Protein 5OO7 (pdb70)

Organism: Chaetomium thermophilum (strain DSM 1495 / CBS 144.50 / IMI 039719) (NCBI:txid759272)

Solvent-accessible surface area: 23775 Å² total; per-residue (Å²): 109,132,89,124,78,127,7,60,52,102,3,34,77,24,0,120,93,0,0,18,77,114,72,48,10,4,106,52,63,15,6,13,18,0,4,36,19,0,44,82,57,137,27,0,109,10,0,5,52,14,2,93,123,26,111,7,77,115,32,28,0,27,4,0,1,0,0,0,0,0,0,37,0,2,10,57,9,29,78,27,0,16,173,32,0,41,99,14,78,45,54,0,47,32,8,16,127,62,160,128,33,99,39,141,76,1,1,4,25,0,14,76,24,0,3,88,2,0,30,24,0,0,52,11,4,140,125,12,103,59,8,44,5,40,1,67,67,74,112,136,5,1,87,55,2,67,141,62,46,124,70,2,74,108,3,0,42,46,0,0,62,3,8,43,49,1,19,100,0,8,112,47,0,42,85,33,55,105,194,159,53,107,21,39,2,10,10,3,0,0,12,4,0,2,41,0,0,73,4,0,30,71,1,2,29,19,3,10,164,16,2,40,103,47,54,56,67,86,158,52,6,68,65,6,86,114,72,42,71,34,10,41,150,98,7,65,121,3,6,133,61,0,46,102,25,124,48,0,14,13,17,31,63,26,20,169,80,187,118,120,57,118,24,54,54,78,5,49,86,20,1,122,78,0,2,18,86,96,74,21,21,7,80,170,133,18,7,128,42,0,18,80,22,0,129,106,84,151,28,0,114,32,0,4,53,12,1,100,120,31,98,5,102,58,19,10,0,22,4,0,0,0,0,0,0,0,0,36,0,1,11,92,10,29,51,21,0,12,143,34,0,34,96,11,46,56,52,0,55,58,2,31,166,32,123,102,14,113,46,117,69,18,1,8,55,0,0,117,29,0,2,78,1,0,12,14,0,0,16,6,4,122,62,19,99,67,6,38,4,30,2,69,53,142,71,12,61,82,108,124,109,158,53,53,76,23,60,1,9,22,2,0,26,3,0,0,1,5,6,21,26,1,14,76,0,7,104,51,0,43,91,42,43,121,182,169,54,97,10,56,0,8,6,2,0,0,20,2,0,6,43,0,0,68,4,0,33,90,1,3,32,30,10,8,160,62,31,54,66,121,117,63,123,32,72,20,15,80,66,3,67,76,71,39,72,62,12,39,158,72,10,57,115,3,6,132,56,0,46,74,33,195,42,0,54,87,78,44,126,18,22,188,80

InterPro domains:
  IPR002558 I/LWEQ domain [PF01608] (899-1048)
  IPR002558 I/LWEQ domain [PS50945] (808-1050)
  IPR002558 I/LWEQ domain [SM00307] (851-1050)
  IPR008942 ENTH/VHS [G3DSA:1.25.40.90] (2-136)
  IPR008942 ENTH/VHS [SSF48464] (16-131)
  IPR011417 AP180 N-terminal homology (ANTH) domain [PF07651] (15-275)
  IPR013809 ENTH domain [PS50942] (8-137)
  IPR013809 ENTH domain [SM00273] (14-137)
  IPR030224 Sla2 family [PTHR10407] (3-1049)
  IPR035964 I/LWEQ domain superfamily [SSF109885] (812-998)

Structure (mmCIF, N/CA/C/O backbone):
data_5OO7
#
_entry.id   5OO7
#
_cell.length_a   47.513
_cell.length_b   106.280
_cell.length_c   51.291
_cell.angle_alpha   90.00
_cell.angle_beta   98.15
_cell.angle_gamma   90.00
#
_symmetry.space_group_name_H-M   'P 1 21 1'
#
loop_
_entity.id
_entity.type
_entity.pdbx_description
1 polymer SLA2
2 non-polymer GLYCEROL
3 water water
#
loop_
_atom_site.group_PDB
_atom_site.id
_atom_site.type_symbol
_atom_site.label_atom_id
_atom_site.label_alt_id
_atom_site.label_comp_id
_atom_site.label_asym_id
_atom_site.label_entity_id
_atom_site.label_seq_id
_atom_site.pdbx_PDB_ins_code
_atom_site.Cartn_x
_atom_site.Cartn_y
_atom_site.Cartn_z
_atom_site.occupancy
_atom_site.B_iso_or_equiv
_atom_site.auth_seq_id
_atom_site.auth_comp_id
_atom_site.auth_asym_id
_atom_site.auth_atom_id
_atom_site.pdbx_PDB_model_num
ATOM 1 N N . SER A 1 1 ? 13.850 38.984 53.891 1.00 59.45 6 SER A N 1
ATOM 2 C CA . SER A 1 1 ? 13.675 37.885 52.889 1.00 58.97 6 SER A CA 1
ATOM 3 C C . SER A 1 1 ? 12.254 37.792 52.318 1.00 57.74 6 SER A C 1
ATOM 4 O O . SER A 1 1 ? 12.089 37.415 51.156 1.00 58.02 6 SER A O 1
ATOM 7 N N . LEU A 1 2 ? 11.242 38.117 53.133 1.00 55.57 7 LEU A N 1
ATOM 8 C CA . LEU A 1 2 ? 9.827 38.192 52.703 1.00 53.94 7 LEU A CA 1
ATOM 9 C C . LEU A 1 2 ? 9.201 36.828 52.338 1.00 51.49 7 LEU A C 1
ATOM 10 O O . LEU A 1 2 ? 9.873 35.792 52.356 1.00 51.84 7 LEU A O 1
ATOM 15 N N . ASP A 1 3 ? 7.903 36.853 52.029 1.00 48.60 8 ASP A N 1
ATOM 16 C CA . ASP A 1 3 ? 7.135 35.656 51.635 1.00 46.17 8 ASP A CA 1
ATOM 17 C C . ASP A 1 3 ? 7.656 35.187 50.277 1.00 43.08 8 ASP A C 1
ATOM 18 O O . ASP A 1 3 ? 8.010 36.025 49.454 1.00 43.28 8 ASP A O 1
ATOM 23 N N . HIS A 1 4 ? 7.687 33.876 50.027 1.00 39.95 9 HIS A N 1
ATOM 24 C CA . HIS A 1 4 ? 8.243 33.342 48.766 1.00 38.07 9 HIS A CA 1
ATOM 25 C C . HIS A 1 4 ? 7.541 33.901 47.527 1.00 36.35 9 HIS A C 1
ATOM 26 O O . HIS A 1 4 ? 8.199 34.404 46.617 1.00 35.62 9 HIS A O 1
ATOM 33 N N . ALA A 1 5 ? 6.213 33.802 47.501 1.00 34.27 10 ALA A N 1
ATOM 34 C CA . ALA A 1 5 ? 5.412 34.305 46.379 1.00 33.36 10 ALA A CA 1
ATOM 35 C C . ALA A 1 5 ? 5.567 35.818 46.201 1.00 32.51 10 ALA A C 1
ATOM 36 O O . ALA A 1 5 ? 5.750 36.297 45.080 1.00 32.46 10 ALA A O 1
ATOM 38 N N . LYS A 1 6 ? 5.507 36.555 47.310 1.00 31.68 11 LYS A N 1
ATOM 39 C CA . LYS A 1 6 ? 5.704 38.010 47.297 1.00 31.60 11 LYS A CA 1
ATOM 40 C C . LYS A 1 6 ? 7.144 38.397 46.939 1.00 30.60 11 LYS A C 1
ATOM 41 O O . LYS A 1 6 ? 7.363 39.421 46.295 1.00 30.03 11 LYS A O 1
ATOM 47 N N . ALA A 1 7 ? 8.115 37.585 47.361 1.00 29.75 12 ALA A N 1
ATOM 48 C CA . ALA A 1 7 ? 9.528 37.808 47.019 1.00 29.48 12 ALA A CA 1
ATOM 49 C C . ALA A 1 7 ? 9.772 37.657 45.519 1.00 29.26 12 ALA A C 1
ATOM 50 O O . ALA A 1 7 ? 10.491 38.466 44.927 1.00 28.71 12 ALA A O 1
ATOM 52 N N . GLU A 1 8 ? 9.173 36.630 44.911 1.00 29.52 13 GLU A N 1
ATOM 53 C CA . GLU A 1 8 ? 9.252 36.443 43.457 1.00 30.05 13 GLU A CA 1
ATOM 54 C C . GLU A 1 8 ? 8.537 37.566 42.696 1.00 29.94 13 GLU A C 1
ATOM 55 O O . GLU A 1 8 ? 8.991 37.967 41.624 1.00 29.33 13 GLU A O 1
ATOM 61 N N . ALA A 1 9 ? 7.433 38.067 43.254 1.00 30.12 14 ALA A N 1
ATOM 62 C CA . ALA A 1 9 ? 6.706 39.203 42.673 1.00 30.21 14 ALA A CA 1
ATOM 63 C C . ALA A 1 9 ? 7.544 40.485 42.657 1.00 30.35 14 ALA A C 1
ATOM 64 O O . ALA A 1 9 ? 7.547 41.208 41.660 1.00 30.28 14 ALA A O 1
ATOM 66 N N . GLU A 1 10 ? 8.249 40.759 43.755 1.00 30.31 15 GLU A N 1
ATOM 67 C CA . GLU A 1 10 ? 9.155 41.915 43.830 1.00 30.88 15 GLU A CA 1
ATOM 68 C C . GLU A 1 10 ? 10.378 41.749 42.924 1.00 30.15 15 GLU A C 1
ATOM 69 O O . GLU A 1 10 ? 10.840 42.722 42.327 1.00 29.91 15 GLU A O 1
ATOM 75 N N . LEU A 1 11 ? 10.898 40.524 42.835 1.00 29.14 16 LEU A N 1
ATOM 76 C CA . LEU A 1 11 ? 11.977 40.195 41.894 1.00 28.58 16 LEU A CA 1
ATOM 77 C C . LEU A 1 11 ? 11.556 40.393 40.432 1.00 28.38 16 LEU A C 1
ATOM 78 O O . LEU A 1 11 ? 12.363 40.835 39.612 1.00 28.20 16 LEU A O 1
ATOM 83 N N . ALA A 1 12 ? 10.304 40.062 40.111 1.00 28.18 17 ALA A N 1
ATOM 84 C CA . ALA A 1 12 ? 9.754 40.281 38.762 1.00 28.32 17 ALA A CA 1
ATOM 85 C C . ALA A 1 12 ? 9.789 41.756 38.350 1.00 28.37 17 ALA A C 1
ATOM 86 O O . ALA A 1 12 ? 10.080 42.072 37.195 1.00 28.53 17 ALA A O 1
ATOM 88 N N . ILE A 1 13 ? 9.494 42.645 39.299 1.00 28.26 18 ILE A N 1
ATOM 89 C CA . ILE A 1 13 ? 9.579 44.095 39.078 1.00 28.26 18 ILE A CA 1
ATOM 90 C C . ILE A 1 13 ? 11.026 44.527 38.792 1.00 27.77 18 ILE A C 1
ATOM 91 O O . ILE A 1 13 ? 11.257 45.360 37.912 1.00 27.71 18 ILE A O 1
ATOM 96 N N . ASN A 1 14 ? 11.985 43.955 39.523 1.00 27.20 19 ASN A N 1
ATOM 97 C CA . ASN A 1 14 ? 13.411 44.236 39.292 1.00 27.17 19 ASN A CA 1
ATOM 98 C C . ASN A 1 14 ? 13.855 43.761 37.910 1.00 26.88 19 ASN A C 1
ATOM 99 O O . ASN A 1 14 ? 14.549 44.487 37.199 1.00 26.78 19 ASN A O 1
ATOM 104 N N . ILE A 1 15 ? 13.450 42.546 37.534 1.00 26.65 20 ILE A N 1
ATOM 105 C CA . ILE A 1 15 ? 13.779 41.986 36.218 1.00 26.91 20 ILE A CA 1
ATOM 106 C C . ILE A 1 15 ? 13.146 42.831 35.104 1.00 27.54 20 ILE A C 1
ATOM 107 O O . ILE A 1 15 ? 13.802 43.129 34.104 1.00 26.87 20 ILE A O 1
ATOM 112 N N . LYS A 1 16 ? 11.883 43.217 35.296 1.00 28.22 21 LYS A N 1
ATOM 113 C CA . LYS A 1 16 ? 11.156 44.064 34.342 1.00 29.14 21 LYS A CA 1
ATOM 114 C C . LYS A 1 16 ? 11.867 45.393 34.084 1.00 29.27 21 LYS A C 1
ATOM 115 O O . LYS A 1 16 ? 12.125 45.753 32.933 1.00 29.39 21 LYS A O 1
ATOM 121 N N . LYS A 1 17 ? 12.175 46.111 35.161 1.00 29.64 22 LYS A N 1
ATOM 122 C CA . LYS A 1 17 ? 12.827 47.422 35.063 1.00 30.15 22 LYS A CA 1
ATOM 123 C C . LYS A 1 17 ? 14.267 47.331 34.540 1.00 29.75 22 LYS A C 1
ATOM 124 O O . LYS A 1 17 ? 14.712 48.213 33.800 1.00 29.49 22 LYS A O 1
ATOM 130 N N . ALA A 1 18 ? 14.977 46.264 34.909 1.00 28.91 23 ALA A N 1
ATOM 131 C CA . ALA A 1 18 ? 16.328 46.003 34.392 1.00 28.38 23 ALA A CA 1
ATOM 132 C C . ALA A 1 18 ? 16.355 45.713 32.887 1.00 28.07 23 ALA A C 1
ATOM 133 O O . ALA A 1 18 ? 17.341 46.029 32.220 1.00 27.76 23 ALA A O 1
ATOM 135 N N . THR A 1 19 ? 15.283 45.109 32.367 1.00 27.76 24 THR A N 1
ATOM 136 C CA . THR A 1 19 ? 15.181 44.732 30.953 1.00 27.74 24 THR A CA 1
ATOM 137 C C . THR A 1 19 ? 14.155 45.576 30.178 1.00 27.81 24 THR A C 1
ATOM 138 O O . THR A 1 19 ? 13.555 45.093 29.217 1.00 27.68 24 THR A O 1
ATOM 142 N N . SER A 1 20 ? 13.977 46.838 30.576 1.00 28.04 25 SER A N 1
ATOM 143 C CA . SER A 1 20 ? 13.008 47.732 29.926 1.00 28.69 25 SER A CA 1
ATOM 144 C C . SER A 1 20 ? 13.462 48.112 28.508 1.00 29.47 25 SER A C 1
ATOM 145 O O . SER A 1 20 ? 14.652 48.010 28.199 1.00 29.28 25 SER A O 1
ATOM 148 N N . PRO A 1 21 ? 12.523 48.565 27.646 1.00 30.48 26 PRO A N 1
ATOM 149 C CA . PRO A 1 21 ? 12.925 48.984 26.289 1.00 31.18 26 PRO A CA 1
ATOM 150 C C . PRO A 1 21 ? 13.745 50.286 26.192 1.00 32.05 26 PRO A C 1
ATOM 151 O O . PRO A 1 21 ? 14.176 50.633 25.093 1.00 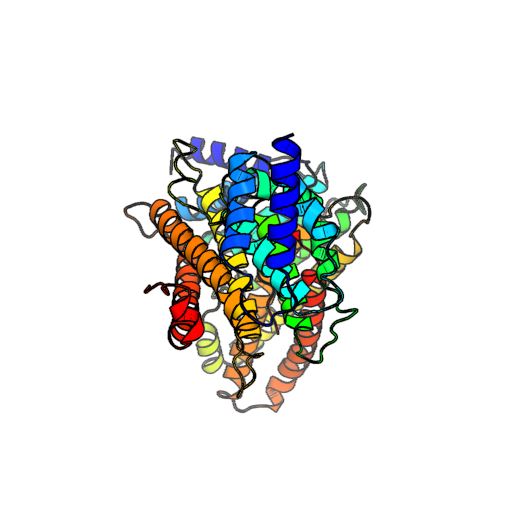33.07 26 PRO A O 1
ATOM 155 N N . GLU A 1 22 ? 13.954 50.994 27.306 1.00 32.97 27 GLU A N 1
ATOM 156 C CA . GLU A 1 22 ? 14.818 52.184 27.330 1.00 33.49 27 GLU A CA 1
ATOM 157 C C . GLU A 1 22 ? 16.235 51.805 26.912 1.00 32.56 27 GLU A C 1
ATOM 158 O O . GLU A 1 22 ? 16.831 50.903 27.508 1.00 31.76 27 GLU A O 1
ATOM 164 N N . GLU A 1 23 ? 16.773 52.487 25.899 1.00 31.68 28 GLU A N 1
ATOM 165 C CA . GLU A 1 23 ? 18.125 52.202 25.407 1.00 31.03 28 GLU A CA 1
ATOM 166 C C . GLU A 1 23 ? 19.165 52.815 26.346 1.00 30.39 28 GLU A C 1
ATOM 167 O O . GLU A 1 23 ? 19.756 53.864 26.069 1.00 30.02 28 GLU A O 1
ATOM 173 N N . THR A 1 24 ? 19.358 52.129 27.471 1.00 29.55 29 THR A N 1
ATOM 174 C CA . THR A 1 24 ? 20.247 52.555 28.544 1.00 29.06 29 THR A CA 1
ATOM 175 C C . THR A 1 24 ? 20.963 51.327 29.097 1.00 28.22 29 THR A C 1
ATOM 176 O O . THR A 1 24 ? 20.677 50.193 28.697 1.00 27.62 29 THR A O 1
ATOM 180 N N . ALA A 1 25 ? 21.883 51.559 30.029 1.00 27.47 30 ALA A N 1
ATOM 181 C CA . ALA A 1 25 ? 22.397 50.480 30.868 1.00 27.33 30 ALA A CA 1
ATOM 182 C C . ALA A 1 25 ? 21.220 49.932 31.678 1.00 27.01 30 ALA A C 1
ATOM 183 O O . ALA A 1 25 ? 20.332 50.703 32.059 1.00 27.19 30 ALA A O 1
ATOM 185 N N . PRO A 1 26 ? 21.181 48.604 31.916 1.00 26.77 31 PRO A N 1
ATOM 186 C CA . PRO A 1 26 ? 20.158 48.073 32.821 1.00 26.75 31 PRO A CA 1
ATOM 187 C C . PRO A 1 26 ? 20.181 48.830 34.149 1.00 26.86 31 PRO A C 1
ATOM 188 O O . PRO A 1 26 ? 21.250 48.954 34.752 1.00 26.16 31 PRO A O 1
ATOM 192 N N . LYS A 1 27 ? 19.035 49.371 34.573 1.00 27.20 32 LYS A N 1
ATOM 193 C CA . LYS A 1 27 ? 19.004 50.242 35.755 1.00 27.56 32 LYS A CA 1
ATOM 194 C C . LYS A 1 27 ? 19.656 49.511 36.928 1.00 26.84 32 LYS A C 1
ATOM 195 O O . LYS A 1 27 ? 19.214 48.430 37.326 1.00 26.36 32 LYS A O 1
ATOM 201 N N . ARG A 1 28 ? 20.730 50.106 37.443 1.00 26.18 33 ARG A N 1
ATOM 202 C CA . ARG A 1 28 ? 21.726 49.387 38.244 1.00 25.88 33 ARG A CA 1
ATOM 203 C C . ARG A 1 28 ? 21.205 48.813 39.563 1.00 25.74 33 ARG A C 1
ATOM 204 O O . ARG A 1 28 ? 21.576 47.699 39.934 1.00 25.69 33 ARG A O 1
ATOM 212 N N . LYS A 1 29 ? 20.353 49.562 40.259 1.00 25.68 34 LYS A N 1
ATOM 213 C CA . LYS A 1 29 ? 19.788 49.097 41.534 1.00 25.78 34 LYS A CA 1
ATOM 214 C C . LYS A 1 29 ? 18.912 47.846 41.384 1.00 25.21 34 LYS A C 1
ATOM 215 O O . LYS A 1 29 ? 18.828 47.036 42.308 1.00 25.17 34 LYS A O 1
ATOM 221 N N . HIS A 1 30 ? 18.270 47.693 40.225 1.00 24.81 35 HIS A N 1
ATOM 222 C CA . HIS A 1 30 ? 17.445 46.514 39.943 1.00 24.37 35 HIS A CA 1
ATOM 223 C C . HIS A 1 30 ? 18.265 45.284 39.559 1.00 23.87 35 HIS A C 1
ATOM 224 O O . HIS A 1 30 ? 17.883 44.166 39.905 1.00 23.29 35 HIS A O 1
ATOM 231 N N . VAL A 1 31 ? 19.379 45.487 38.851 1.00 23.30 36 VAL A N 1
ATOM 232 C CA . VAL A 1 31 ? 20.336 44.400 38.597 1.00 23.13 36 VAL A CA 1
ATOM 233 C C . VAL A 1 31 ? 20.933 43.948 39.930 1.00 22.89 36 VAL A C 1
ATOM 234 O O . VAL A 1 31 ? 21.067 42.751 40.182 1.00 22.64 36 VAL A O 1
ATOM 238 N N . ARG A 1 32 ? 21.285 44.919 40.772 1.00 23.03 37 ARG A N 1
ATOM 239 C CA . ARG A 1 32 ? 21.784 44.644 42.118 1.00 22.93 37 ARG A CA 1
ATOM 240 C C . ARG A 1 32 ? 20.760 43.870 42.953 1.00 22.91 37 ARG A C 1
ATOM 241 O O . ARG A 1 32 ? 21.130 42.938 43.664 1.00 22.40 37 ARG A O 1
ATOM 249 N N . SER A 1 33 ? 19.486 44.254 42.855 1.00 23.08 38 SER A N 1
ATOM 250 C CA . SER A 1 33 ? 18.398 43.528 43.524 1.00 23.41 38 SER A CA 1
ATOM 251 C C . SER A 1 33 ? 18.308 42.066 43.074 1.00 23.17 38 SER A C 1
ATOM 252 O O . SER A 1 33 ? 18.068 41.182 43.901 1.00 23.34 38 SER A O 1
ATOM 255 N N . CYS A 1 34 ? 18.505 41.819 41.776 1.00 22.77 39 CYS A N 1
ATOM 256 C CA . CYS A 1 34 ? 18.552 40.451 41.240 1.00 22.62 39 CYS A CA 1
ATOM 257 C C . CYS A 1 34 ? 19.732 39.664 41.821 1.00 22.75 39 CYS A C 1
ATOM 258 O O . CYS A 1 34 ? 19.573 38.503 42.200 1.00 22.28 39 CYS A O 1
ATOM 261 N N . ILE A 1 35 ? 20.903 40.304 41.893 1.00 22.75 40 ILE A N 1
ATOM 262 C CA . ILE A 1 35 ? 22.108 39.680 42.463 1.00 23.08 40 ILE A CA 1
ATOM 263 C C . ILE A 1 35 ? 21.895 39.373 43.950 1.00 23.41 40 ILE A C 1
ATOM 264 O O . ILE A 1 35 ? 22.134 38.248 44.391 1.00 23.14 40 ILE A O 1
ATOM 269 N N . VAL A 1 36 ? 21.438 40.377 44.700 1.00 24.19 41 VAL A N 1
ATOM 270 C CA . VAL A 1 36 ? 21.171 40.250 46.145 1.00 24.50 41 VAL A CA 1
ATOM 271 C C . VAL A 1 36 ? 20.160 39.142 46.455 1.00 24.52 41 VAL A C 1
ATOM 272 O O . VAL A 1 36 ? 20.318 38.423 47.446 1.00 24.26 41 VAL A O 1
ATOM 276 N N . TYR A 1 37 ? 19.140 39.006 45.607 1.00 24.49 42 TYR A N 1
ATOM 277 C CA . TYR A 1 37 ? 18.141 37.939 45.748 1.00 24.49 42 TYR A CA 1
ATOM 278 C C . TYR A 1 37 ? 18.784 36.552 45.850 1.00 24.32 42 TYR A C 1
ATOM 279 O O . TYR A 1 37 ? 18.392 35.750 46.700 1.00 24.22 42 TYR A O 1
ATOM 288 N N . THR A 1 38 ? 19.766 36.278 44.990 1.00 23.84 43 THR A N 1
ATOM 289 C CA . THR A 1 38 ? 20.428 34.969 44.972 1.00 23.88 43 THR A CA 1
ATOM 290 C C . THR A 1 38 ? 21.170 34.677 46.281 1.00 24.24 43 THR A C 1
ATOM 291 O O . THR A 1 38 ? 21.191 33.535 46.730 1.00 24.16 43 THR A O 1
ATOM 295 N N . TRP A 1 39 ? 21.766 35.708 46.882 1.00 24.64 44 TRP A N 1
ATOM 296 C CA . TRP A 1 39 ? 22.432 35.582 48.184 1.00 25.03 44 TRP A CA 1
ATOM 297 C C . TRP A 1 39 ? 21.429 35.429 49.331 1.00 25.32 44 TRP A C 1
ATOM 298 O O . TRP A 1 39 ? 21.611 34.578 50.204 1.00 25.00 44 TRP A O 1
ATOM 309 N N . ASP A 1 40 ? 20.378 36.251 49.321 1.00 25.65 45 ASP A N 1
ATOM 310 C CA . ASP A 1 40 ? 19.337 36.216 50.365 1.00 26.10 45 ASP A CA 1
ATOM 311 C C . ASP A 1 40 ? 18.622 34.865 50.473 1.00 26.52 45 ASP A C 1
ATOM 312 O O . ASP A 1 40 ? 18.354 34.393 51.581 1.00 26.37 45 ASP A O 1
ATOM 317 N N . HIS A 1 41 ? 18.321 34.259 49.325 1.00 26.75 46 HIS A N 1
ATOM 318 C CA . HIS A 1 41 ? 17.606 32.980 49.265 1.00 27.16 46 HIS A CA 1
ATOM 319 C C . HIS A 1 41 ? 18.510 31.776 48.961 1.00 27.30 46 HIS A C 1
ATOM 320 O O . HIS A 1 41 ? 18.027 30.643 48.924 1.00 26.82 46 HIS A O 1
ATOM 327 N N . LYS A 1 42 ? 19.808 32.023 48.750 1.00 27.60 47 LYS A N 1
ATOM 328 C CA . LYS A 1 42 ? 20.795 30.976 48.437 1.00 27.99 47 LYS A CA 1
ATOM 329 C C . LYS A 1 42 ? 20.345 30.108 47.255 1.00 27.68 47 LYS A C 1
ATOM 330 O O . LYS A 1 42 ? 20.473 28.883 47.270 1.00 27.94 47 LYS A O 1
ATOM 336 N N . SER A 1 43 ? 19.821 30.781 46.231 1.00 27.38 48 SER A N 1
ATOM 337 C CA . SER A 1 43 ? 19.220 30.132 45.069 1.00 27.24 48 SER A CA 1
ATOM 338 C C . SER A 1 43 ? 18.913 31.178 43.998 1.00 26.70 48 SER A C 1
ATOM 339 O O . SER A 1 43 ? 18.411 32.259 44.309 1.00 26.62 48 SER A O 1
ATOM 342 N N . SER A 1 44 ? 19.209 30.844 42.745 1.00 26.10 49 SER A N 1
ATOM 343 C CA . SER A 1 44 ? 18.894 31.700 41.603 1.00 25.78 49 SER A CA 1
ATOM 344 C C . SER A 1 44 ? 17.623 31.266 40.857 1.00 25.79 49 SER A C 1
ATOM 345 O O . SER A 1 44 ? 17.281 31.876 39.847 1.00 25.31 49 SER A O 1
ATOM 348 N N . LEU A 1 45 ? 16.921 30.240 41.351 1.00 25.76 50 LEU A N 1
ATOM 349 C CA . LEU A 1 45 ? 15.795 29.638 40.615 1.00 26.09 50 LEU A CA 1
ATOM 350 C C . LEU A 1 45 ? 14.677 30.635 40.295 1.00 25.76 50 LEU A C 1
ATOM 351 O O . LEU A 1 45 ? 14.086 30.569 39.217 1.00 26.34 50 LEU A O 1
ATOM 356 N N . SER A 1 46 ? 14.398 31.550 41.222 1.00 25.42 51 SER A N 1
ATOM 357 C CA . SER A 1 46 ? 13.397 32.599 40.998 1.00 25.15 51 SER A CA 1
ATOM 358 C C . SER A 1 46 ? 13.800 33.568 39.884 1.00 24.58 51 SER A C 1
ATOM 359 O O . SER A 1 46 ? 12.939 34.047 39.147 1.00 23.94 51 SER A O 1
ATOM 362 N N . PHE A 1 47 ? 15.097 33.864 39.777 1.00 24.24 52 PHE A N 1
ATOM 363 C CA . PHE A 1 47 ? 15.617 34.745 38.721 1.00 24.20 52 PHE A CA 1
ATOM 364 C C . PHE A 1 47 ? 15.416 34.139 37.329 1.00 24.59 52 PHE A C 1
ATOM 365 O O . PHE A 1 47 ? 14.918 34.813 36.422 1.00 24.38 52 PHE A O 1
ATOM 373 N N . TRP A 1 48 ? 15.797 32.872 37.175 1.00 24.90 53 TRP A N 1
ATOM 374 C CA . TRP A 1 48 ? 15.645 32.165 35.898 1.00 25.60 53 TRP A CA 1
ATOM 375 C C . TRP A 1 48 ? 14.171 32.022 35.527 1.00 26.15 53 TRP A C 1
ATOM 376 O O . TRP A 1 48 ? 13.797 32.293 34.391 1.00 25.94 53 TRP A O 1
ATOM 387 N N . ALA A 1 49 ? 13.345 31.625 36.495 1.00 26.88 54 ALA A N 1
ATOM 388 C CA . ALA A 1 49 ? 11.893 31.508 36.295 1.00 27.39 54 ALA A CA 1
ATOM 389 C C . ALA A 1 49 ? 11.234 32.861 36.011 1.00 27.87 54 ALA A C 1
ATOM 390 O O . ALA A 1 49 ? 10.358 32.956 35.150 1.00 27.82 54 ALA A O 1
ATOM 392 N N . GLY A 1 50 ? 11.667 33.899 36.727 1.00 28.38 55 GLY A N 1
ATOM 393 C CA . GLY A 1 50 ? 11.180 35.267 36.517 1.00 29.04 55 GLY A CA 1
ATOM 394 C C . GLY A 1 50 ? 11.416 35.796 35.112 1.00 29.54 55 GLY A C 1
ATOM 395 O O . GLY A 1 50 ? 10.546 36.457 34.540 1.00 29.34 55 GLY A O 1
ATOM 396 N N . LEU A 1 51 ? 12.588 35.490 34.554 1.00 30.25 56 LEU A N 1
ATOM 397 C CA . LEU A 1 51 ? 12.912 35.829 33.158 1.00 31.14 56 LEU A CA 1
ATOM 398 C C . LEU A 1 51 ? 11.997 35.168 32.111 1.00 32.07 56 LEU A C 1
ATOM 399 O O . LEU A 1 51 ? 11.823 35.713 31.023 1.00 32.29 56 LEU A O 1
ATOM 404 N N . LYS A 1 52 ? 11.416 34.014 32.444 1.00 33.08 57 LYS A N 1
ATOM 405 C CA . LYS A 1 52 ? 10.593 33.232 31.506 1.00 33.54 57 LYS A CA 1
ATOM 406 C C . LYS A 1 52 ? 9.206 33.827 31.260 1.00 33.86 57 LYS A C 1
ATOM 407 O O . LYS A 1 52 ? 8.605 33.570 30.214 1.00 33.96 57 LYS A O 1
ATOM 413 N N . VAL A 1 53 ? 8.693 34.590 32.227 1.00 33.98 58 VAL A N 1
ATOM 414 C CA . VAL A 1 53 ? 7.419 35.310 32.075 1.00 34.30 58 VAL A CA 1
ATOM 415 C C . VAL A 1 53 ? 7.635 36.825 31.936 1.00 34.25 58 VAL A C 1
ATOM 416 O O . VAL A 1 53 ? 6.753 37.621 32.273 1.00 34.21 58 VAL A O 1
ATOM 420 N N . GLN A 1 54 ? 8.811 37.210 31.436 1.00 33.60 59 GLN A N 1
ATOM 421 C CA . GLN A 1 54 ? 9.114 38.588 31.092 1.00 33.57 59 GLN A CA 1
ATOM 422 C C . GLN A 1 54 ? 9.342 38.635 29.576 1.00 32.70 59 GLN A C 1
ATOM 423 O O . GLN A 1 54 ? 10.359 38.127 29.095 1.00 32.28 59 GLN A O 1
ATOM 429 N N . PRO A 1 55 ? 8.378 39.196 28.811 1.00 31.79 60 PRO A N 1
ATOM 430 C CA . PRO A 1 55 ? 8.563 39.307 27.356 1.00 31.64 60 PRO A CA 1
ATOM 431 C C . PRO A 1 55 ? 9.706 40.253 26.969 1.00 31.82 60 PRO A C 1
ATOM 432 O O . PRO A 1 55 ? 9.664 41.440 27.303 1.00 31.71 60 PRO A O 1
ATOM 436 N N . ILE A 1 56 ? 10.723 39.708 26.300 1.00 32.08 61 ILE A N 1
ATOM 437 C CA . ILE A 1 56 ? 11.892 40.484 25.841 1.00 32.67 61 ILE A CA 1
ATOM 438 C C . ILE A 1 56 ? 12.218 40.382 24.341 1.00 33.15 61 ILE A C 1
ATOM 439 O O . ILE A 1 56 ? 12.781 41.320 23.782 1.00 33.08 61 ILE A O 1
ATOM 444 N N . LEU A 1 57 ? 11.865 39.270 23.695 1.00 34.37 62 LEU A N 1
ATOM 445 C CA . LEU A 1 57 ? 12.340 38.970 22.335 1.00 35.22 62 LEU A CA 1
ATOM 446 C C . LEU A 1 57 ? 11.730 39.812 21.208 1.00 35.64 62 LEU A C 1
ATOM 447 O O . LEU A 1 57 ? 12.270 39.825 20.099 1.00 35.99 62 LEU A O 1
ATOM 452 N N . ALA A 1 58 ? 10.625 40.504 21.482 1.00 35.94 63 ALA A N 1
ATOM 453 C CA . ALA A 1 58 ? 10.033 41.436 20.516 1.00 36.19 63 ALA A CA 1
ATOM 454 C C . ALA A 1 58 ? 10.855 42.723 20.338 1.00 36.23 63 ALA A C 1
ATOM 455 O O . ALA A 1 58 ? 10.697 43.414 19.330 1.00 36.67 63 ALA A O 1
ATOM 457 N N . ASP A 1 59 ? 11.715 43.039 21.311 1.00 35.67 64 ASP A N 1
ATOM 458 C CA . ASP A 1 59 ? 12.532 44.252 21.298 1.00 34.94 64 ASP A CA 1
A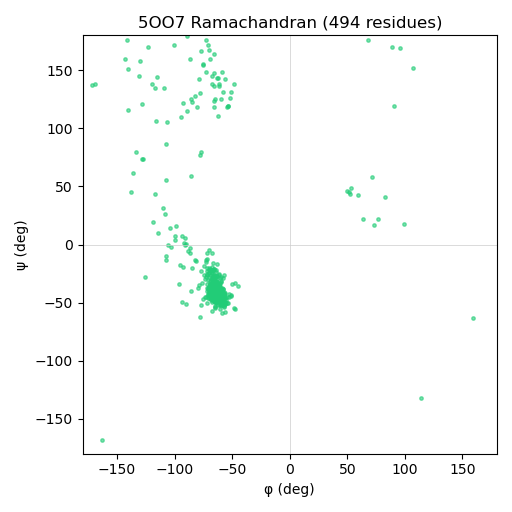TOM 459 C C . ASP A 1 59 ? 14.008 43.898 21.527 1.00 33.70 64 ASP A C 1
ATOM 460 O O . ASP A 1 59 ? 14.357 43.317 22.556 1.00 32.64 64 ASP A O 1
ATOM 465 N N . GLU A 1 60 ? 14.863 44.262 20.570 1.00 32.34 65 GLU A N 1
ATOM 466 C CA . GLU A 1 60 ? 16.295 43.923 20.614 1.00 31.63 65 GLU A CA 1
ATOM 467 C C . GLU A 1 60 ? 17.051 44.546 21.796 1.00 30.33 65 GLU A C 1
ATOM 468 O O . GLU A 1 60 ? 17.992 43.943 22.313 1.00 29.61 65 GLU A O 1
ATOM 474 N N . VAL A 1 61 ? 16.649 45.751 22.200 1.00 29.09 66 VAL A N 1
ATOM 475 C CA . VAL A 1 61 ? 17.260 46.436 23.346 1.00 28.53 66 VAL A CA 1
ATOM 476 C C . VAL A 1 61 ? 16.952 45.695 24.654 1.00 27.79 66 VAL A C 1
ATOM 477 O O . VAL A 1 61 ? 17.838 45.526 25.491 1.00 27.38 66 VAL A O 1
ATOM 481 N N . GLN A 1 62 ? 15.707 45.247 24.816 1.00 27.09 67 GLN A N 1
ATOM 482 C CA . GLN A 1 62 ? 15.310 44.457 25.991 1.00 26.45 67 GLN A CA 1
ATOM 483 C C . GLN A 1 62 ? 16.099 43.148 26.086 1.00 25.94 67 GLN A C 1
ATOM 484 O O . GLN A 1 62 ? 16.540 42.761 27.172 1.00 25.84 67 GLN A O 1
ATOM 490 N N . THR A 1 63 ? 16.275 42.484 24.945 1.00 25.19 68 THR A N 1
ATOM 491 C CA . THR A 1 63 ? 17.007 41.219 24.875 1.00 24.99 68 THR A CA 1
ATOM 492 C C . THR A 1 63 ? 18.486 41.397 25.218 1.00 24.42 68 THR A C 1
ATOM 493 O O . THR A 1 63 ? 19.047 40.599 25.968 1.00 24.16 68 THR A O 1
ATOM 497 N N . PHE A 1 64 ? 19.106 42.441 24.671 1.00 24.23 69 PHE A N 1
ATOM 498 C CA . PHE A 1 64 ? 20.506 42.754 24.981 1.00 23.97 69 PHE A CA 1
ATOM 499 C C . PHE A 1 64 ? 20.688 43.131 26.454 1.00 23.74 69 PHE A C 1
ATOM 500 O O . PHE A 1 64 ? 21.652 42.697 27.091 1.00 23.76 69 PHE A O 1
ATOM 508 N N . LYS A 1 65 ? 19.763 43.930 26.984 1.00 23.39 70 LYS A N 1
ATOM 509 C CA . LYS A 1 65 ? 19.782 44.309 28.404 1.00 23.52 70 LYS A CA 1
ATOM 510 C C . LYS A 1 65 ? 19.570 43.111 29.334 1.00 23.37 70 LYS A C 1
ATOM 511 O O . LYS A 1 65 ? 20.184 43.039 30.400 1.00 23.26 70 LYS A O 1
ATOM 517 N N . ALA A 1 66 ? 18.718 42.172 28.919 1.00 23.28 71 ALA A N 1
ATOM 518 C CA . ALA A 1 66 ? 18.534 40.906 29.641 1.00 23.09 71 ALA A CA 1
ATOM 519 C C . ALA A 1 66 ? 19.825 40.086 29.701 1.00 22.96 71 ALA A C 1
ATOM 520 O O . ALA A 1 66 ? 20.139 39.498 30.738 1.00 22.63 71 ALA A O 1
ATOM 522 N N . LEU A 1 67 ? 20.563 40.056 28.591 1.00 22.70 72 LEU A N 1
ATOM 523 C CA . LEU A 1 67 ? 21.839 39.331 28.517 1.00 22.57 72 LEU A CA 1
ATOM 524 C C . LEU A 1 67 ? 22.940 39.980 29.365 1.00 22.27 72 LEU A C 1
ATOM 525 O O . LEU A 1 67 ? 23.766 39.269 29.941 1.00 22.28 72 LEU A O 1
ATOM 530 N N . ILE A 1 68 ? 22.941 41.314 29.447 1.00 21.86 73 ILE A N 1
ATOM 531 C CA . ILE A 1 68 ? 23.822 42.042 30.377 1.00 21.69 73 ILE A CA 1
ATOM 532 C C . ILE A 1 68 ? 23.477 41.658 31.822 1.00 21.46 73 ILE A C 1
ATOM 533 O O . ILE A 1 68 ? 24.368 41.367 32.618 1.00 21.10 73 ILE A O 1
ATOM 538 N N . THR A 1 69 ? 22.182 41.663 32.142 1.00 21.44 74 THR A N 1
ATOM 539 C CA . THR A 1 69 ? 21.696 41.306 33.480 1.00 21.27 74 THR A CA 1
ATOM 540 C C . THR A 1 69 ? 22.045 39.863 33.852 1.00 21.34 74 THR A C 1
ATOM 541 O O . THR A 1 69 ? 22.493 39.605 34.970 1.00 21.67 74 THR A O 1
ATOM 545 N N . ILE A 1 70 ? 21.841 38.936 32.915 1.00 21.24 75 ILE A N 1
ATOM 546 C CA . ILE A 1 70 ? 22.226 37.531 33.108 1.00 21.11 75 ILE A CA 1
ATOM 547 C C . ILE A 1 70 ? 23.727 37.422 33.402 1.00 20.87 75 ILE A C 1
ATOM 548 O O . ILE A 1 70 ? 24.122 36.754 34.356 1.00 20.56 75 ILE A O 1
ATOM 553 N N . HIS A 1 71 ? 24.542 38.100 32.595 1.00 20.46 76 HIS A N 1
ATOM 554 C CA . HIS A 1 71 ? 26.002 38.094 32.763 1.00 20.21 76 HIS A CA 1
ATOM 555 C C . HIS A 1 71 ? 26.424 38.590 34.152 1.00 20.07 76 HIS A C 1
ATOM 556 O O . HIS A 1 71 ? 27.259 37.968 34.811 1.00 20.03 76 HIS A O 1
ATOM 563 N N . LYS A 1 72 ? 25.827 39.694 34.594 1.00 20.05 77 LYS A N 1
ATOM 564 C CA . LYS A 1 72 ? 26.117 40.263 35.913 1.00 20.10 77 LYS A CA 1
ATOM 565 C C . LYS A 1 72 ? 25.666 39.354 37.067 1.00 20.03 77 LYS A C 1
ATOM 566 O O . LYS A 1 72 ? 26.372 39.232 38.069 1.00 19.71 77 LYS A O 1
ATOM 572 N N . VAL A 1 73 ? 24.507 38.710 36.915 1.00 19.88 78 VAL A N 1
ATOM 573 C CA . VAL A 1 73 ? 24.007 37.754 37.917 1.00 19.93 78 VAL A CA 1
ATOM 574 C C . VAL A 1 73 ? 24.882 36.491 37.985 1.00 20.23 78 VAL A C 1
ATOM 575 O O . VAL A 1 73 ? 25.139 35.979 39.078 1.00 20.36 78 VAL A O 1
ATOM 579 N N . LEU A 1 74 ? 25.334 35.994 36.833 1.00 20.60 79 LEU A N 1
ATOM 580 C CA . LEU A 1 74 ? 26.282 34.872 36.803 1.00 20.95 79 LEU A CA 1
ATOM 581 C C . LEU A 1 74 ? 27.591 35.236 37.504 1.00 21.07 79 LEU A C 1
ATOM 582 O O . LEU A 1 74 ? 28.137 34.425 38.251 1.00 21.07 79 LEU A O 1
ATOM 587 N N . GLN A 1 75 ? 28.079 36.453 37.262 1.00 21.42 80 GLN A N 1
ATOM 588 C CA . GLN A 1 75 ? 29.319 36.936 37.884 1.00 21.62 80 GLN A CA 1
ATOM 589 C C . GLN A 1 75 ? 29.230 37.074 39.406 1.00 21.96 80 GLN A C 1
ATOM 590 O O . GLN A 1 75 ? 30.067 36.530 40.132 1.00 22.26 80 GLN A O 1
ATOM 596 N N . GLU A 1 76 ? 28.211 37.798 39.869 1.00 21.99 81 GLU A N 1
ATOM 597 C CA . GLU A 1 76 ? 28.142 38.275 41.254 1.00 22.08 81 GLU A CA 1
ATOM 598 C C . GLU A 1 76 ? 27.134 37.571 42.160 1.00 21.98 81 GLU A C 1
ATOM 599 O O . GLU A 1 76 ? 27.150 37.791 43.374 1.00 21.32 81 GLU A O 1
ATOM 605 N N . GLY A 1 77 ? 26.267 36.735 41.590 1.00 22.06 82 GLY A N 1
ATOM 606 C CA . GLY A 1 77 ? 25.279 36.002 42.376 1.00 22.39 82 GLY A CA 1
ATOM 607 C C . GLY A 1 77 ? 25.903 34.922 43.244 1.00 22.75 82 GLY A C 1
ATOM 608 O O . GLY A 1 77 ? 27.078 34.578 43.079 1.00 22.54 82 GLY A O 1
ATOM 609 N N . HIS A 1 78 ? 25.106 34.401 44.177 1.00 23.08 83 HIS A N 1
ATOM 610 C CA . HIS A 1 78 ? 25.482 33.259 45.025 1.00 23.65 83 HIS A CA 1
ATOM 611 C C . HIS A 1 78 ? 26.049 32.122 44.149 1.00 23.84 83 HIS A C 1
ATOM 612 O O . HIS A 1 78 ? 25.507 31.875 43.075 1.00 23.77 83 HIS A O 1
ATOM 619 N N . PRO A 1 79 ? 27.141 31.447 44.585 1.00 24.44 84 PRO A N 1
ATOM 620 C CA . PRO A 1 79 ? 27.804 30.401 43.771 1.00 24.88 84 PRO A CA 1
ATOM 621 C C . PRO A 1 79 ? 26.891 29.340 43.132 1.00 25.23 84 PRO A C 1
ATOM 622 O O . PRO A 1 79 ? 27.192 28.851 42.043 1.00 25.48 84 PRO A O 1
ATOM 626 N N . VAL A 1 80 ? 25.797 28.995 43.811 1.00 25.68 85 VAL A N 1
ATOM 627 C CA . VAL A 1 80 ? 24.765 28.088 43.284 1.00 25.90 85 VAL A CA 1
ATOM 628 C C . VAL A 1 80 ? 24.147 28.550 41.947 1.00 25.59 85 VAL A C 1
ATOM 629 O O . VAL A 1 80 ? 23.655 27.723 41.177 1.00 25.84 85 VAL A O 1
ATOM 633 N N . THR A 1 81 ? 24.167 29.861 41.687 1.00 25.03 86 THR A N 1
ATOM 634 C CA . THR A 1 81 ? 23.720 30.436 40.409 1.00 24.94 86 THR A CA 1
ATOM 635 C C . THR A 1 81 ? 24.349 29.770 39.179 1.00 25.23 86 THR A C 1
ATOM 636 O O . THR A 1 81 ? 23.652 29.504 38.202 1.00 24.47 86 THR A O 1
ATOM 640 N N . LEU A 1 82 ? 25.654 29.503 39.236 1.00 25.87 87 LEU A N 1
ATOM 641 C CA . LEU A 1 82 ? 26.372 28.887 38.114 1.00 26.56 87 LEU A CA 1
ATOM 642 C C . LEU A 1 82 ? 25.893 27.459 37.847 1.00 27.35 87 LEU A C 1
ATOM 643 O O . LEU A 1 82 ? 25.717 27.072 36.693 1.00 26.85 87 LEU A O 1
ATOM 648 N N . ARG A 1 83 ? 25.674 26.694 38.917 1.00 28.67 88 ARG A N 1
ATOM 649 C CA . ARG A 1 83 ? 25.135 25.333 38.812 1.00 29.97 88 ARG A CA 1
ATOM 650 C C . ARG A 1 83 ? 23.727 25.333 38.220 1.00 29.18 88 ARG A C 1
ATOM 651 O O . ARG A 1 83 ? 23.434 24.570 37.297 1.00 29.05 88 ARG A O 1
ATOM 659 N N . GLU A 1 84 ? 22.868 26.196 38.757 1.00 28.53 89 GLU A N 1
ATOM 660 C CA . GLU A 1 84 ? 21.477 26.312 38.299 1.00 28.22 89 GLU A CA 1
ATOM 661 C C . GLU A 1 84 ? 21.351 26.928 36.897 1.00 27.71 89 GLU A C 1
ATOM 662 O O . GLU A 1 84 ? 20.363 26.683 36.202 1.00 27.47 89 GLU A O 1
ATOM 668 N N . ALA A 1 85 ? 22.350 27.713 36.485 1.00 27.17 90 ALA A N 1
ATOM 669 C CA . ALA A 1 85 ? 22.420 28.250 35.117 1.00 27.12 90 ALA A CA 1
ATOM 670 C C . ALA A 1 85 ? 22.564 27.177 34.029 1.00 27.33 90 ALA A C 1
ATOM 671 O O . ALA A 1 85 ? 22.131 27.397 32.895 1.00 26.95 90 ALA A O 1
ATOM 673 N N . MET A 1 86 ? 23.155 26.029 34.374 1.00 27.68 91 MET A N 1
ATOM 674 C CA . MET A 1 86 ? 23.400 24.939 33.412 1.00 28.08 91 MET A CA 1
ATOM 675 C C . MET A 1 86 ? 22.119 24.390 32.780 1.00 28.13 91 MET A C 1
ATOM 676 O O . MET A 1 86 ? 22.112 24.055 31.595 1.00 27.77 91 MET A O 1
ATOM 681 N N . ALA A 1 87 ? 21.047 24.314 33.568 1.00 28.19 92 ALA A N 1
ATOM 682 C CA . ALA A 1 87 ? 19.732 23.879 33.075 1.00 28.63 92 ALA A CA 1
ATOM 683 C C . ALA A 1 87 ? 19.030 24.903 32.166 1.00 28.66 92 ALA A C 1
ATOM 684 O O . ALA A 1 87 ? 18.030 24.568 31.530 1.00 28.95 92 ALA A O 1
ATOM 686 N N . ASN A 1 88 ? 19.539 26.137 32.120 1.00 28.76 93 ASN A N 1
ATOM 687 C CA . ASN A 1 88 ? 18.996 27.203 31.271 1.00 28.86 93 ASN A CA 1
ATOM 688 C C . ASN A 1 88 ? 19.834 27.494 30.010 1.00 29.05 93 ASN A C 1
ATOM 689 O O . ASN A 1 88 ? 19.619 28.517 29.359 1.00 28.80 93 ASN A O 1
ATOM 694 N N . ARG A 1 89 ? 20.764 26.600 29.657 1.00 29.41 94 ARG A N 1
ATOM 695 C CA . ARG A 1 89 ? 21.583 26.760 28.441 1.00 29.89 94 ARG A CA 1
ATOM 696 C C . ARG A 1 89 ? 20.736 26.796 27.170 1.00 29.47 94 ARG A C 1
ATOM 697 O O . ARG A 1 89 ? 20.936 27.658 26.311 1.00 29.39 94 ARG A O 1
ATOM 705 N N . GLY A 1 90 ? 19.802 25.852 27.062 1.00 29.06 95 GLY A N 1
ATOM 706 C CA . GLY A 1 90 ? 18.871 25.788 25.936 1.00 28.78 95 GLY A CA 1
ATOM 707 C C . GLY A 1 90 ? 18.058 27.059 25.757 1.00 28.50 95 GLY A C 1
ATOM 708 O O . GLY A 1 90 ? 17.880 27.531 24.631 1.00 28.17 95 GLY A O 1
ATOM 709 N N . TRP A 1 91 ? 17.575 27.612 26.871 1.00 28.32 96 TRP A N 1
ATOM 710 C CA . TRP A 1 91 ? 16.831 28.874 26.862 1.00 28.18 96 TRP A CA 1
ATOM 711 C C . TRP A 1 91 ? 17.706 30.073 26.479 1.00 28.30 96 TRP A C 1
ATOM 712 O O . TRP A 1 91 ? 17.276 30.923 25.699 1.00 27.45 96 TRP A O 1
ATOM 723 N N . ILE A 1 92 ? 18.919 30.147 27.031 1.00 28.42 97 ILE A N 1
ATOM 724 C CA . ILE A 1 92 ? 19.862 31.220 26.674 1.00 28.73 97 ILE A CA 1
ATOM 725 C C . ILE A 1 92 ? 20.170 31.168 25.173 1.00 29.10 97 ILE A C 1
ATOM 726 O O . ILE A 1 92 ? 20.195 32.207 24.513 1.00 28.79 97 ILE A O 1
ATOM 731 N N . ASP A 1 93 ? 20.385 29.959 24.652 1.00 30.28 98 ASP A N 1
ATOM 732 C CA . ASP A 1 93 ? 20.575 29.736 23.213 1.00 30.93 98 ASP A CA 1
ATOM 733 C C . ASP A 1 93 ? 19.380 30.218 22.380 1.00 31.59 98 ASP A C 1
ATOM 734 O O . ASP A 1 93 ? 19.568 30.810 21.316 1.00 31.15 98 ASP A O 1
ATOM 739 N N . SER A 1 94 ? 18.165 29.969 22.875 1.00 32.18 99 SER A N 1
ATOM 740 C CA . SER A 1 94 ? 16.928 30.387 22.190 1.00 32.96 99 SER A CA 1
ATOM 741 C C . SER A 1 94 ? 16.790 31.905 22.008 1.00 34.03 99 SER A C 1
ATOM 742 O O . SER A 1 94 ? 16.108 32.353 21.083 1.00 34.54 99 SER A O 1
ATOM 745 N N . LEU A 1 95 ? 17.435 32.686 22.878 1.00 35.30 100 LEU A N 1
ATOM 746 C CA . LEU A 1 95 ? 17.416 34.152 22.776 1.00 36.38 100 LEU A CA 1
ATOM 747 C C . LEU A 1 95 ? 18.089 34.689 21.502 1.00 37.93 100 LEU A C 1
ATOM 748 O O . LEU A 1 95 ? 17.733 35.770 21.031 1.00 37.43 100 LEU A O 1
ATOM 753 N N . SER A 1 96 ? 19.052 33.938 20.959 1.00 40.46 101 SER A N 1
ATOM 754 C CA . SER A 1 96 ? 19.755 34.307 19.723 1.00 43.27 101 SER A CA 1
ATOM 755 C C . SER A 1 96 ? 19.067 33.745 18.478 1.00 46.31 101 SER A C 1
ATOM 756 O O . SER A 1 96 ? 18.806 34.484 17.525 1.00 46.74 101 SER A O 1
ATOM 759 N N . ARG A 1 97 ? 18.789 32.439 18.490 1.00 49.98 102 ARG A N 1
ATOM 760 C CA . ARG A 1 97 ? 18.130 31.760 17.355 1.00 53.20 102 ARG A CA 1
ATOM 761 C C . ARG A 1 97 ? 16.638 32.119 17.249 1.00 56.37 102 ARG A C 1
ATOM 762 O O . ARG A 1 97 ? 16.100 32.828 18.104 1.00 57.35 102 ARG A O 1
ATOM 770 N N . GLY A 1 98 ? 15.978 31.625 16.199 1.00 60.36 103 GLY A N 1
ATOM 771 C CA . GLY A 1 98 ? 14.720 32.209 15.733 1.00 63.01 103 GLY A CA 1
ATOM 772 C C . GLY A 1 98 ? 15.120 33.532 15.113 1.00 65.90 103 GLY A C 1
ATOM 773 O O . GLY A 1 98 ? 14.643 34.595 15.517 1.00 66.89 103 GLY A O 1
ATOM 774 N N . MET A 1 99 ? 16.005 33.438 14.121 1.00 68.79 104 MET A N 1
ATOM 775 C CA . MET A 1 99 ? 16.898 34.538 13.738 1.00 70.92 104 MET A CA 1
ATOM 776 C C . MET A 1 99 ? 16.200 35.813 13.260 1.00 71.65 104 MET A C 1
ATOM 777 O O . MET A 1 99 ? 15.247 35.763 12.478 1.00 72.25 104 MET A O 1
ATOM 782 N N . MET A 1 100 ? 16.703 36.945 13.751 1.00 71.79 105 MET A N 1
ATOM 783 C CA . MET A 1 100 ? 16.203 38.274 13.406 1.00 71.44 105 MET A CA 1
ATOM 784 C C . MET A 1 100 ? 17.009 38.864 12.249 1.00 70.09 105 MET A C 1
ATOM 785 O O . MET A 1 100 ? 16.438 39.350 11.272 1.00 70.04 105 MET A O 1
ATOM 790 N N . GLY A 1 101 ? 18.336 38.811 12.372 1.00 68.17 106 GLY A N 1
ATOM 791 C CA . GLY A 1 101 ? 19.259 39.433 11.421 1.00 66.44 106 GLY A CA 1
ATOM 792 C C . GLY A 1 101 ? 20.003 40.563 12.108 1.00 64.85 106 GLY A C 1
ATOM 793 O O . GLY A 1 101 ? 20.514 40.386 13.216 1.00 64.90 106 GLY A O 1
ATOM 794 N N . GLU A 1 102 ? 20.062 41.722 11.456 1.00 62.61 107 GLU A N 1
ATOM 795 C CA . GLU A 1 102 ? 20.732 42.903 12.009 1.00 60.92 107 GLU A CA 1
ATOM 796 C C . GLU A 1 102 ? 19.893 43.565 13.105 1.00 59.26 107 GLU A C 1
ATOM 797 O O . GLU A 1 102 ? 20.414 43.902 14.171 1.00 58.58 107 GLU A O 1
ATOM 803 N N . GLY A 1 103 ? 18.600 43.747 12.831 1.00 57.06 108 GLY A N 1
ATOM 804 C CA . GLY A 1 103 ? 17.713 44.543 13.683 1.00 55.06 108 GLY A CA 1
ATOM 805 C C . GLY A 1 103 ? 17.736 45.999 13.254 1.00 53.18 108 GLY A C 1
ATOM 806 O O . GLY A 1 103 ? 18.579 46.403 12.448 1.00 53.22 108 GLY A O 1
ATOM 807 N N . VAL A 1 104 ? 16.817 46.792 13.801 1.00 51.21 109 VAL A N 1
ATOM 808 C CA . VAL A 1 104 ? 16.683 48.208 13.430 1.00 49.83 109 VAL A CA 1
ATOM 809 C C . VAL A 1 104 ? 17.857 49.021 13.984 1.00 48.15 109 VAL A C 1
ATOM 810 O O . VAL A 1 104 ? 18.496 49.779 13.251 1.00 48.45 109 VAL A O 1
ATOM 814 N N . ARG A 1 105 ? 18.127 48.847 15.277 1.00 45.60 110 ARG A N 1
ATOM 815 C CA . ARG A 1 105 ? 19.225 49.532 15.974 1.00 43.98 110 ARG A CA 1
ATOM 816 C C . ARG A 1 105 ? 20.541 48.727 16.031 1.00 42.14 110 ARG A C 1
ATOM 817 O O . ARG A 1 105 ? 21.493 49.143 16.696 1.00 42.68 110 ARG A O 1
ATOM 825 N N . GLY A 1 106 ? 20.595 47.588 15.338 1.00 40.26 111 GLY A N 1
ATOM 826 C CA . GLY A 1 106 ? 21.841 46.840 15.153 1.00 38.79 111 GLY A CA 1
ATOM 827 C C . GLY A 1 106 ? 22.332 46.024 16.339 1.00 37.39 111 GLY A C 1
ATOM 828 O O . GLY A 1 106 ? 23.517 45.699 16.409 1.00 37.51 111 GLY A O 1
ATOM 829 N N . TYR A 1 107 ? 21.435 45.679 17.263 1.00 35.15 112 TYR A N 1
ATOM 830 C CA . TYR A 1 107 ? 21.798 44.842 18.415 1.00 33.70 112 TYR A CA 1
ATOM 831 C C . TYR A 1 107 ? 21.822 43.343 18.094 1.00 32.89 112 TYR A C 1
ATOM 832 O O . TYR A 1 107 ? 22.361 42.562 18.880 1.00 32.94 112 TYR A O 1
ATOM 841 N N . GLY A 1 108 ? 21.251 42.945 16.953 1.00 31.63 113 GLY A N 1
ATOM 842 C CA . GLY A 1 108 ? 21.210 41.542 16.524 1.00 30.96 113 GLY A CA 1
ATOM 843 C C . GLY A 1 108 ? 22.524 40.774 16.620 1.00 30.16 113 GLY A C 1
ATOM 844 O O . GLY A 1 108 ? 22.572 39.721 17.256 1.00 29.62 113 GLY A O 1
ATOM 845 N N . PRO A 1 109 ? 23.595 41.288 15.982 1.00 29.73 114 PRO A N 1
ATOM 846 C CA . PRO A 1 109 ? 24.929 40.678 16.112 1.00 29.53 114 PRO A CA 1
ATOM 847 C C . PRO A 1 109 ? 25.485 40.680 17.545 1.00 28.88 114 PRO A C 1
ATOM 848 O O . PRO A 1 109 ? 26.190 39.743 17.926 1.00 28.56 114 PRO A O 1
ATOM 852 N N . LEU A 1 110 ? 25.172 41.718 18.320 1.00 28.59 115 LEU A N 1
ATOM 853 C CA . LEU A 1 110 ? 25.615 41.810 19.716 1.00 28.40 115 LEU A CA 1
ATOM 854 C C . LEU A 1 110 ? 24.890 40.787 20.596 1.00 28.10 115 LEU A C 1
ATOM 855 O O . LEU A 1 110 ? 25.510 40.173 21.465 1.00 27.55 115 LEU A O 1
ATOM 860 N N . ILE A 1 111 ? 23.590 40.602 20.351 1.00 28.09 116 ILE A N 1
ATOM 861 C CA . ILE A 1 111 ? 22.781 39.581 21.036 1.00 28.20 116 ILE A CA 1
ATOM 862 C C . ILE A 1 111 ? 23.321 38.171 20.770 1.00 28.42 116 ILE A C 1
ATOM 863 O O . ILE A 1 111 ? 23.545 37.406 21.710 1.00 27.98 116 ILE A O 1
ATOM 868 N N . ARG A 1 112 ? 23.515 37.837 19.493 1.00 28.84 117 ARG A N 1
ATOM 869 C CA . ARG A 1 112 ? 24.044 36.520 19.101 1.00 29.20 117 ARG A CA 1
ATOM 870 C C . ARG A 1 112 ? 25.427 36.239 19.694 1.00 28.25 117 ARG A C 1
ATOM 871 O O . ARG A 1 112 ? 25.705 35.116 20.111 1.00 28.04 117 ARG A O 1
ATOM 879 N N . GLU A 1 113 ? 26.277 37.263 19.739 1.00 27.68 118 GLU A N 1
ATOM 880 C CA . GLU A 1 113 ? 27.619 37.131 20.315 1.00 27.43 118 GLU A CA 1
ATOM 881 C C . GLU A 1 113 ? 27.596 37.012 21.848 1.00 26.69 118 GLU A C 1
ATOM 882 O O . GLU A 1 113 ? 28.441 36.315 22.416 1.00 26.34 118 GLU A O 1
ATOM 888 N N . TYR A 1 114 ? 26.645 37.681 22.509 1.00 25.78 119 TYR A N 1
ATOM 889 C CA . TYR A 1 114 ? 26.521 37.590 23.974 1.00 25.53 119 TYR A CA 1
ATOM 890 C C . TYR A 1 114 ? 26.085 36.182 24.379 1.00 25.63 119 TYR A C 1
ATOM 891 O O . TYR A 1 114 ? 26.633 35.605 25.316 1.00 25.50 119 TYR A O 1
ATOM 900 N N . VAL A 1 115 ? 25.095 35.646 23.664 1.00 26.36 120 VAL A N 1
ATOM 901 C CA . VAL A 1 115 ? 24.642 34.262 23.855 1.00 26.67 120 VAL A CA 1
ATOM 902 C C . VAL A 1 115 ? 25.802 33.284 23.646 1.00 26.98 120 VAL A C 1
ATOM 903 O O . VAL A 1 115 ? 25.989 32.361 24.441 1.00 26.52 120 VAL A O 1
ATOM 907 N N . HIS A 1 116 ? 26.574 33.508 22.584 1.00 27.57 121 HIS A N 1
ATOM 908 C CA . HIS A 1 116 ? 27.756 32.700 22.280 1.00 28.21 121 HIS A CA 1
ATOM 909 C C . HIS A 1 116 ? 28.774 32.737 23.421 1.00 27.38 121 HIS A C 1
ATOM 910 O O . HIS A 1 116 ? 29.263 31.693 23.852 1.00 27.18 121 HIS A O 1
ATOM 917 N N . PHE A 1 117 ? 29.075 33.942 23.904 1.00 26.73 122 PHE A N 1
ATOM 918 C CA . PHE A 1 117 ? 29.991 34.121 25.036 1.00 26.11 122 PHE A CA 1
ATOM 919 C C . PHE A 1 117 ? 29.459 33.485 26.326 1.00 25.71 122 PHE A C 1
ATOM 920 O O . PHE A 1 117 ? 30.204 32.798 27.029 1.00 25.05 122 PHE A O 1
ATOM 928 N N . LEU A 1 118 ? 28.183 33.724 26.635 1.00 25.44 123 LEU A N 1
ATOM 929 C CA . LEU A 1 118 ? 27.574 33.207 27.870 1.00 25.29 123 LEU A CA 1
ATOM 930 C C . LEU A 1 118 ? 27.506 31.682 27.913 1.00 25.28 123 LEU A C 1
ATOM 931 O O . LEU A 1 118 ? 27.697 31.088 28.975 1.00 24.85 123 LEU A O 1
ATOM 936 N N . LEU A 1 119 ? 27.241 31.052 26.770 1.00 25.60 124 LEU A N 1
ATOM 937 C CA . LEU A 1 119 ? 27.288 29.589 26.671 1.00 25.66 124 LEU A CA 1
ATOM 938 C C . LEU A 1 119 ? 28.711 29.053 26.845 1.00 25.26 124 LEU A C 1
ATOM 939 O O . LEU A 1 119 ? 28.908 28.016 27.481 1.00 25.49 124 LEU A O 1
ATOM 944 N N . ALA A 1 120 ? 29.690 29.765 26.285 1.00 25.12 125 ALA A N 1
ATOM 945 C CA . ALA A 1 120 ? 31.108 29.433 26.472 1.00 24.55 125 ALA A CA 1
ATOM 946 C C . ALA A 1 120 ? 31.543 29.606 27.927 1.00 24.00 125 ALA A C 1
ATOM 947 O O . ALA A 1 120 ? 32.322 28.802 28.446 1.00 23.97 125 ALA A O 1
ATOM 949 N N . LYS A 1 121 ? 31.039 30.658 28.572 1.00 23.36 126 LYS A N 1
ATOM 950 C CA . LYS A 1 121 ? 31.289 30.906 29.994 1.00 23.19 126 LYS A CA 1
ATOM 951 C C . LYS A 1 121 ? 30.750 29.768 30.863 1.00 23.27 126 LYS A C 1
ATOM 952 O O . LYS A 1 121 ? 31.458 29.264 31.734 1.00 23.38 126 LYS A O 1
ATOM 958 N N . LEU A 1 122 ? 29.503 29.369 30.619 1.00 23.58 127 LEU A N 1
ATOM 959 C CA . LEU A 1 122 ? 28.884 28.267 31.364 1.00 23.89 127 LEU A CA 1
ATOM 960 C C . LEU A 1 122 ? 29.550 26.918 31.085 1.00 24.29 127 LEU A C 1
ATOM 961 O O . LEU A 1 122 ? 29.654 26.092 31.991 1.00 24.40 127 LEU A O 1
ATOM 966 N N . SER A 1 123 ? 29.991 26.700 29.844 1.00 24.93 128 SER A N 1
ATOM 967 C CA . SER A 1 123 ? 30.785 25.514 29.496 1.00 25.31 128 SER A CA 1
ATOM 968 C C . SER A 1 123 ? 32.072 25.440 30.317 1.00 24.99 128 SER A C 1
ATOM 969 O O . SER A 1 123 ? 32.431 24.369 30.814 1.00 24.82 128 SER A O 1
ATOM 972 N N . PHE A 1 124 ? 32.751 26.580 30.460 1.00 24.54 129 PHE A N 1
ATOM 973 C CA . PHE A 1 124 ? 33.961 26.664 31.281 1.00 24.24 129 PHE A CA 1
ATOM 974 C C . PHE A 1 124 ? 33.681 26.300 32.739 1.00 23.99 129 PHE A C 1
ATOM 975 O O . PHE A 1 124 ? 34.380 25.468 33.314 1.00 23.94 129 PHE A O 1
ATOM 983 N N . HIS A 1 125 ? 32.673 26.941 33.326 1.00 24.21 130 HIS A N 1
ATOM 984 C CA . HIS A 1 125 ? 32.318 26.718 34.733 1.00 24.63 130 HIS A CA 1
ATOM 985 C C . HIS A 1 125 ? 31.836 25.298 35.031 1.00 25.25 130 HIS A C 1
ATOM 986 O O . HIS A 1 125 ? 32.045 24.801 36.137 1.00 24.95 130 HIS A O 1
ATOM 993 N N . LYS A 1 126 ? 31.195 24.655 34.054 1.00 26.62 131 LYS A N 1
ATOM 994 C CA . LYS A 1 126 ? 30.801 23.245 34.176 1.00 27.68 131 LYS A CA 1
ATOM 995 C C . LYS A 1 126 ? 32.034 22.347 34.270 1.00 27.76 131 LYS A C 1
ATOM 996 O O . LYS A 1 126 ? 32.130 21.506 35.167 1.00 27.63 131 LYS A O 1
ATOM 1002 N N . GLN A 1 127 ? 32.971 22.543 33.344 1.00 28.24 132 GLN A N 1
ATOM 1003 C CA . GLN A 1 127 ? 34.238 21.801 33.330 1.00 28.63 132 GLN A CA 1
ATOM 1004 C C . GLN A 1 127 ? 35.152 22.170 34.505 1.00 27.94 132 GLN A C 1
ATOM 1005 O O . GLN A 1 127 ? 35.883 21.314 35.008 1.00 27.93 132 GLN A O 1
ATOM 1011 N N . HIS A 1 128 ? 35.107 23.434 34.931 1.00 27.38 133 HIS A N 1
ATOM 1012 C CA . HIS A 1 128 ? 35.983 23.954 35.987 1.00 27.26 133 HIS A CA 1
ATOM 1013 C C . HIS A 1 128 ? 35.158 24.642 37.086 1.00 27.20 133 HIS A C 1
ATOM 1014 O O . HIS A 1 128 ? 35.169 25.871 37.195 1.00 27.07 133 HIS A O 1
ATOM 1021 N N . PRO A 1 129 ? 34.453 23.848 37.920 1.00 27.21 134 PRO A N 1
ATOM 1022 C CA . PRO A 1 129 ? 33.622 24.415 38.993 1.00 27.35 134 PRO A CA 1
ATOM 1023 C C . PRO A 1 129 ? 34.387 25.024 40.185 1.00 27.24 134 PRO A C 1
ATOM 1024 O O . PRO A 1 129 ? 33.758 25.626 41.054 1.00 27.37 134 PRO A O 1
ATOM 1028 N N . GLU A 1 130 ? 35.712 24.863 40.230 1.00 27.42 135 GLU A N 1
ATOM 1029 C CA . GLU A 1 130 ? 36.542 25.458 41.290 1.00 27.56 135 GLU A CA 1
ATOM 1030 C C . GLU A 1 130 ? 36.624 26.998 41.286 1.00 27.28 135 GLU A C 1
ATOM 1031 O O . GLU A 1 130 ? 36.936 27.593 42.320 1.00 27.46 135 GLU A O 1
ATOM 1037 N N . PHE A 1 131 ? 36.347 27.631 40.143 1.00 26.62 136 PHE A N 1
ATOM 1038 C CA . PHE A 1 131 ? 36.331 29.099 40.024 1.00 26.12 136 PHE A CA 1
ATOM 1039 C C . PHE A 1 131 ? 34.964 29.663 40.402 1.00 26.35 136 PHE A C 1
ATOM 1040 O O . PHE A 1 131 ? 33.968 28.940 40.385 1.00 26.73 136 PHE A O 1
ATOM 1048 N N . ASN A 1 132 ? 34.916 30.953 40.737 1.00 26.33 137 ASN A N 1
ATOM 1049 C CA . ASN A 1 132 ? 33.636 31.653 40.935 1.00 26.23 137 ASN A CA 1
ATOM 1050 C C . ASN A 1 132 ? 33.280 32.483 39.695 1.00 25.50 137 ASN A C 1
ATOM 1051 O O . ASN A 1 132 ? 34.096 32.628 38.782 1.00 25.35 137 ASN A O 1
ATOM 1056 N N . GLY A 1 133 ? 32.063 33.020 39.678 1.00 25.07 138 GLY A N 1
ATOM 1057 C CA . GLY A 1 133 ? 31.503 33.694 38.504 1.00 25.04 138 GLY A CA 1
ATOM 1058 C C . GLY A 1 133 ? 32.251 34.900 37.958 1.00 24.87 138 GLY A C 1
ATOM 1059 O O . GLY A 1 133 ? 32.212 35.155 36.752 1.00 24.64 138 GLY A O 1
ATOM 1060 N N . THR A 1 134 ? 32.910 35.650 38.839 1.00 24.84 139 THR A N 1
ATOM 1061 C CA . THR A 1 134 ? 33.668 36.849 38.441 1.00 24.95 139 THR A CA 1
ATOM 1062 C C . THR A 1 134 ? 35.179 36.612 38.307 1.00 24.50 139 THR A C 1
ATOM 1063 O O . THR A 1 134 ? 35.934 37.567 38.099 1.00 24.07 139 THR A O 1
ATOM 1067 N N . PHE A 1 135 ? 35.612 35.353 38.408 1.00 23.99 140 PHE A N 1
ATOM 1068 C CA . PHE A 1 135 ? 37.033 35.001 38.466 1.00 23.84 140 PHE A CA 1
ATOM 1069 C C . PHE A 1 135 ? 37.798 35.835 39.505 1.00 24.15 140 PHE A C 1
ATOM 1070 O O . PHE A 1 135 ? 38.877 36.370 39.228 1.00 23.93 140 PHE A O 1
ATOM 1078 N N . GLU A 1 136 ? 37.206 35.946 40.697 1.00 24.48 141 GLU A N 1
ATOM 1079 C CA . GLU A 1 136 ? 37.866 36.537 41.859 1.00 24.85 141 GLU A CA 1
ATOM 1080 C C . GLU A 1 136 ? 39.125 35.725 42.109 1.00 24.47 141 GLU A C 1
ATOM 1081 O O . GLU A 1 136 ? 39.069 34.491 42.133 1.00 23.95 141 GLU A O 1
ATOM 1087 N N . TYR A 1 137 ? 40.254 36.410 42.278 1.00 24.19 142 TYR A N 1
ATOM 1088 C CA . TYR A 1 137 ? 41.532 35.718 42.386 1.00 24.21 142 TYR A CA 1
ATOM 1089 C C . TYR A 1 137 ? 41.606 34.875 43.658 1.00 24.00 142 TYR A C 1
ATOM 1090 O O . TYR A 1 137 ? 41.207 35.321 44.736 1.00 23.94 142 TYR A O 1
ATOM 1099 N N . GLU A 1 138 ? 42.116 33.656 43.498 1.00 24.07 143 GLU A N 1
ATOM 1100 C CA . GLU A 1 138 ? 42.341 32.720 44.591 1.00 24.16 143 GLU A CA 1
ATOM 1101 C C . GLU A 1 138 ? 43.662 32.015 44.326 1.00 23.79 143 GLU A C 1
ATOM 1102 O O . GLU A 1 138 ? 43.798 31.296 43.334 1.00 23.69 143 GLU A O 1
ATOM 1108 N N . GLU A 1 139 ? 44.629 32.230 45.213 1.00 24.20 144 GLU A N 1
ATOM 1109 C CA . GLU A 1 139 ? 45.966 31.637 45.090 1.00 24.17 144 GLU A CA 1
ATOM 1110 C C . GLU A 1 139 ? 45.939 30.102 45.076 1.00 24.16 144 GLU A C 1
ATOM 1111 O O . GLU A 1 139 ? 46.785 29.472 44.439 1.00 23.78 144 GLU A O 1
ATOM 1117 N N . TYR A 1 140 ? 44.968 29.519 45.781 1.00 23.95 145 TYR A N 1
ATOM 1118 C CA . TYR A 1 140 ? 44.7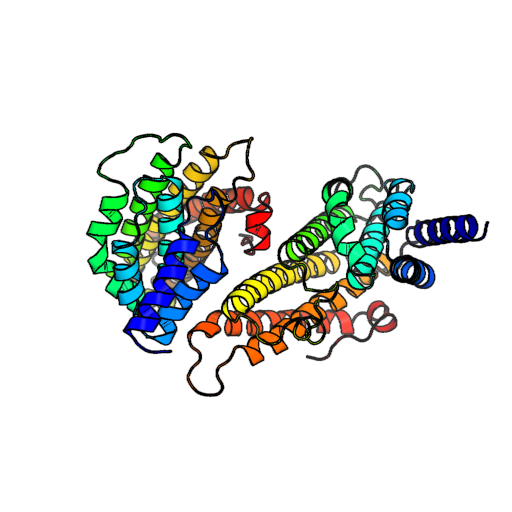49 28.067 45.814 1.00 24.06 145 TYR A CA 1
ATOM 1119 C C . TYR A 1 140 ? 44.693 27.389 44.435 1.00 24.15 145 TYR A C 1
ATOM 1120 O O . TYR A 1 140 ? 45.137 26.250 44.293 1.00 23.97 145 TYR A O 1
ATOM 1129 N N . ILE A 1 141 ? 44.165 28.086 43.429 1.00 24.35 146 ILE A N 1
ATOM 1130 C CA . ILE A 1 141 ? 44.063 27.528 42.074 1.00 24.99 146 ILE A CA 1
ATOM 1131 C C . ILE A 1 141 ? 45.457 27.306 41.468 1.00 25.19 146 ILE A C 1
ATOM 1132 O O . ILE A 1 141 ? 45.700 26.287 40.815 1.00 25.10 146 ILE A O 1
ATOM 1137 N N . SER A 1 142 ? 46.364 28.257 41.686 1.00 25.40 147 SER A N 1
ATOM 1138 C CA . SER A 1 142 ? 47.763 28.098 41.271 1.00 26.12 147 SER A CA 1
ATOM 1139 C C . SER A 1 142 ? 48.473 26.973 42.035 1.00 26.81 147 SER A C 1
ATOM 1140 O O . SER A 1 142 ? 49.326 26.288 41.467 1.00 26.72 147 SER A O 1
ATOM 1143 N N . LEU A 1 143 ? 48.125 26.794 43.311 1.00 27.79 148 LEU A N 1
ATOM 1144 C CA . LEU A 1 143 ? 48.620 25.663 44.112 1.00 29.14 148 LEU A CA 1
ATOM 1145 C C . LEU A 1 143 ? 48.174 24.307 43.548 1.00 30.09 148 LEU A C 1
ATOM 1146 O O . LEU A 1 143 ? 48.953 23.352 43.569 1.00 30.32 148 LEU A O 1
ATOM 1151 N N . LYS A 1 144 ? 46.931 24.222 43.065 1.00 31.50 149 LYS A N 1
ATOM 1152 C CA . LYS A 1 144 ? 46.434 23.010 42.388 1.00 32.85 149 LYS A CA 1
ATOM 1153 C C . LYS A 1 144 ? 47.245 22.716 41.126 1.00 33.05 149 LYS A C 1
ATOM 1154 O O . LYS A 1 144 ? 47.617 21.566 40.877 1.00 33.00 149 LYS A O 1
ATOM 1160 N N . ALA A 1 145 ? 47.504 23.762 40.338 1.00 32.90 150 ALA A N 1
ATOM 1161 C CA . ALA A 1 145 ? 48.273 23.651 39.090 1.00 33.63 150 ALA A CA 1
ATOM 1162 C C . ALA A 1 145 ? 49.710 23.166 39.310 1.00 34.44 150 ALA A C 1
ATOM 1163 O O . ALA A 1 145 ? 50.251 22.442 38.473 1.00 35.03 150 ALA A O 1
ATOM 1165 N N . ILE A 1 146 ? 50.319 23.578 40.424 1.00 35.04 151 ILE A N 1
ATOM 1166 C CA . ILE A 1 146 ? 51.635 23.073 40.843 1.00 35.82 151 ILE A CA 1
ATOM 1167 C C . ILE A 1 146 ? 51.605 21.550 41.027 1.00 36.60 151 ILE A C 1
ATOM 1168 O O . ILE A 1 146 ? 52.467 20.844 40.500 1.00 37.21 151 ILE A O 1
ATOM 1173 N N . HIS A 1 147 ? 50.608 21.057 41.759 1.00 37.46 152 HIS A N 1
ATOM 1174 C CA . HIS A 1 147 ? 50.515 19.632 42.104 1.00 38.46 152 HIS A CA 1
ATOM 1175 C C . HIS A 1 147 ? 49.849 18.746 41.039 1.00 38.15 152 HIS A C 1
ATOM 1176 O O . HIS A 1 147 ? 50.044 17.530 41.055 1.00 38.03 152 HIS A O 1
ATOM 1183 N N . ASP A 1 148 ? 49.068 19.341 40.134 1.00 37.72 153 ASP A N 1
ATOM 1184 C CA . ASP A 1 148 ? 48.493 18.620 38.989 1.00 37.36 153 ASP A CA 1
ATOM 1185 C C . ASP A 1 148 ? 48.698 19.457 37.712 1.00 36.78 153 ASP A C 1
ATOM 1186 O O . ASP A 1 148 ? 47.774 20.144 37.263 1.00 36.19 153 ASP A O 1
ATOM 1191 N N . PRO A 1 149 ? 49.918 19.409 37.130 1.00 36.00 154 PRO A N 1
ATOM 1192 C CA . PRO A 1 149 ? 50.220 20.210 35.931 1.00 35.95 154 PRO A CA 1
ATOM 1193 C C . PRO A 1 149 ? 49.465 19.815 34.651 1.00 35.75 154 PRO A C 1
ATOM 1194 O O . PRO A 1 149 ? 49.232 20.678 33.802 1.00 35.09 154 PRO A O 1
ATOM 1198 N N . ASN A 1 150 ? 49.098 18.538 34.509 1.00 35.57 155 ASN A N 1
ATOM 1199 C CA . ASN A 1 150 ? 48.275 18.090 33.373 1.00 35.67 155 ASN A CA 1
ATOM 1200 C C . ASN A 1 150 ? 46.894 18.744 33.399 1.00 35.02 155 ASN A C 1
ATOM 1201 O O . ASN A 1 150 ? 46.398 19.192 32.365 1.00 35.01 155 ASN A O 1
ATOM 1206 N N . GLU A 1 151 ? 46.284 18.791 34.583 1.00 34.07 156 GLU A N 1
ATOM 1207 C CA . GLU A 1 151 ? 45.030 19.519 34.791 1.00 33.51 156 GLU A CA 1
ATOM 1208 C C . GLU A 1 151 ? 45.230 21.026 34.602 1.00 31.69 156 GLU A C 1
ATOM 1209 O O . GLU A 1 151 ? 44.408 21.685 33.963 1.00 31.26 156 GLU A O 1
ATOM 1215 N N . GLY A 1 152 ? 46.314 21.555 35.169 1.00 29.82 157 GLY A N 1
ATOM 1216 C CA . GLY A 1 152 ? 46.661 22.974 35.056 1.00 28.93 157 GLY A CA 1
ATOM 1217 C C . GLY A 1 152 ? 46.813 23.469 33.627 1.00 28.00 157 GLY A C 1
ATOM 1218 O O . GLY A 1 152 ? 46.342 24.558 33.294 1.00 27.22 157 GLY A O 1
ATOM 1219 N N . TYR A 1 153 ? 47.468 22.665 32.787 1.00 27.34 158 TYR A N 1
ATOM 1220 C CA . TYR A 1 153 ? 47.631 22.971 31.359 1.00 27.12 158 TYR A CA 1
ATOM 1221 C C . TYR A 1 153 ? 46.274 23.148 30.680 1.00 26.81 158 TYR A C 1
ATOM 1222 O O . TYR A 1 153 ? 46.045 24.134 29.974 1.00 26.23 158 TYR A O 1
ATOM 1231 N N . GLU A 1 154 ? 45.388 22.180 30.906 1.00 26.76 159 GLU A N 1
ATOM 1232 C CA . GLU A 1 154 ? 44.047 22.184 30.321 1.00 26.88 159 GLU A CA 1
ATOM 1233 C C . GLU A 1 154 ? 43.200 23.359 30.811 1.00 25.93 159 GLU A C 1
ATOM 1234 O O . GLU A 1 154 ? 42.479 23.970 30.022 1.00 25.82 159 GLU A O 1
ATOM 1240 N N . THR A 1 155 ? 43.292 23.672 32.103 1.00 25.15 160 THR A N 1
ATOM 1241 C CA . THR A 1 155 ? 42.553 24.801 32.682 1.00 24.59 160 THR A CA 1
ATOM 1242 C C . THR A 1 155 ? 43.033 26.146 32.122 1.00 24.05 160 THR A C 1
ATOM 1243 O O . THR A 1 155 ? 42.210 27.009 31.814 1.00 23.52 160 THR A O 1
ATOM 1247 N N . ILE A 1 156 ? 44.350 26.317 31.988 1.00 23.83 161 ILE A N 1
ATOM 1248 C CA . ILE A 1 156 ? 44.917 27.531 31.372 1.00 23.97 161 ILE A CA 1
ATOM 1249 C C . ILE A 1 156 ? 44.438 27.675 29.923 1.00 23.96 161 ILE A C 1
ATOM 1250 O O . ILE A 1 156 ? 44.037 28.763 29.508 1.00 23.77 161 ILE A O 1
ATOM 1255 N N . THR A 1 157 ? 44.476 26.577 29.168 1.00 24.14 162 THR A N 1
ATOM 1256 C CA . THR A 1 157 ? 43.989 26.562 27.784 1.00 24.25 162 THR A CA 1
ATOM 1257 C C . THR A 1 157 ? 42.527 27.020 27.697 1.00 24.03 162 THR A C 1
ATOM 1258 O O . THR A 1 157 ? 42.178 27.837 26.841 1.00 23.82 162 THR A O 1
ATOM 1262 N N . ASP A 1 158 ? 41.696 26.508 28.603 1.00 24.16 163 ASP A N 1
ATOM 1263 C CA . ASP A 1 158 ? 40.273 26.864 28.659 1.00 24.14 163 ASP A CA 1
ATOM 1264 C C . ASP A 1 158 ? 40.037 28.308 29.107 1.00 23.66 163 ASP A C 1
ATOM 1265 O O . ASP A 1 158 ? 39.134 28.972 28.592 1.00 23.68 163 ASP A O 1
ATOM 1270 N N . LEU A 1 159 ? 40.840 28.787 30.059 1.00 23.15 164 LEU A N 1
ATOM 1271 C CA . LEU A 1 159 ? 40.835 30.207 30.444 1.00 22.74 164 LEU A CA 1
ATOM 1272 C C . LEU A 1 159 ? 41.162 31.106 29.246 1.00 22.50 164 LEU A C 1
ATOM 1273 O O . LEU A 1 159 ? 40.480 32.103 29.012 1.00 22.22 164 LEU A O 1
ATOM 1278 N N . MET A 1 160 ? 42.192 30.732 28.488 1.00 22.43 165 MET A N 1
ATOM 1279 C CA . MET A 1 160 ? 42.591 31.472 27.282 1.00 22.62 165 MET A CA 1
ATOM 1280 C C . MET A 1 160 ? 41.512 31.479 26.196 1.00 22.83 165 MET A C 1
ATOM 1281 O O . MET A 1 160 ? 41.320 32.487 25.516 1.00 22.78 165 MET A O 1
ATOM 1286 N N . THR A 1 161 ? 40.814 30.357 26.035 1.00 23.62 166 THR A N 1
ATOM 1287 C CA . THR A 1 161 ? 39.692 30.271 25.097 1.00 23.96 166 THR A CA 1
ATOM 1288 C C . THR A 1 161 ? 38.585 31.256 25.473 1.00 23.93 166 THR A C 1
ATOM 1289 O O . THR A 1 161 ? 38.064 31.956 24.608 1.00 24.38 166 THR A O 1
ATOM 1293 N N . LEU A 1 162 ? 38.254 31.321 26.761 1.00 24.24 167 LEU A N 1
ATOM 1294 C CA . LEU A 1 162 ? 37.258 32.273 27.260 1.00 24.37 167 LEU A CA 1
ATOM 1295 C C . LEU A 1 162 ? 37.728 33.727 27.097 1.00 24.21 167 LEU A C 1
ATOM 1296 O O . LEU A 1 162 ? 36.923 34.608 26.804 1.00 23.95 167 LEU A O 1
ATOM 1301 N N . GLN A 1 163 ? 39.029 33.962 27.273 1.00 23.93 168 GLN A N 1
ATOM 1302 C CA . GLN A 1 163 ? 39.635 35.279 27.019 1.00 24.15 168 GLN A CA 1
ATOM 1303 C C . GLN A 1 163 ? 39.483 35.703 25.552 1.00 24.30 168 GLN A C 1
ATOM 1304 O O . GLN A 1 163 ? 39.194 36.870 25.269 1.00 24.07 168 GLN A O 1
ATOM 1310 N N . ASP A 1 164 ? 39.684 34.758 24.632 1.00 24.54 169 ASP A N 1
ATOM 1311 C CA . ASP A 1 164 ? 39.485 35.011 23.196 1.00 24.91 169 ASP A CA 1
ATOM 1312 C C . ASP A 1 164 ? 38.029 35.352 22.860 1.00 24.88 169 ASP A C 1
ATOM 1313 O O . ASP A 1 164 ? 37.779 36.204 22.004 1.00 24.70 169 ASP A O 1
ATOM 1318 N N . LYS A 1 165 ? 37.086 34.694 23.536 1.00 25.08 170 LYS A N 1
ATOM 1319 C CA . LYS A 1 165 ? 35.651 34.978 23.369 1.00 25.54 170 LYS A CA 1
ATOM 1320 C C . LYS A 1 165 ? 35.305 36.407 23.759 1.00 24.91 170 LYS A C 1
ATOM 1321 O O . LYS A 1 165 ? 34.539 37.073 23.061 1.00 24.75 170 LYS A O 1
ATOM 1327 N N . ILE A 1 166 ? 35.870 36.862 24.878 1.00 24.50 171 ILE A N 1
ATOM 1328 C CA . ILE A 1 166 ? 35.666 38.231 25.359 1.00 24.34 171 ILE A CA 1
ATOM 1329 C C . ILE A 1 166 ? 36.276 39.234 24.376 1.00 24.36 171 ILE A C 1
ATOM 1330 O O . ILE A 1 166 ? 35.646 40.245 24.061 1.00 23.87 171 ILE A O 1
ATOM 1335 N N . ASP A 1 167 ? 37.488 38.944 23.897 1.00 24.50 172 ASP A N 1
ATOM 1336 C CA . ASP A 1 167 ? 38.180 39.820 22.945 1.00 25.00 172 ASP A CA 1
ATOM 1337 C C . ASP A 1 167 ? 37.411 39.987 21.632 1.00 25.69 172 ASP A C 1
ATOM 1338 O O . ASP A 1 167 ? 37.320 41.095 21.104 1.00 25.89 172 ASP A O 1
ATOM 1343 N N . GLN A 1 168 ? 36.865 38.889 21.111 1.00 26.64 173 GLN A N 1
ATOM 1344 C CA . GLN A 1 168 ? 36.044 38.941 19.899 1.00 27.40 173 GLN A CA 1
ATOM 1345 C C . GLN A 1 168 ? 34.765 39.746 20.135 1.00 26.58 173 GLN A C 1
ATOM 1346 O O . GLN A 1 168 ? 34.376 40.549 19.287 1.00 26.23 173 GLN A O 1
ATOM 1352 N N . PHE A 1 169 ? 34.127 39.532 21.286 1.00 25.94 174 PHE A N 1
ATOM 1353 C CA . PHE A 1 169 ? 32.859 40.193 21.606 1.00 25.68 174 PHE A CA 1
ATOM 1354 C C . PHE A 1 169 ? 33.040 41.695 21.843 1.00 25.51 174 PHE A C 1
ATOM 1355 O O . PHE A 1 169 ? 32.266 42.494 21.316 1.00 25.09 174 PHE A O 1
ATOM 1363 N N . GLN A 1 170 ? 34.059 42.081 22.612 1.00 25.28 175 GLN A N 1
ATOM 1364 C CA . GLN A 1 170 ? 34.328 43.509 22.844 1.00 25.46 175 GLN A CA 1
ATOM 1365 C C . GLN A 1 170 ? 34.646 44.255 21.540 1.00 25.74 175 GLN A C 1
ATOM 1366 O O . GLN A 1 170 ? 34.177 45.375 21.346 1.00 25.60 175 GLN A O 1
ATOM 1372 N N . LYS A 1 171 ? 35.420 43.627 20.651 1.00 26.32 176 LYS A N 1
ATOM 1373 C CA . LYS A 1 171 ? 35.691 44.186 19.313 1.00 27.03 176 LYS A CA 1
ATOM 1374 C C . LYS A 1 171 ? 34.405 44.422 18.515 1.00 26.91 176 LYS A C 1
ATOM 1375 O O . LYS A 1 171 ? 34.259 45.456 17.858 1.00 26.79 176 LYS A O 1
ATOM 1381 N N . LEU A 1 172 ? 33.484 43.464 18.585 1.00 27.08 177 LEU A N 1
ATOM 1382 C CA . LEU A 1 172 ? 32.171 43.584 17.942 1.00 27.47 177 LEU A CA 1
ATOM 1383 C C . LEU A 1 172 ? 31.341 44.726 18.540 1.00 27.72 177 LEU A C 1
ATOM 1384 O O . LEU A 1 172 ? 30.688 45.467 17.801 1.00 28.12 177 LEU A O 1
ATOM 1389 N N . ILE A 1 173 ? 31.373 44.864 19.869 1.00 27.80 178 ILE A N 1
ATOM 1390 C CA . ILE A 1 173 ? 30.671 45.955 20.564 1.00 27.82 178 ILE A CA 1
ATOM 1391 C C . ILE A 1 173 ? 31.221 47.324 20.140 1.00 28.51 178 ILE A C 1
ATOM 1392 O O . ILE A 1 173 ? 30.442 48.232 19.851 1.00 28.28 178 ILE A O 1
ATOM 1397 N N . PHE A 1 174 ? 32.548 47.465 20.099 1.00 29.41 179 PHE A N 1
ATOM 1398 C CA . PHE A 1 174 ? 33.185 48.716 19.646 1.00 30.58 179 PHE A CA 1
ATOM 1399 C C . PHE A 1 174 ? 32.845 49.081 18.194 1.00 31.39 179 PHE A C 1
ATOM 1400 O O . PHE A 1 174 ? 32.647 50.257 17.889 1.00 31.31 179 PHE A O 1
ATOM 1408 N N . SER A 1 175 ? 32.775 48.082 17.312 1.00 32.51 180 SER A N 1
ATOM 1409 C CA . SER A 1 175 ? 32.409 48.309 15.904 1.00 33.64 180 SER A CA 1
ATOM 1410 C C . SER A 1 175 ? 30.950 48.761 15.707 1.00 34.94 180 SER A C 1
ATOM 1411 O O . SER A 1 175 ? 30.630 49.376 14.688 1.00 35.11 180 SER A O 1
ATOM 1414 N N . HIS A 1 176 ? 30.082 48.449 16.674 1.00 36.27 181 HIS A N 1
ATOM 1415 C CA . HIS A 1 176 ? 28.674 48.884 16.662 1.00 37.42 181 HIS A CA 1
ATOM 1416 C C . HIS A 1 176 ? 28.401 50.223 17.375 1.00 38.04 181 HIS A C 1
ATOM 1417 O O . HIS A 1 176 ? 27.239 50.620 17.508 1.00 37.80 181 HIS A O 1
ATOM 1424 N N . PHE A 1 177 ? 29.450 50.917 17.826 1.00 38.88 182 PHE A N 1
ATOM 1425 C CA . PHE A 1 177 ? 29.307 52.279 18.367 1.00 40.44 182 PHE A CA 1
ATOM 1426 C C . PHE A 1 177 ? 28.756 53.214 17.292 1.00 42.66 182 PHE A C 1
ATOM 1427 O O . PHE A 1 177 ? 29.159 53.132 16.129 1.00 42.86 182 PHE A O 1
ATOM 1435 N N . ARG A 1 178 ? 27.829 54.083 17.691 1.00 45.61 183 ARG A N 1
ATOM 1436 C CA . ARG A 1 178 ? 27.218 55.063 16.796 1.00 48.35 183 ARG A CA 1
ATOM 1437 C C . ARG A 1 178 ? 27.505 56.472 17.304 1.00 50.71 183 ARG A C 1
ATOM 1438 O O . ARG A 1 178 ? 27.442 56.726 18.509 1.00 51.48 183 ARG A O 1
ATOM 1446 N N . HIS A 1 179 ? 27.824 57.379 16.380 1.00 53.60 184 HIS A N 1
ATOM 1447 C CA . HIS A 1 179 ? 28.127 58.775 16.724 1.00 55.33 184 HIS A CA 1
ATOM 1448 C C . HIS A 1 179 ? 26.911 59.533 17.276 1.00 56.21 184 HIS A C 1
ATOM 1449 O O . HIS A 1 179 ? 27.075 60.484 18.044 1.00 56.40 184 HIS A O 1
ATOM 1456 N N . ILE A 1 180 ? 25.708 59.112 16.881 1.00 56.76 185 ILE A N 1
ATOM 1457 C CA . ILE A 1 180 ? 24.462 59.603 17.476 1.00 56.70 185 ILE A CA 1
ATOM 1458 C C . ILE A 1 180 ? 24.072 58.664 18.619 1.00 56.38 185 ILE A C 1
ATOM 1459 O O . ILE A 1 180 ? 23.897 57.461 18.406 1.00 57.05 185 ILE A O 1
ATOM 1464 N N . GLY A 1 181 ? 23.938 59.225 19.823 1.00 54.70 186 GLY A N 1
ATOM 1465 C CA . GLY A 1 181 ? 23.627 58.460 21.033 1.00 53.14 186 GLY A CA 1
ATOM 1466 C C . GLY A 1 181 ? 24.832 58.343 21.950 1.00 51.43 186 GLY A C 1
ATOM 1467 O O . GLY A 1 181 ? 25.978 58.360 21.493 1.00 52.13 186 GLY A O 1
ATOM 1468 N N . ASN A 1 182 ? 24.564 58.211 23.248 1.00 48.74 187 ASN A N 1
ATOM 1469 C CA . ASN A 1 182 ? 25.623 58.098 24.267 1.00 46.60 187 ASN A CA 1
ATOM 1470 C C . ASN A 1 182 ? 26.365 56.746 24.290 1.00 43.75 187 ASN A C 1
ATOM 1471 O O . ASN A 1 182 ? 27.408 56.639 24.940 1.00 44.29 187 ASN A O 1
ATOM 1476 N N . ASN A 1 183 ? 25.819 55.733 23.604 1.00 40.18 188 ASN A N 1
ATOM 1477 C CA . ASN A 1 183 ? 26.371 54.362 23.561 1.00 37.58 188 ASN A CA 1
ATOM 1478 C C . ASN A 1 183 ? 26.386 53.652 24.929 1.00 35.33 188 ASN A C 1
ATOM 1479 O O . ASN A 1 183 ? 27.113 52.677 25.118 1.00 34.60 188 ASN A O 1
ATOM 1484 N N . GLU A 1 184 ? 25.544 54.107 25.856 1.00 33.07 189 GLU A N 1
ATOM 1485 C CA . GLU A 1 184 ? 25.575 53.634 27.242 1.00 31.92 189 GLU A CA 1
ATOM 1486 C C . GLU A 1 184 ? 25.170 52.163 27.362 1.00 30.64 189 GLU A C 1
ATOM 1487 O O . GLU A 1 184 ? 25.794 51.410 28.110 1.00 29.68 189 GLU A O 1
ATOM 1493 N N . CYS A 1 185 ? 24.127 51.771 26.632 1.00 29.53 190 CYS A N 1
ATOM 1494 C CA . CYS A 1 185 ? 23.646 50.384 26.633 1.00 29.19 190 CYS A CA 1
ATOM 1495 C C . CYS A 1 185 ? 24.728 49.415 26.151 1.00 28.88 190 CYS A C 1
ATOM 1496 O O . CYS A 1 185 ? 24.970 48.386 26.784 1.00 28.43 190 CYS A O 1
ATOM 1499 N N . ARG A 1 186 ? 25.381 49.762 25.042 1.00 28.94 191 ARG A N 1
ATOM 1500 C CA . ARG A 1 186 ? 26.518 48.988 24.527 1.00 28.83 191 ARG A CA 1
ATOM 1501 C C . ARG A 1 186 ? 27.701 48.981 25.501 1.00 27.96 191 ARG A C 1
ATOM 1502 O O . ARG A 1 186 ? 28.269 47.923 25.773 1.00 27.68 191 ARG A O 1
ATOM 1510 N N . ILE A 1 187 ? 28.052 50.155 26.027 1.00 27.06 192 ILE A N 1
ATOM 1511 C CA . ILE A 1 187 ? 29.192 50.295 26.951 1.00 26.70 192 ILE A CA 1
ATOM 1512 C C . ILE A 1 187 ? 28.953 49.574 28.289 1.00 26.08 192 ILE A C 1
ATOM 1513 O O . ILE A 1 187 ? 29.904 49.066 28.891 1.00 25.91 192 ILE A O 1
ATOM 1518 N N . SER A 1 188 ? 27.699 49.504 28.742 1.00 25.19 193 SER A N 1
ATOM 1519 C CA . SER A 1 188 ? 27.366 48.774 29.974 1.00 24.70 193 SER A CA 1
ATOM 1520 C C . SER A 1 188 ? 27.637 47.265 29.883 1.00 24.40 193 SER A C 1
ATOM 1521 O O . SER A 1 188 ? 27.772 46.613 30.914 1.00 24.85 193 SER A O 1
ATOM 1524 N N . ALA A 1 189 ? 27.697 46.720 28.665 1.00 24.20 194 ALA A N 1
ATOM 1525 C CA . ALA A 1 189 ? 28.135 45.336 28.437 1.00 24.06 194 ALA A CA 1
ATOM 1526 C C . ALA A 1 189 ? 29.656 45.172 28.542 1.00 23.93 194 ALA A C 1
ATOM 1527 O O . ALA A 1 189 ? 30.132 44.118 28.962 1.00 23.85 194 ALA A O 1
ATOM 1529 N N . LEU A 1 190 ? 30.411 46.197 28.142 1.00 23.81 195 LEU A N 1
ATOM 1530 C CA . LEU A 1 190 ? 31.877 46.186 28.272 1.00 23.48 195 LEU A CA 1
ATOM 1531 C C . LEU A 1 190 ? 32.365 46.124 29.726 1.00 23.21 195 LEU A C 1
ATOM 1532 O O . LEU A 1 190 ? 33.417 45.543 29.991 1.00 23.49 195 LEU A O 1
ATOM 1537 N N . VAL A 1 191 ? 31.607 46.717 30.651 1.00 22.82 196 VAL A N 1
ATOM 1538 C CA . VAL A 1 191 ? 31.986 46.770 32.077 1.00 22.71 196 VAL A CA 1
ATOM 1539 C C . VAL A 1 191 ? 32.240 45.376 32.692 1.00 22.32 196 VAL A C 1
ATOM 1540 O O . VAL A 1 191 ? 33.340 45.129 33.196 1.00 21.80 196 VAL A O 1
ATOM 1544 N N . PRO A 1 192 ? 31.244 44.462 32.648 1.00 21.99 197 PRO A N 1
ATOM 1545 C CA . PRO A 1 192 ? 31.508 43.105 33.149 1.00 21.71 197 PRO A CA 1
ATOM 1546 C C . PRO A 1 192 ? 32.547 42.313 32.336 1.00 21.79 197 PRO A C 1
ATOM 1547 O O . PRO A 1 192 ? 33.210 41.437 32.896 1.00 21.37 197 PRO A O 1
ATOM 1551 N N . LEU A 1 193 ? 32.691 42.623 31.044 1.00 21.69 198 LEU A N 1
ATOM 1552 C CA . LEU A 1 193 ? 33.714 41.989 30.202 1.00 21.63 198 LEU A CA 1
ATOM 1553 C C . LEU A 1 193 ? 35.139 42.395 30.595 1.00 21.47 198 LEU A C 1
ATOM 1554 O O . LEU A 1 193 ? 36.049 41.567 30.535 1.00 21.26 198 LEU A O 1
ATOM 1559 N N . VAL A 1 194 ? 35.328 43.656 30.989 1.00 21.54 199 VAL A N 1
ATOM 1560 C CA . VAL A 1 194 ? 36.627 44.129 31.505 1.00 21.55 199 VAL A CA 1
ATOM 1561 C C . VAL A 1 194 ? 36.968 43.434 32.833 1.00 21.39 199 VAL A C 1
ATOM 1562 O O . VAL A 1 194 ? 38.098 42.978 33.024 1.00 21.43 199 VAL A O 1
ATOM 1566 N N . ALA A 1 195 ? 35.993 43.363 33.741 1.00 21.39 200 ALA A N 1
ATOM 1567 C CA . ALA A 1 195 ? 36.170 42.688 35.033 1.00 21.46 200 ALA A CA 1
ATOM 1568 C C . ALA A 1 195 ? 36.528 41.211 34.857 1.00 21.47 200 ALA A C 1
ATOM 1569 O O . ALA A 1 195 ? 37.465 40.714 35.487 1.00 21.32 200 ALA A O 1
ATOM 1571 N N . GLU A 1 196 ? 35.791 40.530 33.982 1.00 21.46 201 GLU A N 1
ATOM 1572 C CA . GLU A 1 196 ? 36.000 39.104 33.726 1.00 21.72 201 GLU A CA 1
ATOM 1573 C C . GLU A 1 196 ? 37.337 38.823 33.044 1.00 21.61 201 GLU A C 1
ATOM 1574 O O . GLU A 1 196 ? 38.053 37.898 33.438 1.00 21.82 201 GLU A O 1
ATOM 1580 N N . SER A 1 197 ? 37.664 39.621 32.030 1.00 21.72 202 SER A N 1
ATOM 1581 C CA . SER A 1 197 ? 38.935 39.483 31.315 1.00 21.83 202 SER A CA 1
ATOM 1582 C C . SER A 1 197 ? 40.147 39.635 32.237 1.00 21.66 202 SER A C 1
ATOM 1583 O O . SER A 1 197 ? 41.119 38.892 32.098 1.00 21.59 202 SER A O 1
ATOM 1586 N N . TYR A 1 198 ? 40.084 40.575 33.184 1.00 21.94 203 TYR A N 1
ATOM 1587 C CA . TYR A 1 198 ? 41.196 40.784 34.120 1.00 22.06 203 TYR A CA 1
ATOM 1588 C C . TYR A 1 198 ? 41.332 39.637 35.121 1.00 21.67 203 TYR A C 1
ATOM 1589 O O . TYR A 1 198 ? 42.445 39.191 35.402 1.00 21.74 203 TYR A O 1
ATOM 1598 N N . GLY A 1 199 ? 40.206 39.168 35.655 1.00 21.25 204 GLY A N 1
ATOM 1599 C CA . GLY A 1 199 ? 40.189 37.989 36.526 1.00 21.09 204 GLY A CA 1
ATOM 1600 C C . GLY A 1 199 ? 40.796 36.767 35.853 1.00 20.98 204 GLY A C 1
ATOM 1601 O O . GLY A 1 199 ? 41.616 36.065 36.448 1.00 20.49 204 GLY A O 1
ATOM 1602 N N . ILE A 1 200 ? 40.402 36.533 34.601 1.00 20.84 205 ILE A N 1
ATOM 1603 C CA . ILE A 1 200 ? 40.977 35.457 33.781 1.00 20.91 205 ILE A CA 1
ATOM 1604 C C . ILE A 1 200 ? 42.481 35.684 33.575 1.00 21.00 205 ILE A C 1
ATOM 1605 O O . ILE A 1 200 ? 43.277 34.755 33.743 1.00 20.83 205 ILE A O 1
ATOM 1610 N N . TYR A 1 201 ? 42.854 36.915 33.231 1.00 21.36 206 TYR A N 1
ATOM 1611 C CA . TYR A 1 201 ? 44.263 37.286 33.032 1.00 21.74 206 TYR A CA 1
ATOM 1612 C C . TYR A 1 201 ? 45.130 37.039 34.275 1.00 21.89 206 TYR A C 1
ATOM 1613 O O . TYR A 1 201 ? 46.230 36.492 34.160 1.00 21.52 206 TYR A O 1
ATOM 1622 N N . LYS A 1 202 ? 44.639 37.444 35.449 1.00 22.21 207 LYS A N 1
ATOM 1623 C CA . LYS A 1 202 ? 45.361 37.210 36.711 1.00 22.70 207 LYS A CA 1
ATOM 1624 C C . LYS A 1 202 ? 45.547 35.721 36.996 1.00 22.12 207 LYS A C 1
ATOM 1625 O O . LYS A 1 202 ? 46.628 35.304 37.414 1.00 21.93 207 LYS A O 1
ATOM 1631 N N . PHE A 1 203 ? 44.496 34.930 36.765 1.00 21.84 208 PHE A N 1
ATOM 1632 C CA . PHE A 1 203 ? 44.570 33.472 36.930 1.00 21.64 208 PHE A CA 1
ATOM 1633 C C . PHE A 1 203 ? 45.570 32.829 35.968 1.00 21.59 208 PHE A C 1
ATOM 1634 O O . PHE A 1 203 ? 46.391 32.017 36.388 1.00 21.42 208 PHE A O 1
ATOM 1642 N N . ILE A 1 204 ? 45.507 33.203 34.692 1.00 21.61 209 ILE A N 1
ATOM 1643 C CA . ILE A 1 204 ? 46.430 32.661 33.685 1.00 21.69 209 ILE A CA 1
ATOM 1644 C C . ILE A 1 204 ? 47.878 33.000 34.059 1.00 21.82 209 ILE A C 1
ATOM 1645 O O . ILE A 1 204 ? 48.740 32.120 34.046 1.00 21.89 209 ILE A O 1
ATOM 1650 N N . THR A 1 205 ? 48.123 34.268 34.394 1.00 22.03 210 THR A N 1
ATOM 1651 C CA . THR A 1 205 ? 49.460 34.754 34.773 1.00 22.11 210 THR A CA 1
ATOM 1652 C C . THR A 1 205 ? 50.045 33.970 35.950 1.00 22.57 210 THR A C 1
ATOM 1653 O O . THR A 1 205 ? 51.172 33.480 35.872 1.00 22.60 210 THR A O 1
ATOM 1657 N N . SER A 1 206 ? 49.269 33.852 37.026 1.00 23.03 211 SER A N 1
ATOM 1658 C CA . SER A 1 206 ? 49.717 33.167 38.243 1.00 23.62 211 SER A CA 1
ATOM 1659 C C . SER A 1 206 ? 49.905 31.662 38.044 1.00 23.60 211 SER A C 1
ATOM 1660 O O . SER A 1 206 ? 50.913 31.101 38.478 1.00 23.25 211 SER A O 1
ATOM 1663 N N . MET A 1 207 ? 48.934 31.020 37.395 1.00 23.64 212 MET A N 1
ATOM 1664 C CA . MET A 1 207 ? 48.987 29.576 37.136 1.00 23.78 212 MET A CA 1
ATOM 1665 C C . MET A 1 207 ? 50.145 29.186 36.218 1.00 23.93 212 MET A C 1
ATOM 1666 O O . MET A 1 207 ? 50.851 28.209 36.489 1.00 23.34 212 MET A O 1
ATOM 1671 N N . LEU A 1 208 ? 50.334 29.949 35.142 1.00 24.18 213 LEU A N 1
ATOM 1672 C CA . LEU A 1 208 ? 51.418 29.692 34.188 1.00 24.86 213 LEU A CA 1
ATOM 1673 C C . LEU A 1 208 ? 52.793 29.928 34.822 1.00 25.48 213 LEU A C 1
ATOM 1674 O O . LEU A 1 208 ? 53.717 29.149 34.599 1.00 25.11 213 LEU A O 1
ATOM 1679 N N . ARG A 1 209 ? 52.906 30.998 35.610 1.00 26.69 214 ARG A N 1
ATOM 1680 C CA . ARG A 1 209 ? 54.101 31.290 36.414 1.00 27.80 214 ARG A CA 1
ATOM 1681 C C . ARG A 1 209 ? 54.399 30.148 37.390 1.00 28.02 214 ARG A C 1
ATOM 1682 O O . ARG A 1 209 ? 55.527 29.657 37.455 1.00 27.59 214 ARG A O 1
ATOM 1690 N N . ALA A 1 210 ? 53.378 29.738 38.141 1.00 28.28 215 ALA A N 1
ATOM 1691 C CA . ALA A 1 210 ? 53.503 28.655 39.121 1.00 29.06 215 ALA A CA 1
ATOM 1692 C C . ALA A 1 210 ? 53.924 27.329 38.482 1.00 29.78 215 ALA A C 1
ATOM 1693 O O . ALA A 1 210 ? 54.768 26.617 39.030 1.00 30.00 215 ALA A O 1
ATOM 1695 N N . MET A 1 211 ? 53.344 27.014 37.325 1.00 30.45 216 MET A N 1
ATOM 1696 C CA . MET A 1 211 ? 53.640 25.759 36.619 1.00 31.56 216 MET A CA 1
ATOM 1697 C C . MET A 1 211 ? 55.059 25.661 36.051 1.00 32.35 216 MET A C 1
ATOM 1698 O O . MET A 1 211 ? 55.592 24.556 35.928 1.00 32.11 216 MET A O 1
ATOM 1703 N N . HIS A 1 212 ? 55.661 26.797 35.704 1.00 33.36 217 HIS A N 1
ATOM 1704 C CA . HIS A 1 212 ? 57.054 26.815 35.230 1.00 34.77 217 HIS A CA 1
ATOM 1705 C C . HIS A 1 212 ? 58.046 26.437 36.331 1.00 36.93 217 HIS A C 1
ATOM 1706 O O . HIS A 1 212 ? 58.980 25.670 36.088 1.00 38.04 217 HIS A O 1
ATOM 1713 N N . SER A 1 213 ? 57.833 26.972 37.532 1.00 39.53 218 SER A N 1
ATOM 1714 C CA . SER A 1 213 ? 58.654 26.627 38.699 1.00 41.69 218 SER A CA 1
ATOM 1715 C C . SER A 1 213 ? 58.512 25.162 39.141 1.00 42.95 218 SER A C 1
ATOM 1716 O O . SER A 1 213 ? 59.511 24.522 39.484 1.00 43.08 218 SER A O 1
ATOM 1719 N N A SER A 1 214 ? 57.282 24.648 39.128 0.50 43.96 219 SER A N 1
ATOM 1720 N N B SER A 1 214 ? 57.282 24.648 39.128 0.50 43.96 219 SER A N 1
ATOM 1721 C CA A SER A 1 214 ? 56.990 23.295 39.606 0.50 44.79 219 SER A CA 1
ATOM 1722 C CA B SER A 1 214 ? 56.990 23.295 39.606 0.50 44.79 219 SER A CA 1
ATOM 1723 C C A SER A 1 214 ? 57.482 22.210 38.650 0.50 45.42 219 SER A C 1
ATOM 1724 C C B SER A 1 214 ? 57.482 22.210 38.650 0.50 45.42 219 SER A C 1
ATOM 1725 O O A SER A 1 214 ? 58.200 21.296 39.063 0.50 45.97 219 SER A O 1
ATOM 1726 O O B SER A 1 214 ? 58.200 21.296 39.063 0.50 45.97 219 SER A O 1
ATOM 1731 N N . THR A 1 215 ? 57.090 22.314 37.381 1.00 45.88 220 THR A N 1
ATOM 1732 C CA . THR A 1 215 ? 57.444 21.307 36.364 1.00 46.17 220 THR A CA 1
ATOM 1733 C C . THR A 1 215 ? 58.901 21.424 35.920 1.00 46.39 220 THR A C 1
ATOM 1734 O O . THR A 1 215 ? 59.610 20.419 35.823 1.00 47.21 220 THR A O 1
ATOM 1738 N N . GLY A 1 216 ? 59.332 22.654 35.643 1.00 46.21 221 GLY A N 1
ATOM 1739 C CA . GLY A 1 216 ? 60.648 22.914 35.062 1.00 46.02 221 GLY A CA 1
ATOM 1740 C C . GLY A 1 216 ? 60.753 22.530 33.592 1.00 45.77 221 GLY A C 1
ATOM 1741 O O . GLY A 1 216 ? 61.861 22.431 33.060 1.00 46.98 221 GLY A O 1
ATOM 1742 N N . ASP A 1 217 ? 59.605 22.339 32.935 1.00 44.77 222 ASP A N 1
ATOM 1743 C CA . ASP A 1 217 ? 59.539 21.872 31.552 1.00 43.57 222 ASP A CA 1
ATOM 1744 C C . ASP A 1 217 ? 59.127 23.046 30.665 1.00 41.77 222 ASP A C 1
ATOM 1745 O O . ASP A 1 217 ? 57.944 23.251 30.377 1.00 41.62 222 ASP A O 1
ATOM 1750 N N . ASN A 1 218 ? 60.126 23.812 30.237 1.00 39.86 223 ASN A N 1
ATOM 1751 C CA . ASN A 1 218 ? 59.902 25.010 29.425 1.00 38.74 223 ASN A CA 1
ATOM 1752 C C . ASN A 1 218 ? 59.412 24.665 28.016 1.00 37.60 223 ASN A C 1
ATOM 1753 O O . ASN A 1 218 ? 58.619 25.414 27.442 1.00 37.39 223 ASN A O 1
ATOM 1758 N N . GLU A 1 219 ? 59.876 23.538 27.473 1.00 36.79 224 GLU A N 1
ATOM 1759 C CA . GLU A 1 219 ? 59.445 23.061 26.151 1.00 36.36 224 GLU A CA 1
ATOM 1760 C C . GLU A 1 219 ? 57.947 22.760 26.092 1.00 34.24 224 GLU A C 1
ATOM 1761 O O . GLU A 1 219 ? 57.271 23.156 25.141 1.00 33.82 224 GLU A O 1
ATOM 1767 N N . ALA A 1 220 ? 57.445 22.059 27.108 1.00 32.56 225 ALA A N 1
ATOM 1768 C CA . ALA A 1 220 ? 56.037 21.650 27.164 1.00 31.10 225 ALA A CA 1
ATOM 1769 C C . ALA A 1 220 ? 55.071 22.828 27.319 1.00 29.88 225 ALA A C 1
ATOM 1770 O O . ALA A 1 220 ? 53.969 22.797 26.771 1.00 29.52 225 ALA A O 1
ATOM 1772 N N . LEU A 1 221 ? 55.488 23.854 28.064 1.00 28.77 226 LEU A N 1
ATOM 1773 C CA . LEU A 1 221 ? 54.664 25.047 28.308 1.00 28.18 226 LEU A CA 1
ATOM 1774 C C . LEU A 1 221 ? 54.861 26.176 27.282 1.00 27.46 226 LEU A C 1
ATOM 1775 O O . LEU A 1 221 ? 54.201 27.216 27.381 1.00 27.14 226 LEU A O 1
ATOM 1780 N N . GLU A 1 222 ? 55.745 25.977 26.301 1.00 26.80 227 GLU A N 1
ATOM 1781 C CA . GLU A 1 222 ? 56.032 26.998 25.283 1.00 26.54 227 GLU A CA 1
ATOM 1782 C C . GLU A 1 222 ? 54.792 27.475 24.504 1.00 25.62 227 GLU A C 1
ATOM 1783 O O . GLU A 1 222 ? 54.658 28.677 24.264 1.00 25.41 227 GLU A O 1
ATOM 1789 N N . PRO A 1 223 ? 53.886 26.549 24.112 1.00 24.67 228 PRO A N 1
ATOM 1790 C CA . PRO A 1 223 ? 52.651 26.989 23.445 1.00 24.51 228 PRO A CA 1
ATOM 1791 C C . PRO A 1 223 ? 51.775 27.920 24.292 1.00 23.99 228 PRO A C 1
ATOM 1792 O O . PRO A 1 223 ? 51.152 28.831 23.747 1.00 24.08 228 PRO A O 1
ATOM 1796 N N . LEU A 1 224 ? 51.739 27.690 25.603 1.00 23.96 229 LEU A N 1
ATOM 1797 C CA . LEU A 1 224 ? 50.995 28.558 26.517 1.00 23.99 229 LEU A CA 1
ATOM 1798 C C . LEU A 1 224 ? 51.651 29.933 26.673 1.00 23.69 229 LEU A C 1
ATOM 1799 O O . LEU A 1 224 ? 50.945 30.935 26.779 1.00 23.67 229 LEU A O 1
ATOM 1804 N N . ARG A 1 225 ? 52.985 29.985 26.679 1.00 23.63 230 ARG A N 1
ATOM 1805 C CA . ARG A 1 225 ? 53.708 31.266 26.694 1.00 23.58 230 ARG A CA 1
ATOM 1806 C C . ARG A 1 225 ? 53.451 32.082 25.421 1.00 23.71 230 ARG A C 1
ATOM 1807 O O . ARG A 1 225 ? 53.228 33.294 25.493 1.00 23.31 230 ARG A O 1
ATOM 1815 N N . GLN A 1 226 ? 53.492 31.410 24.267 1.00 23.93 231 GLN A N 1
ATOM 1816 C CA . GLN A 1 226 ? 53.204 32.038 22.968 1.00 24.48 231 GLN A CA 1
ATOM 1817 C C . GLN A 1 226 ? 51.806 32.653 22.952 1.00 24.10 231 GLN A C 1
ATOM 1818 O O . GLN A 1 226 ? 51.627 33.795 22.528 1.00 23.59 231 GLN A O 1
ATOM 1824 N N . ARG A 1 227 ? 50.828 31.887 23.431 1.00 24.03 232 ARG A N 1
ATOM 1825 C CA . ARG A 1 227 ? 49.441 32.342 23.488 1.00 23.89 232 ARG A CA 1
ATOM 1826 C C . ARG A 1 227 ? 49.242 33.422 24.556 1.00 23.64 232 ARG A C 1
ATOM 1827 O O . ARG A 1 227 ? 48.487 34.368 24.336 1.00 23.27 232 ARG A O 1
ATOM 1835 N N . TYR A 1 228 ? 49.927 33.284 25.696 1.00 23.34 233 TYR A N 1
ATOM 1836 C CA . TYR A 1 228 ? 49.898 34.297 26.761 1.00 23.28 233 TYR A CA 1
ATOM 1837 C C . TYR A 1 228 ? 50.330 35.674 26.264 1.00 23.13 233 TYR A C 1
ATOM 1838 O O . TYR A 1 228 ? 49.636 36.665 26.496 1.00 22.60 233 TYR A O 1
ATOM 1847 N N . ASP A 1 229 ? 51.486 35.720 25.601 1.00 23.27 234 ASP A N 1
ATOM 1848 C CA . ASP A 1 229 ? 52.024 36.962 25.038 1.00 23.38 234 ASP A CA 1
ATOM 1849 C C . ASP A 1 229 ? 51.030 37.617 24.084 1.00 23.40 234 ASP A C 1
ATOM 1850 O O . ASP A 1 229 ? 50.751 38.809 24.205 1.00 23.59 234 ASP A O 1
ATOM 1855 N N . ALA A 1 230 ? 50.492 36.826 23.156 1.00 23.36 235 ALA A N 1
ATOM 1856 C CA . ALA A 1 230 ? 49.505 37.311 22.185 1.00 23.34 235 ALA A CA 1
ATOM 1857 C C . ALA A 1 230 ? 48.280 37.909 22.874 1.00 23.17 235 ALA A C 1
ATOM 1858 O O . ALA A 1 230 ? 47.861 39.021 22.546 1.00 23.16 235 ALA A O 1
ATOM 1860 N N . GLN A 1 231 ? 47.727 37.173 23.837 1.00 23.03 236 GLN A N 1
ATOM 1861 C CA . GLN A 1 231 ? 46.562 37.639 24.600 1.00 22.85 236 GLN A CA 1
ATOM 1862 C C . GLN A 1 231 ? 46.856 38.876 25.453 1.00 22.77 236 GLN A C 1
ATOM 1863 O O . GLN A 1 231 ? 45.972 39.715 25.634 1.00 22.55 236 GLN A O 1
ATOM 1869 N N . HIS A 1 232 ? 48.084 38.988 25.964 1.00 22.66 237 HIS A N 1
ATOM 1870 C CA . HIS A 1 232 ? 48.513 40.174 26.719 1.00 22.95 237 HIS A CA 1
ATOM 1871 C C . HIS A 1 232 ? 48.423 41.447 25.876 1.00 23.62 237 HIS A C 1
ATOM 1872 O O . HIS A 1 232 ? 47.831 42.437 26.304 1.00 23.18 237 HIS A O 1
ATOM 1879 N N . TYR A 1 233 ? 49.001 41.405 24.677 1.00 24.56 238 TYR A N 1
ATOM 1880 C CA . TYR A 1 233 ? 49.020 42.573 23.789 1.00 25.38 238 TYR A CA 1
ATOM 1881 C C . TYR A 1 233 ? 47.609 42.955 23.331 1.00 25.41 238 TYR A C 1
ATOM 1882 O O . TYR A 1 233 ? 47.296 44.142 23.219 1.00 25.37 238 TYR A O 1
ATOM 1891 N N . ARG A 1 234 ? 46.764 41.950 23.084 1.00 25.32 239 ARG A N 1
ATOM 1892 C CA . ARG A 1 234 ? 45.345 42.178 22.768 1.00 25.73 239 ARG A CA 1
ATOM 1893 C C . ARG A 1 234 ? 44.607 42.847 23.928 1.00 25.45 239 ARG A C 1
ATOM 1894 O O . ARG A 1 234 ? 43.816 43.770 23.717 1.00 25.18 239 ARG A O 1
ATOM 1902 N N . LEU A 1 235 ? 44.872 42.373 25.145 1.00 25.11 240 LEU A N 1
ATOM 1903 C CA . LEU A 1 235 ? 44.221 42.899 26.348 1.00 25.22 240 LEU A CA 1
ATOM 1904 C C . LEU A 1 235 ? 44.632 44.346 26.648 1.00 24.98 240 LEU A C 1
ATOM 1905 O O . LEU A 1 235 ? 43.815 45.127 27.131 1.00 24.80 240 LEU A O 1
ATOM 1910 N N . VAL A 1 236 ? 45.886 44.695 26.350 1.00 25.28 241 VAL A N 1
ATOM 1911 C CA . VAL A 1 236 ? 46.371 46.080 26.477 1.00 25.49 241 VAL A CA 1
ATOM 1912 C C . VAL A 1 236 ? 45.583 47.015 25.548 1.00 25.81 241 VAL A C 1
ATOM 1913 O O . VAL A 1 236 ? 45.178 48.105 25.964 1.00 25.55 241 VAL A O 1
ATOM 1917 N N . LYS A 1 237 ? 45.374 46.582 24.304 1.00 26.41 242 LYS A N 1
ATOM 1918 C CA . LYS A 1 237 ? 44.586 47.340 23.319 1.00 27.10 242 LYS A CA 1
ATOM 1919 C C . LYS A 1 237 ? 43.116 47.472 23.733 1.00 26.39 242 LYS A C 1
ATOM 1920 O O . LYS A 1 237 ? 42.520 48.540 23.571 1.00 26.05 242 LYS A O 1
ATOM 1926 N N . PHE A 1 238 ? 42.542 46.384 24.248 1.00 25.70 243 PHE A N 1
ATOM 1927 C CA . PHE A 1 238 ? 41.163 46.372 24.764 1.00 25.35 243 PHE A CA 1
ATOM 1928 C C . PHE A 1 238 ? 41.001 47.389 25.895 1.00 25.26 243 PHE A C 1
ATOM 1929 O O . PHE A 1 238 ? 40.105 48.238 25.852 1.00 25.33 243 PHE A O 1
ATOM 1937 N N . TYR A 1 239 ? 41.886 47.312 26.885 1.00 25.44 244 TYR A N 1
ATOM 1938 C CA . TYR A 1 239 ? 41.856 48.233 28.024 1.00 25.90 244 TYR A CA 1
ATOM 1939 C C . TYR A 1 239 ? 42.194 49.675 27.635 1.00 26.80 244 TYR A C 1
ATOM 1940 O O . TYR A 1 239 ? 41.688 50.607 28.263 1.00 26.55 244 TYR A O 1
ATOM 1949 N N . TYR A 1 240 ? 43.026 49.858 26.605 1.00 28.24 245 TYR A N 1
ATOM 1950 C CA . TYR A 1 240 ? 43.304 51.197 26.069 1.00 29.43 245 TYR A CA 1
ATOM 1951 C C . TYR A 1 240 ? 42.052 51.838 25.463 1.00 29.45 245 TYR A C 1
ATOM 1952 O O . TYR A 1 240 ? 41.758 52.999 25.746 1.00 29.53 245 TYR A O 1
ATOM 1961 N N . GLU A 1 241 ? 41.324 51.090 24.635 1.00 29.56 246 GLU A N 1
ATOM 1962 C CA . GLU A 1 241 ? 40.081 51.596 24.032 1.00 30.10 246 GLU A CA 1
ATOM 1963 C C . GLU A 1 241 ? 39.000 51.893 25.083 1.00 29.53 246 GLU A C 1
ATOM 1964 O O . GLU A 1 241 ? 38.231 52.841 24.925 1.00 29.68 246 GLU A O 1
ATOM 1970 N N . CYS A 1 242 ? 38.955 51.090 26.147 1.00 29.32 247 CYS A N 1
ATOM 1971 C CA . CYS A 1 242 ? 38.045 51.334 27.278 1.00 29.37 247 CYS A CA 1
ATOM 1972 C C . CYS A 1 242 ? 38.383 52.597 28.091 1.00 29.98 247 CYS A C 1
ATOM 1973 O O . CYS A 1 242 ? 37.480 53.219 28.656 1.00 30.05 247 CYS A O 1
ATOM 1976 N N . SER A 1 243 ? 39.664 52.972 28.144 1.00 30.48 248 SER A N 1
ATOM 1977 C CA . SER A 1 243 ? 40.123 54.137 28.931 1.00 31.40 248 SER A CA 1
ATOM 1978 C C . SER A 1 243 ? 39.500 55.479 28.532 1.00 32.15 248 SER A C 1
ATOM 1979 O O . SER A 1 243 ? 39.361 56.365 29.375 1.00 32.28 248 SER A O 1
ATOM 1982 N N . ASN A 1 244 ? 39.115 55.612 27.264 1.00 33.46 249 ASN A N 1
ATOM 1983 C CA . ASN A 1 244 ? 38.495 56.839 26.749 1.00 34.61 249 ASN A CA 1
ATOM 1984 C C . ASN A 1 244 ? 36.967 56.898 26.936 1.00 34.06 249 ASN A C 1
ATOM 1985 O O . ASN A 1 244 ? 36.352 57.909 26.592 1.00 34.30 249 ASN A O 1
ATOM 1990 N N . LEU A 1 245 ? 36.365 55.834 27.477 1.00 33.31 250 LEU A N 1
ATOM 1991 C CA . LEU A 1 245 ? 34.917 55.769 27.710 1.00 33.11 250 LEU A CA 1
ATOM 1992 C C . LEU A 1 245 ? 34.596 56.197 29.144 1.00 33.19 250 LEU A C 1
ATOM 1993 O O . LEU A 1 245 ? 34.901 55.476 30.100 1.00 32.32 250 LEU A O 1
ATOM 1998 N N . ARG A 1 246 ? 33.972 57.366 29.286 1.00 33.39 251 ARG A N 1
ATOM 1999 C CA . ARG A 1 246 ? 33.789 57.994 30.600 1.00 33.73 251 ARG A CA 1
ATOM 2000 C C . ARG A 1 246 ? 32.725 57.333 31.482 1.00 32.29 251 ARG A C 1
ATOM 2001 O O . ARG A 1 246 ? 32.841 57.365 32.708 1.00 32.12 251 ARG A O 1
ATOM 2009 N N . TYR A 1 247 ? 31.708 56.728 30.868 1.00 30.65 252 TYR A N 1
ATOM 2010 C CA . TYR A 1 247 ? 30.741 55.912 31.614 1.00 29.95 252 TYR A CA 1
ATOM 2011 C C . TYR A 1 247 ? 31.406 54.667 32.211 1.00 29.11 252 TYR A C 1
ATOM 2012 O O . TYR A 1 247 ? 31.153 54.323 33.367 1.00 28.55 252 TYR A O 1
ATOM 2021 N N . LEU A 1 248 ? 32.258 54.011 31.422 1.00 28.12 253 LEU A N 1
ATOM 2022 C CA . LEU A 1 248 ? 32.961 52.797 31.856 1.00 27.70 253 LEU A CA 1
ATOM 2023 C C . LEU A 1 248 ? 33.955 53.075 32.986 1.00 27.23 253 LEU A C 1
ATOM 2024 O O . LEU A 1 248 ? 33.967 52.358 33.990 1.00 26.24 253 LEU A O 1
ATOM 2029 N N . THR A 1 249 ? 34.781 54.107 32.819 1.00 27.10 254 THR A N 1
ATOM 2030 C CA . THR A 1 249 ? 35.791 54.466 33.826 1.00 27.31 254 THR A CA 1
ATOM 2031 C C . THR A 1 249 ? 35.192 54.993 35.139 1.00 27.77 254 THR A C 1
ATOM 2032 O O . THR A 1 249 ? 35.845 54.929 36.181 1.00 28.15 254 THR A O 1
ATOM 2036 N N . SER A 1 250 ? 33.966 55.515 35.088 1.00 28.10 255 SER A N 1
ATOM 2037 C CA . SER A 1 250 ? 33.230 55.906 36.297 1.00 28.43 255 SER A CA 1
ATOM 2038 C C . SER A 1 250 ? 32.739 54.711 37.129 1.00 28.43 255 SER A C 1
ATOM 2039 O O . SER A 1 250 ? 32.540 54.844 38.338 1.00 28.89 255 SER A O 1
ATOM 2042 N N . LEU A 1 251 ? 32.538 53.565 36.475 1.00 28.20 256 LEU A N 1
ATOM 2043 C CA . LEU A 1 251 ? 32.021 52.344 37.117 1.00 28.05 256 LEU A CA 1
ATOM 2044 C C . LEU A 1 251 ? 33.112 51.356 37.541 1.00 27.46 256 LEU A C 1
ATOM 2045 O O . LEU A 1 251 ? 32.947 50.658 38.542 1.00 26.97 256 LEU A O 1
ATOM 2050 N N . ILE A 1 252 ? 34.201 51.279 36.775 1.00 27.09 257 ILE A N 1
ATOM 2051 C CA . ILE A 1 252 ? 35.293 50.340 37.058 1.00 27.17 257 ILE A CA 1
ATOM 2052 C C . ILE A 1 252 ? 36.667 50.958 36.814 1.00 26.91 257 ILE A C 1
ATOM 2053 O O . ILE A 1 252 ? 36.820 51.846 35.971 1.00 26.76 257 ILE A O 1
ATOM 2058 N N . THR A 1 253 ? 37.653 50.477 37.569 1.00 26.61 258 THR A N 1
ATOM 2059 C CA . THR A 1 253 ? 39.050 50.826 37.359 1.00 26.73 258 THR A CA 1
ATOM 2060 C C . THR A 1 253 ? 39.607 49.895 36.292 1.00 27.02 258 THR A C 1
ATOM 2061 O O . THR A 1 253 ? 39.556 48.670 36.442 1.00 26.85 258 THR A O 1
ATOM 2065 N N . ILE A 1 254 ? 40.128 50.477 35.215 1.00 27.40 259 ILE A N 1
ATOM 2066 C CA . ILE A 1 254 ? 40.751 49.702 34.149 1.00 27.87 259 ILE A CA 1
ATOM 2067 C C . ILE A 1 254 ? 42.148 49.283 34.610 1.00 28.50 259 ILE A C 1
ATOM 2068 O O . ILE A 1 254 ? 42.911 50.132 35.078 1.00 27.82 259 ILE A O 1
ATOM 2073 N N . PRO A 1 255 ? 42.487 47.979 34.485 1.00 29.79 260 PRO A N 1
ATOM 2074 C CA . PRO A 1 255 ? 43.834 47.548 34.878 1.00 30.63 260 PRO A CA 1
ATOM 2075 C C . PRO A 1 255 ? 44.937 48.139 33.997 1.00 31.65 260 PRO A C 1
ATOM 2076 O O . PRO A 1 255 ? 44.715 48.377 32.808 1.00 31.50 260 PRO A O 1
ATOM 2080 N N . LYS A 1 256 ? 46.101 48.384 34.597 1.00 33.50 261 LYS A N 1
ATOM 2081 C CA . LYS A 1 256 ? 47.280 48.857 33.876 1.00 34.86 261 LYS A CA 1
ATOM 2082 C C . LYS A 1 256 ? 48.265 47.697 33.769 1.00 34.91 261 LYS A C 1
ATOM 2083 O O . LYS A 1 256 ? 48.909 47.324 34.751 1.00 35.75 261 LYS A O 1
ATOM 2089 N N . LEU A 1 257 ? 48.360 47.126 32.570 1.00 34.90 262 LEU A N 1
ATOM 2090 C CA . LEU A 1 257 ? 49.095 45.883 32.341 1.00 34.96 262 LEU A CA 1
ATOM 2091 C C . LEU A 1 257 ? 50.565 46.145 32.050 1.00 35.27 262 LEU A C 1
ATOM 2092 O O . LEU A 1 257 ? 50.968 47.257 31.707 1.00 35.55 262 LEU A O 1
ATOM 2098 N N . LEU B 1 2 ? 28.244 100.709 43.294 1.00 70.05 7 LEU B N 1
ATOM 2099 C CA . LEU B 1 2 ? 27.506 99.478 43.707 1.00 69.58 7 LEU B CA 1
ATOM 2100 C C . LEU B 1 2 ? 28.377 98.572 44.579 1.00 69.04 7 LEU B C 1
ATOM 2101 O O . LEU B 1 2 ? 29.562 98.383 44.295 1.00 68.40 7 LEU B O 1
ATOM 2106 N N . ASP B 1 3 ? 27.778 98.018 45.633 1.00 68.86 8 ASP B N 1
ATOM 2107 C CA . ASP B 1 3 ? 28.410 96.955 46.427 1.00 68.79 8 ASP B CA 1
ATOM 2108 C C . ASP B 1 3 ? 28.402 95.606 45.692 1.00 67.75 8 ASP B C 1
ATOM 2109 O O . ASP B 1 3 ? 29.150 94.698 46.060 1.00 67.84 8 ASP B O 1
ATOM 2114 N N . HIS B 1 4 ? 27.544 95.471 44.678 1.00 66.65 9 HIS B N 1
ATOM 2115 C CA . HIS B 1 4 ? 27.560 94.313 43.779 1.00 65.67 9 HIS B CA 1
ATOM 2116 C C . HIS B 1 4 ? 28.848 94.269 42.951 1.00 63.95 9 HIS B C 1
ATOM 2117 O O . HIS B 1 4 ? 29.495 93.224 42.867 1.00 64.70 9 HIS B O 1
ATOM 2124 N N . ALA B 1 5 ? 29.204 95.400 42.342 1.00 61.44 10 ALA B N 1
ATOM 2125 C CA . ALA B 1 5 ? 30.447 95.528 41.564 1.00 59.20 10 ALA B CA 1
ATOM 2126 C C . ALA B 1 5 ? 31.705 95.346 42.424 1.00 56.98 10 ALA B C 1
ATOM 2127 O O . ALA B 1 5 ? 32.725 94.852 41.937 1.00 56.75 10 ALA B O 1
ATOM 2129 N N . LYS B 1 6 ? 31.623 95.762 43.689 1.00 54.48 11 LYS B N 1
ATOM 2130 C CA . LYS B 1 6 ? 32.674 95.520 44.686 1.00 53.09 11 LYS B CA 1
ATOM 2131 C C . LYS B 1 6 ? 32.911 94.018 44.892 1.00 51.39 11 LYS B C 1
ATOM 2132 O O . LYS B 1 6 ? 34.057 93.569 44.928 1.00 50.27 11 LYS B O 1
ATOM 2138 N N . ALA B 1 7 ? 31.822 93.259 45.019 1.00 49.39 12 ALA B N 1
ATOM 2139 C CA . ALA B 1 7 ? 31.886 91.805 45.226 1.00 47.80 12 ALA B CA 1
ATOM 2140 C C . ALA B 1 7 ? 32.472 91.054 44.027 1.00 46.34 12 ALA B C 1
ATOM 2141 O O . ALA B 1 7 ? 33.234 90.101 44.205 1.00 45.82 12 ALA B O 1
ATOM 2143 N N . GLU B 1 8 ? 32.110 91.483 42.817 1.00 44.56 13 GLU B N 1
ATOM 2144 C CA . GLU B 1 8 ? 32.655 90.898 41.585 1.00 43.34 13 GLU B CA 1
ATOM 2145 C C . GLU B 1 8 ? 34.133 91.242 41.396 1.00 41.74 13 GLU B C 1
ATOM 2146 O O . GLU B 1 8 ? 34.923 90.385 40.996 1.00 41.19 13 GLU B O 1
ATOM 2152 N N . ALA B 1 9 ? 34.494 92.493 41.683 1.00 40.16 14 ALA B N 1
ATOM 2153 C CA . ALA B 1 9 ? 35.891 92.939 41.638 1.00 39.17 14 ALA B CA 1
ATOM 2154 C C . ALA B 1 9 ? 36.785 92.172 42.618 1.00 37.95 14 ALA B C 1
ATOM 2155 O O . ALA B 1 9 ? 37.931 91.855 42.296 1.00 37.61 14 ALA B O 1
ATOM 2157 N N . GLU B 1 10 ? 36.253 91.879 43.804 1.00 36.10 15 GLU B N 1
ATOM 2158 C CA . GLU B 1 10 ? 36.999 91.155 44.843 1.00 35.35 15 GLU B CA 1
ATOM 2159 C C . GLU B 1 10 ? 37.235 89.681 44.497 1.00 33.61 15 GLU B C 1
ATOM 2160 O O . GLU B 1 10 ? 38.336 89.172 44.712 1.00 33.17 15 GLU B O 1
ATOM 2166 N N . LEU B 1 11 ? 36.214 89.006 43.966 1.00 31.87 16 LEU B N 1
ATOM 2167 C CA . LEU B 1 11 ? 36.362 87.618 43.496 1.00 30.77 16 LEU B CA 1
ATOM 2168 C C . LEU B 1 11 ? 37.395 87.508 42.370 1.00 30.20 16 LEU B C 1
ATOM 2169 O O . LEU B 1 11 ? 38.169 86.550 42.330 1.00 29.17 16 LEU B O 1
ATOM 2174 N N . ALA B 1 12 ? 37.390 88.483 41.460 1.00 30.08 17 ALA B N 1
ATOM 2175 C CA . ALA B 1 12 ? 38.381 88.556 40.377 1.00 30.04 17 ALA B CA 1
ATOM 2176 C C . ALA B 1 12 ? 39.815 88.594 40.912 1.00 29.76 17 ALA B C 1
ATOM 2177 O O . ALA B 1 12 ? 40.696 87.916 40.379 1.00 30.01 17 ALA B O 1
ATOM 2179 N N . ILE B 1 13 ? 40.031 89.378 41.969 1.00 29.51 18 ILE B N 1
ATOM 2180 C CA . ILE B 1 13 ? 41.334 89.451 42.642 1.00 29.34 18 ILE B CA 1
ATOM 2181 C C . ILE B 1 13 ? 41.672 88.111 43.307 1.00 28.55 18 ILE B C 1
ATOM 2182 O O . ILE B 1 13 ? 42.809 87.649 43.208 1.00 28.16 18 ILE B O 1
ATOM 2187 N N . ASN B 1 14 ? 40.689 87.498 43.970 1.00 28.05 19 ASN B N 1
ATOM 2188 C CA . ASN B 1 14 ? 40.882 86.195 44.630 1.00 27.74 19 ASN B CA 1
ATOM 2189 C C . ASN B 1 14 ? 41.345 85.118 43.644 1.00 27.58 19 ASN B C 1
ATOM 2190 O O . ASN B 1 14 ? 42.311 84.403 43.913 1.00 27.20 19 ASN B O 1
ATOM 2195 N N . ILE B 1 15 ? 40.663 85.022 42.502 1.00 27.64 20 ILE B N 1
ATOM 2196 C CA . ILE B 1 15 ? 40.981 84.009 41.481 1.00 28.35 20 ILE B CA 1
ATOM 2197 C C . ILE B 1 15 ? 42.371 84.256 40.886 1.00 28.76 20 ILE B C 1
ATOM 2198 O O . ILE B 1 15 ? 43.151 83.316 40.713 1.00 28.80 20 ILE B O 1
ATOM 2203 N N . LYS B 1 16 ? 42.668 85.522 40.591 1.00 29.69 21 LYS B N 1
ATOM 2204 C CA . LYS B 1 16 ? 43.979 85.939 40.083 1.00 30.48 21 LYS B CA 1
ATOM 2205 C C . LYS B 1 16 ? 45.114 85.542 41.029 1.00 30.36 21 LYS B C 1
ATOM 2206 O O . LYS B 1 16 ? 46.070 84.885 40.609 1.00 30.19 21 LYS B O 1
ATOM 2212 N N . LYS B 1 17 ? 44.997 85.932 42.298 1.00 30.53 22 LYS B N 1
ATOM 2213 C CA . LYS B 1 17 ? 46.047 85.665 43.292 1.00 31.11 22 LYS B CA 1
ATOM 2214 C C . LYS B 1 17 ? 46.162 84.192 43.683 1.00 30.87 22 LYS B C 1
ATOM 2215 O O . LYS B 1 17 ? 47.257 83.730 44.005 1.00 30.88 22 LYS B O 1
ATOM 2221 N N . ALA B 1 18 ? 45.048 83.459 43.650 1.00 30.82 23 ALA B N 1
ATOM 2222 C CA . ALA B 1 18 ? 45.062 82.006 43.880 1.00 30.87 23 ALA B CA 1
ATOM 2223 C C . ALA B 1 18 ? 45.812 81.232 42.786 1.00 31.42 23 ALA B C 1
ATOM 2224 O O . ALA B 1 18 ? 46.324 80.144 43.046 1.00 30.86 23 ALA B O 1
ATOM 2226 N N . THR B 1 19 ? 45.869 81.794 41.576 1.00 32.35 24 THR B N 1
ATOM 2227 C CA . THR B 1 19 ? 46.537 81.169 40.431 1.00 33.20 24 THR B CA 1
ATOM 2228 C C . THR B 1 19 ? 47.721 82.012 39.928 1.00 34.58 24 THR B C 1
ATOM 2229 O O . THR B 1 19 ? 47.907 82.179 38.720 1.00 34.89 24 THR B O 1
ATOM 2233 N N . SER B 1 20 ? 48.525 82.524 40.860 1.00 36.10 25 SER B N 1
ATOM 2234 C CA . SER B 1 20 ? 49.700 83.336 40.524 1.00 37.14 25 SER B CA 1
ATOM 2235 C C . SER B 1 20 ? 50.864 82.448 40.052 1.00 37.92 25 SER B C 1
ATOM 2236 O O . SER B 1 20 ? 50.818 81.228 40.235 1.00 37.17 25 SER B O 1
ATOM 2239 N N . PRO B 1 21 ? 51.913 83.051 39.447 1.00 39.24 26 PRO B N 1
ATOM 2240 C CA . PRO B 1 21 ? 53.103 82.268 39.063 1.00 39.85 26 PRO B CA 1
ATOM 2241 C C . PRO B 1 21 ? 53.943 81.676 40.213 1.00 40.89 26 PRO B C 1
ATOM 2242 O O . PRO B 1 21 ? 54.772 80.801 39.952 1.00 41.71 26 PRO B O 1
ATOM 2246 N N . GLU B 1 22 ? 53.747 82.152 41.448 1.00 41.56 27 GLU B N 1
ATOM 2247 C CA . GLU B 1 22 ? 54.495 81.667 42.623 1.00 42.04 27 GLU B CA 1
ATOM 2248 C C . GLU B 1 22 ? 54.398 80.141 42.780 1.00 41.87 27 GLU B C 1
ATOM 2249 O O . GLU B 1 22 ? 53.303 79.601 42.965 1.00 41.94 27 GLU B O 1
ATOM 2255 N N . GLU B 1 23 ? 55.545 79.461 42.702 1.00 41.00 28 GLU B N 1
ATOM 2256 C CA . GLU B 1 23 ? 55.602 77.997 42.791 1.00 40.12 28 GLU B CA 1
ATOM 2257 C C . GLU B 1 23 ? 55.446 77.533 44.243 1.00 38.93 28 GLU B C 1
ATOM 2258 O O . GLU B 1 23 ? 56.422 77.216 44.931 1.00 39.42 28 GLU B O 1
ATOM 2264 N N . THR B 1 24 ? 54.195 77.512 44.692 1.00 36.93 29 THR B N 1
ATOM 2265 C CA . THR B 1 24 ? 53.833 77.051 46.031 1.00 35.38 29 THR B CA 1
ATOM 2266 C C . THR B 1 24 ? 52.324 76.775 46.050 1.00 34.02 29 THR B C 1
ATOM 2267 O O . THR B 1 24 ? 51.693 76.728 44.987 1.00 33.59 29 THR B O 1
ATOM 2271 N N . ALA B 1 25 ? 51.750 76.583 47.237 1.00 32.34 30 ALA B N 1
ATOM 2272 C CA . ALA B 1 25 ? 50.305 76.386 47.365 1.00 31.30 30 ALA B CA 1
ATOM 2273 C C . ALA B 1 25 ? 49.545 77.630 46.903 1.00 30.53 30 ALA B C 1
ATOM 2274 O O . ALA B 1 25 ? 50.013 78.752 47.122 1.00 30.17 30 ALA B O 1
ATOM 2276 N N . PRO B 1 26 ? 48.381 77.441 46.243 1.00 29.80 31 PRO B N 1
ATOM 2277 C CA . PRO B 1 26 ? 47.481 78.570 46.009 1.00 29.54 31 PRO B CA 1
ATOM 2278 C C . PRO B 1 26 ? 47.213 79.312 47.316 1.00 29.53 31 PRO B C 1
ATOM 2279 O O . PRO B 1 26 ? 46.927 78.666 48.326 1.00 29.13 31 PRO B O 1
ATOM 2283 N N . LYS B 1 27 ? 47.344 80.639 47.301 1.00 30.15 32 LYS B N 1
ATOM 2284 C CA . LYS B 1 27 ? 47.217 81.452 48.519 1.00 30.85 32 LYS B CA 1
ATOM 2285 C C . LYS B 1 27 ? 45.896 81.158 49.220 1.00 30.54 32 LYS B C 1
ATOM 2286 O O . LYS B 1 27 ? 44.830 81.363 48.638 1.00 29.99 32 LYS B O 1
ATOM 2292 N N . ARG B 1 28 ? 45.978 80.679 50.461 1.00 30.43 33 ARG B N 1
ATOM 2293 C CA . ARG B 1 28 ? 44.814 80.113 51.148 1.00 30.57 33 ARG B CA 1
ATOM 2294 C C . ARG B 1 28 ? 43.662 81.102 51.346 1.00 30.11 33 ARG B C 1
ATOM 2295 O O . ARG B 1 28 ? 42.510 80.737 51.142 1.00 29.83 33 ARG B O 1
ATOM 2303 N N . LYS B 1 29 ? 43.972 82.348 51.712 1.00 29.89 34 LYS B N 1
ATOM 2304 C CA . LYS B 1 29 ? 42.929 83.359 51.952 1.00 29.93 34 LYS B CA 1
ATOM 2305 C C . LYS B 1 29 ? 42.080 83.640 50.705 1.00 28.61 34 LYS B C 1
ATOM 2306 O O . LYS B 1 29 ? 40.883 83.906 50.814 1.00 28.12 34 LYS B O 1
ATOM 2312 N N . HIS B 1 30 ? 42.703 83.562 49.530 1.00 27.33 35 HIS B N 1
ATOM 2313 C CA . HIS B 1 30 ? 42.009 83.792 48.261 1.00 26.34 35 HIS B CA 1
ATOM 2314 C C . HIS B 1 30 ? 41.209 82.572 47.791 1.00 25.48 35 HIS B C 1
ATOM 2315 O O . HIS B 1 30 ? 40.114 82.728 47.249 1.00 24.36 35 HIS B O 1
ATOM 2322 N N . VAL B 1 31 ? 41.741 81.368 48.013 1.00 24.93 36 VAL B N 1
ATOM 2323 C CA . VAL B 1 31 ? 40.994 80.129 47.735 1.00 24.68 36 VAL B CA 1
ATOM 2324 C C . VAL B 1 31 ? 39.799 80.025 48.690 1.00 24.39 36 VAL B C 1
ATOM 2325 O O . VAL B 1 31 ? 38.700 79.652 48.273 1.00 24.34 36 VAL B O 1
ATOM 2329 N N . ARG B 1 32 ? 40.029 80.357 49.961 1.00 24.06 37 ARG B N 1
ATOM 2330 C CA . ARG B 1 32 ? 38.963 80.477 50.963 1.00 24.05 37 ARG B CA 1
ATOM 2331 C C . ARG B 1 32 ? 37.858 81.442 50.532 1.00 23.68 37 ARG B C 1
ATOM 2332 O O . ARG B 1 32 ? 36.673 81.137 50.684 1.00 23.47 37 ARG B O 1
ATOM 2340 N N . SER B 1 33 ? 38.253 82.601 50.007 1.00 23.12 38 SER B N 1
ATOM 2341 C CA . SER B 1 33 ? 37.292 83.602 49.527 1.00 22.98 38 SER B CA 1
ATOM 2342 C C . SER B 1 33 ? 36.486 83.120 48.313 1.00 22.47 38 SER B C 1
ATOM 2343 O O . SER B 1 33 ? 35.298 83.430 48.207 1.00 22.49 38 SER B O 1
ATOM 2346 N N . CYS B 1 34 ? 37.120 82.369 47.411 1.00 21.94 39 CYS B N 1
ATOM 2347 C CA . CYS B 1 34 ? 36.401 81.720 46.299 1.00 21.91 39 CYS B CA 1
ATOM 2348 C C . CYS B 1 34 ? 35.327 80.756 46.808 1.00 21.63 39 CYS B C 1
ATOM 2349 O O . CYS B 1 34 ? 34.202 80.755 46.303 1.00 21.33 39 CYS B O 1
ATOM 2352 N N . ILE B 1 35 ? 35.682 79.948 47.807 1.00 21.42 40 ILE B N 1
ATOM 2353 C CA . ILE B 1 35 ? 34.738 79.011 48.436 1.00 21.42 40 ILE B CA 1
ATOM 2354 C C . ILE B 1 35 ? 33.575 79.777 49.070 1.00 21.65 40 ILE B C 1
ATOM 2355 O O . ILE B 1 35 ? 32.410 79.448 48.829 1.00 21.66 40 ILE B O 1
ATOM 2360 N N . VAL B 1 36 ? 33.904 80.797 49.863 1.00 21.90 41 VAL B N 1
ATOM 2361 C CA . VAL B 1 36 ? 32.903 81.623 50.560 1.00 22.41 41 VAL B CA 1
ATOM 2362 C C . VAL B 1 36 ? 31.949 82.320 49.583 1.00 22.86 41 VAL B C 1
ATOM 2363 O O . VAL B 1 36 ? 30.750 82.414 49.861 1.00 23.01 41 VAL B O 1
ATOM 2367 N N . TYR B 1 37 ? 32.478 82.797 48.454 1.00 23.33 42 TYR B N 1
ATOM 2368 C CA . TYR B 1 37 ? 31.657 83.435 47.415 1.00 23.96 42 TYR B CA 1
ATOM 2369 C C . TYR B 1 37 ? 30.474 82.565 46.981 1.00 23.69 42 TYR B C 1
ATOM 2370 O O . TYR B 1 37 ? 29.366 83.076 46.807 1.00 23.67 42 TYR B O 1
ATOM 2379 N N . THR B 1 38 ? 30.710 81.265 46.809 1.00 23.46 43 THR B N 1
ATOM 2380 C CA . THR B 1 38 ? 29.658 80.347 46.357 1.00 23.53 43 THR B CA 1
ATOM 2381 C C . THR B 1 38 ? 28.521 80.232 47.377 1.00 23.70 43 THR B C 1
ATOM 2382 O O . THR B 1 38 ? 27.355 80.180 46.989 1.00 23.86 43 THR B O 1
ATOM 2386 N N . TRP B 1 39 ? 28.866 80.207 48.666 1.00 24.22 44 TRP B N 1
ATOM 2387 C CA . TRP B 1 39 ? 27.869 80.198 49.749 1.00 24.58 44 TRP B CA 1
ATOM 2388 C C . TRP B 1 39 ? 27.135 81.534 49.881 1.00 25.05 44 TRP B C 1
ATOM 2389 O O . TRP B 1 39 ? 25.907 81.554 49.996 1.00 24.82 44 TRP B O 1
ATOM 2400 N N . ASP B 1 40 ? 27.884 82.637 49.864 1.00 25.59 45 ASP B N 1
ATOM 2401 C CA . ASP B 1 40 ? 27.299 83.982 50.004 1.00 26.23 45 ASP B CA 1
ATOM 2402 C C . ASP B 1 40 ? 26.256 84.308 48.935 1.00 26.48 45 ASP B C 1
ATOM 2403 O O . ASP B 1 40 ? 25.210 84.880 49.248 1.00 26.64 45 ASP B O 1
ATOM 2408 N N . HIS B 1 41 ? 26.540 83.937 47.687 1.00 26.35 46 HIS B N 1
ATOM 2409 C CA . HIS B 1 41 ? 25.657 84.248 46.556 1.00 26.51 46 HIS B CA 1
ATOM 2410 C C . HIS B 1 41 ? 24.857 83.051 46.027 1.00 26.27 46 HIS B C 1
ATOM 2411 O O . HIS B 1 41 ? 24.073 83.211 45.090 1.00 26.33 46 HIS B O 1
ATOM 2418 N N . LYS B 1 42 ? 25.042 81.870 46.628 1.00 26.17 47 LYS B N 1
ATOM 2419 C CA . LYS B 1 42 ? 24.375 80.634 46.188 1.00 26.27 47 LYS B CA 1
ATOM 2420 C C . LYS B 1 42 ? 24.564 80.414 44.683 1.00 25.64 47 LYS B C 1
ATOM 2421 O O . LYS B 1 42 ? 23.624 80.082 43.954 1.00 25.61 47 LYS B O 1
ATOM 2427 N N . SER B 1 43 ? 25.806 80.602 44.241 1.00 24.80 48 SER B N 1
ATOM 2428 C CA . SER B 1 43 ? 26.145 80.649 42.822 1.00 24.27 48 SER B CA 1
ATOM 2429 C C . SER B 1 43 ? 27.655 80.612 42.636 1.00 23.50 48 SER B C 1
ATOM 2430 O O . SER B 1 43 ? 28.384 81.282 43.368 1.00 22.93 48 SER B O 1
ATOM 2433 N N . SER B 1 44 ? 28.109 79.840 41.651 1.00 23.05 49 SER B N 1
ATOM 2434 C CA . SER B 1 44 ? 29.528 79.760 41.295 1.00 22.87 49 SER B CA 1
ATOM 2435 C C . SER B 1 44 ? 29.822 80.317 39.896 1.00 22.71 49 SER B C 1
ATOM 2436 O O . SER B 1 44 ? 30.941 80.177 39.412 1.00 22.59 49 SER B O 1
ATOM 2439 N N . LEU B 1 45 ? 28.844 80.969 39.262 1.00 22.83 50 LEU B N 1
ATOM 2440 C CA . LEU B 1 45 ? 28.982 81.398 37.858 1.00 23.03 50 LEU B CA 1
ATOM 2441 C C . LEU B 1 45 ? 30.132 82.378 37.620 1.00 22.91 50 LEU B C 1
ATOM 2442 O O . LEU B 1 45 ? 30.845 82.256 36.624 1.00 23.22 50 LEU B O 1
ATOM 2447 N N . SER B 1 46 ? 30.316 83.332 38.532 1.00 23.02 51 SER B N 1
ATOM 2448 C CA . SER B 1 46 ? 31.429 84.290 38.436 1.00 23.09 51 SER B CA 1
ATOM 2449 C C . SER B 1 46 ? 32.802 83.645 38.679 1.00 22.87 51 SER B C 1
ATOM 2450 O O . SER B 1 46 ? 33.812 84.147 38.182 1.00 22.93 51 SER B O 1
ATOM 2453 N N . PHE B 1 47 ? 32.834 82.549 39.442 1.00 22.28 52 PHE B N 1
ATOM 2454 C CA . PHE B 1 47 ? 34.062 81.762 39.643 1.00 22.32 52 PHE B CA 1
ATOM 2455 C C . PHE B 1 47 ? 34.547 81.127 38.332 1.00 22.20 52 PHE B C 1
ATOM 2456 O O . PHE B 1 47 ? 35.720 81.260 37.979 1.00 22.16 52 PHE B O 1
ATOM 2464 N N . TRP B 1 48 ? 33.643 80.465 37.611 1.00 22.19 53 TRP B N 1
ATOM 2465 C CA . TRP B 1 48 ? 33.988 79.830 36.327 1.00 22.68 53 TRP B CA 1
ATOM 2466 C C . TRP B 1 48 ? 34.341 80.879 35.273 1.00 22.95 53 TRP B C 1
ATOM 2467 O O . TRP B 1 48 ? 35.306 80.705 34.527 1.00 23.13 53 TRP B O 1
ATOM 2478 N N . ALA B 1 49 ? 33.564 81.962 35.227 1.00 23.34 54 ALA B N 1
ATOM 2479 C CA . ALA B 1 49 ? 33.837 83.092 34.330 1.00 24.04 54 ALA B CA 1
ATOM 2480 C C . ALA B 1 49 ? 35.186 83.749 34.628 1.00 24.63 54 ALA B C 1
ATOM 2481 O O . ALA B 1 49 ? 35.935 84.079 33.704 1.00 24.53 54 ALA B O 1
ATOM 2483 N N . GLY B 1 50 ? 35.487 83.923 35.916 1.00 25.19 55 GLY B N 1
ATOM 2484 C CA . GLY B 1 50 ? 36.756 84.495 36.364 1.00 25.50 55 GLY B CA 1
ATOM 2485 C C . GLY B 1 50 ? 37.971 83.681 35.957 1.00 25.99 55 GLY B C 1
ATOM 2486 O O . GLY B 1 50 ? 38.965 84.242 35.497 1.00 26.07 55 GLY B O 1
ATOM 2487 N N . LEU B 1 51 ? 37.889 82.362 36.120 1.00 26.41 56 LEU B N 1
ATOM 2488 C CA . LEU B 1 51 ? 38.974 81.455 35.720 1.00 26.67 56 LEU B CA 1
ATOM 2489 C C . LEU B 1 51 ? 39.243 81.463 34.212 1.00 27.10 56 LEU B C 1
ATOM 2490 O O . LEU B 1 51 ? 40.397 81.380 33.789 1.00 26.72 56 LEU B O 1
ATOM 2495 N N . LYS B 1 52 ? 38.180 81.551 33.414 1.00 27.51 57 LYS B N 1
ATOM 2496 C CA . LYS B 1 52 ? 38.298 81.539 31.948 1.00 28.36 57 LYS B CA 1
ATOM 2497 C C . LYS B 1 52 ? 39.046 82.745 31.369 1.00 29.42 57 LYS B C 1
ATOM 2498 O O . LYS B 1 52 ? 39.673 82.624 30.315 1.00 29.90 57 LYS B O 1
ATOM 2504 N N . VAL B 1 53 ? 38.983 83.890 32.052 1.00 30.84 58 VAL B N 1
ATOM 2505 C CA . VAL B 1 53 ? 39.666 85.116 31.597 1.00 32.52 58 VAL B CA 1
ATOM 2506 C C . VAL B 1 53 ? 41.088 85.304 32.164 1.00 34.29 58 VAL B C 1
ATOM 2507 O O . VAL B 1 53 ? 41.733 86.308 31.855 1.00 34.64 58 VAL B O 1
ATOM 2511 N N . GLN B 1 54 ? 41.577 84.356 32.969 1.00 36.58 59 GLN B N 1
ATOM 2512 C CA . GLN B 1 54 ? 42.928 84.451 33.545 1.00 38.93 59 GLN B CA 1
ATOM 2513 C C . GLN B 1 54 ? 44.018 84.141 32.511 1.00 41.25 59 GLN B C 1
ATOM 2514 O O . GLN B 1 54 ? 43.754 83.429 31.540 1.00 42.41 59 GLN B O 1
ATOM 2520 N N . PRO B 1 55 ? 45.245 84.670 32.716 1.00 44.33 60 PRO B N 1
ATOM 2521 C CA . PRO B 1 55 ? 46.420 84.189 31.970 1.00 46.07 60 PRO B CA 1
ATOM 2522 C C . PRO B 1 55 ? 47.089 82.963 32.630 1.00 48.22 60 PRO B C 1
ATOM 2523 O O . PRO B 1 55 ? 48.282 82.997 32.948 1.00 48.33 60 PRO B O 1
ATOM 2527 N N . ILE B 1 56 ? 46.326 81.880 32.794 1.00 50.41 61 ILE B N 1
ATOM 2528 C CA . ILE B 1 56 ? 46.789 80.686 33.533 1.00 51.99 61 ILE B CA 1
ATOM 2529 C C . ILE B 1 56 ? 47.443 79.609 32.658 1.00 53.41 61 ILE B C 1
ATOM 2530 O O . ILE B 1 56 ? 48.165 78.759 33.178 1.00 53.77 61 ILE B O 1
ATOM 2535 N N . LEU B 1 57 ? 47.192 79.642 31.349 1.00 54.32 62 LEU B N 1
ATOM 2536 C CA . LEU B 1 57 ? 47.724 78.632 30.423 1.00 54.59 62 LEU B CA 1
ATOM 2537 C C . LEU B 1 57 ? 49.165 78.896 29.977 1.00 54.74 62 LEU B C 1
ATOM 2538 O O . LEU B 1 57 ? 49.804 78.013 29.399 1.00 54.99 62 LEU B O 1
ATOM 2543 N N . ALA B 1 58 ? 49.666 80.102 30.237 1.00 54.36 63 ALA B N 1
ATOM 2544 C CA . ALA B 1 58 ? 51.044 80.465 29.911 1.00 54.16 63 ALA B CA 1
ATOM 2545 C C . ALA B 1 58 ? 52.082 79.821 30.829 1.00 53.44 63 ALA B C 1
ATOM 2546 O O . ALA B 1 58 ? 53.231 79.639 30.431 1.00 53.95 63 ALA B O 1
ATOM 2548 N N . ASP B 1 59 ? 51.691 79.523 32.065 1.00 51.11 64 ASP B N 1
ATOM 2549 C CA . ASP B 1 59 ? 52.559 78.838 33.011 1.00 49.58 64 ASP B CA 1
ATOM 2550 C C . ASP B 1 59 ? 51.840 77.575 33.475 1.00 47.81 64 ASP B C 1
ATOM 2551 O O . ASP B 1 59 ? 50.684 77.639 33.898 1.00 47.13 64 ASP B O 1
ATOM 2556 N N A GLU B 1 60 ? 52.517 76.431 33.389 0.50 46.51 65 GLU B N 1
ATOM 2557 N N B GLU B 1 60 ? 52.535 76.442 33.389 0.50 46.51 65 GLU B N 1
ATOM 2558 C CA A GLU B 1 60 ? 51.952 75.163 33.853 0.50 45.64 65 GLU B CA 1
ATOM 2559 C CA B GLU B 1 60 ? 52.027 75.153 33.852 0.50 45.63 65 GLU B CA 1
ATOM 2560 C C A GLU B 1 60 ? 51.759 75.118 35.375 0.50 44.92 65 GLU B C 1
ATOM 2561 C C B GLU B 1 60 ? 51.755 75.138 35.360 0.50 44.90 65 GLU B C 1
ATOM 2562 O O A GLU B 1 60 ? 50.935 74.347 35.867 0.50 44.89 65 GLU B O 1
ATOM 2563 O O B GLU B 1 60 ? 50.876 74.411 35.827 0.50 44.85 65 GLU B O 1
ATOM 2574 N N . VAL B 1 61 ? 52.518 75.938 36.107 1.00 44.09 66 VAL B N 1
ATOM 2575 C CA . VAL B 1 61 ? 52.303 76.139 37.548 1.00 43.15 66 VAL B CA 1
ATOM 2576 C C . VAL B 1 61 ? 50.956 76.838 37.791 1.00 41.89 66 VAL B C 1
ATOM 2577 O O . VAL B 1 61 ? 50.201 76.435 38.676 1.00 41.18 66 VAL B O 1
ATOM 2581 N N . GLN B 1 62 ? 50.661 77.867 36.994 1.00 40.54 67 GLN B N 1
ATOM 2582 C CA . GLN B 1 62 ? 49.378 78.581 37.072 1.00 39.75 67 GLN B CA 1
ATOM 2583 C C . GLN B 1 62 ? 48.182 77.702 36.689 1.00 38.14 67 GLN B C 1
ATOM 2584 O O . GLN B 1 62 ? 47.115 77.812 37.297 1.00 38.81 67 GLN B O 1
ATOM 2590 N N . THR B 1 63 ? 48.366 76.841 35.687 1.00 36.12 68 THR B N 1
ATOM 2591 C CA . THR B 1 63 ? 47.354 75.848 35.300 1.00 34.69 68 THR B CA 1
ATOM 2592 C C . THR B 1 63 ? 47.133 74.805 36.400 1.00 32.86 68 THR B C 1
ATOM 2593 O O . THR B 1 63 ? 45.993 74.431 36.682 1.00 32.01 68 THR B O 1
ATOM 2597 N N . PHE B 1 64 ? 48.225 74.340 37.005 1.00 31.01 69 PHE B N 1
ATOM 2598 C CA . PHE B 1 64 ? 48.156 73.362 38.095 1.00 29.91 69 PHE B CA 1
ATOM 2599 C C . PHE B 1 64 ? 47.494 73.959 39.340 1.00 29.05 69 PHE B C 1
ATOM 2600 O O . PHE B 1 64 ? 46.661 73.309 39.970 1.00 28.67 69 PHE B O 1
ATOM 2608 N N . LYS B 1 65 ? 47.862 75.195 39.678 1.00 28.29 70 LYS B N 1
ATOM 2609 C CA . LYS B 1 65 ? 47.252 75.916 40.805 1.00 28.25 70 LYS B CA 1
ATOM 2610 C C . LYS B 1 65 ? 45.759 76.214 40.596 1.00 27.46 70 LYS B C 1
ATOM 2611 O O . LYS B 1 65 ? 44.990 76.229 41.562 1.00 26.94 70 LYS B O 1
ATOM 2617 N N . ALA B 1 66 ? 45.359 76.446 39.344 1.00 26.71 71 ALA B N 1
ATOM 2618 C CA . ALA B 1 66 ? 43.942 76.611 38.991 1.00 26.24 71 ALA B CA 1
ATOM 2619 C C . ALA B 1 66 ? 43.143 75.328 39.232 1.00 25.78 71 ALA B C 1
ATOM 2620 O O . ALA B 1 66 ? 42.035 75.378 39.769 1.00 25.22 71 ALA B O 1
ATOM 2622 N N . LEU B 1 67 ? 43.714 74.189 38.840 1.00 24.99 72 LEU B N 1
ATOM 2623 C CA . LEU B 1 67 ? 43.086 72.883 39.067 1.00 24.76 72 LEU B CA 1
ATOM 2624 C C . LEU B 1 67 ? 42.973 72.534 40.558 1.00 24.06 72 LEU B C 1
ATOM 2625 O O . LEU B 1 67 ? 41.966 71.962 40.978 1.00 23.74 72 LEU B O 1
ATOM 2630 N N . ILE B 1 68 ? 43.993 72.887 41.345 1.00 23.63 73 ILE B N 1
ATOM 2631 C CA . ILE B 1 68 ? 43.939 72.752 42.812 1.00 23.25 73 ILE B CA 1
ATOM 2632 C C . ILE B 1 68 ? 42.807 73.617 43.385 1.00 22.84 73 ILE B C 1
ATOM 2633 O O . ILE B 1 68 ? 42.033 73.154 44.229 1.00 22.72 73 ILE B O 1
ATOM 2638 N N . THR B 1 69 ? 42.727 74.863 42.923 1.00 22.52 74 THR B N 1
ATOM 2639 C CA . THR B 1 69 ? 41.688 75.802 43.361 1.00 22.52 74 THR B CA 1
ATOM 2640 C C . THR B 1 69 ? 40.291 75.317 42.970 1.00 22.39 74 THR B C 1
ATOM 2641 O O . THR B 1 69 ? 39.372 75.360 43.791 1.00 22.27 74 THR B O 1
ATOM 2645 N N . ILE B 1 70 ? 40.144 74.854 41.726 1.00 22.45 75 ILE B N 1
ATOM 2646 C CA . ILE B 1 70 ? 38.892 74.246 41.253 1.00 22.58 75 ILE B CA 1
ATOM 2647 C C . ILE B 1 70 ? 38.482 73.076 42.153 1.00 22.69 75 ILE B C 1
ATOM 2648 O O . ILE B 1 70 ? 37.328 73.000 42.569 1.00 22.81 75 ILE B O 1
ATOM 2653 N N . HIS B 1 71 ? 39.430 72.189 42.458 1.00 22.62 76 HIS B N 1
ATOM 2654 C CA . HIS B 1 71 ? 39.165 71.016 43.302 1.00 22.89 76 HIS B CA 1
ATOM 2655 C C . HIS B 1 71 ? 38.640 71.425 44.683 1.00 22.71 76 HIS B C 1
ATOM 2656 O O . HIS B 1 71 ? 37.615 70.911 45.132 1.00 22.38 76 HIS B O 1
ATOM 2663 N N . LYS B 1 72 ? 39.323 72.369 45.329 1.00 22.74 77 LYS B N 1
ATOM 2664 C CA . LYS B 1 72 ? 38.922 72.859 46.657 1.00 22.86 77 LYS B CA 1
ATOM 2665 C C . LYS B 1 72 ? 37.537 73.522 46.661 1.00 22.40 77 LYS B C 1
ATOM 2666 O O . LYS B 1 72 ? 36.771 73.357 47.613 1.00 21.83 77 LYS B O 1
ATOM 2672 N N . VAL B 1 73 ? 37.232 74.270 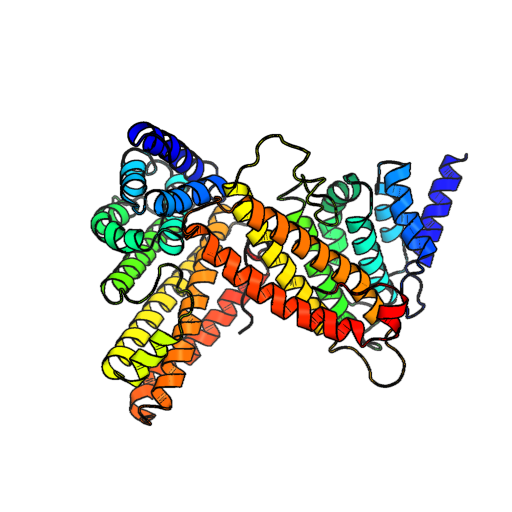45.602 1.00 21.90 78 VAL B N 1
ATOM 2673 C CA . VAL B 1 73 ? 35.927 74.930 45.461 1.00 21.68 78 VAL B CA 1
ATOM 2674 C C . VAL B 1 73 ? 34.808 73.901 45.216 1.00 21.61 78 VAL B C 1
ATOM 2675 O O . VAL B 1 73 ? 33.707 74.056 45.751 1.00 21.19 78 VAL B O 1
ATOM 2679 N N . LEU B 1 74 ? 35.086 72.859 44.428 1.00 21.48 79 LEU B N 1
ATOM 2680 C CA . LEU B 1 74 ? 34.139 71.742 44.268 1.00 21.58 79 LEU B CA 1
ATOM 2681 C C . LEU B 1 74 ? 33.884 71.023 45.603 1.00 21.53 79 LEU B C 1
ATOM 2682 O O . LEU B 1 74 ? 32.748 70.660 45.907 1.00 21.26 79 LEU B O 1
ATOM 2687 N N . GLN B 1 75 ? 34.941 70.832 46.393 1.00 21.99 80 GLN B N 1
ATOM 2688 C CA . GLN B 1 75 ? 34.835 70.155 47.697 1.00 22.19 80 GLN B CA 1
ATOM 2689 C C . GLN B 1 75 ? 34.040 70.939 48.741 1.00 22.48 80 GLN B C 1
ATOM 2690 O O . GLN B 1 75 ? 33.155 70.386 49.395 1.00 21.97 80 GLN B O 1
ATOM 2696 N N . GLU B 1 76 ? 34.373 72.219 48.895 1.00 22.81 81 GLU B N 1
ATOM 2697 C CA . GLU B 1 76 ? 33.900 73.028 50.025 1.00 23.15 81 GLU B CA 1
ATOM 2698 C C . GLU B 1 76 ? 32.839 74.077 49.689 1.00 23.24 81 GLU B C 1
ATOM 2699 O O . GLU B 1 76 ? 32.212 74.622 50.602 1.00 22.80 81 GLU B O 1
ATOM 2705 N N . GLY B 1 77 ? 32.638 74.363 48.402 1.00 23.20 82 GLY B N 1
ATOM 2706 C CA . GLY B 1 77 ? 31.667 75.367 47.976 1.00 23.44 82 GLY B CA 1
ATOM 2707 C C . GLY B 1 77 ? 30.225 74.935 48.164 1.00 23.65 82 GLY B C 1
ATOM 2708 O O . GLY B 1 77 ? 29.945 73.780 48.496 1.00 23.84 82 GLY B O 1
ATOM 2709 N N . HIS B 1 78 ? 29.315 75.884 47.955 1.00 24.00 83 HIS B N 1
ATOM 2710 C CA . HIS B 1 78 ? 27.867 75.638 47.967 1.00 24.26 83 HIS B CA 1
ATOM 2711 C C . HIS B 1 78 ? 27.523 74.530 46.947 1.00 24.57 83 HIS B C 1
ATOM 2712 O O . HIS B 1 78 ? 28.142 74.481 45.883 1.00 24.28 83 HIS B O 1
ATOM 2719 N N . PRO B 1 79 ? 26.559 73.632 47.271 1.00 25.20 84 PRO B N 1
ATOM 2720 C CA . PRO B 1 79 ? 26.162 72.515 46.388 1.00 25.66 84 PRO B CA 1
ATOM 2721 C C . PRO B 1 79 ? 25.955 72.835 44.897 1.00 25.80 84 PRO B C 1
ATOM 2722 O O . PRO B 1 79 ? 26.264 72.000 44.046 1.00 25.80 84 PRO B O 1
ATOM 2726 N N . VAL B 1 80 ? 25.425 74.023 44.604 1.00 26.14 85 VAL B N 1
ATOM 2727 C CA . VAL B 1 80 ? 25.224 74.510 43.228 1.00 26.30 85 VAL B CA 1
ATOM 2728 C C . VAL B 1 80 ? 26.518 74.558 42.402 1.00 26.38 85 VAL B C 1
ATOM 2729 O O . VAL B 1 80 ? 26.472 74.427 41.176 1.00 26.45 85 VAL B O 1
ATOM 2733 N N . THR B 1 81 ? 27.654 74.753 43.076 1.00 26.17 86 THR B N 1
ATOM 2734 C CA . THR B 1 81 ? 28.978 74.680 42.451 1.00 26.37 86 THR B CA 1
ATOM 2735 C C . THR B 1 81 ? 29.175 73.393 41.642 1.00 27.03 86 THR B C 1
ATOM 2736 O O . THR B 1 81 ? 29.687 73.441 40.523 1.00 26.80 86 THR B O 1
ATOM 2740 N N . LEU B 1 82 ? 28.764 72.258 42.209 1.00 28.12 87 LEU B N 1
ATOM 2741 C CA . LEU B 1 82 ? 28.863 70.959 41.523 1.00 28.77 87 LEU B CA 1
ATOM 2742 C C . LEU B 1 82 ? 27.968 70.895 40.281 1.00 29.47 87 LEU B C 1
ATOM 2743 O O . LEU B 1 82 ? 28.388 70.393 39.235 1.00 29.64 87 LEU B O 1
ATOM 2748 N N . ARG B 1 83 ? 26.747 71.414 40.404 1.00 30.34 88 ARG B N 1
ATOM 2749 C CA . ARG B 1 83 ? 25.789 71.454 39.292 1.00 31.31 88 ARG B CA 1
ATOM 2750 C C . ARG B 1 83 ? 26.297 72.337 38.149 1.00 30.97 88 ARG B C 1
ATOM 2751 O O . ARG B 1 83 ? 26.267 71.936 36.985 1.00 30.89 88 ARG B O 1
ATOM 2759 N N . GLU B 1 84 ? 26.777 73.528 38.497 1.00 30.08 89 GLU B N 1
ATOM 2760 C CA . GLU B 1 84 ? 27.308 74.478 37.512 1.00 29.60 89 GLU B CA 1
ATOM 2761 C C . GLU B 1 84 ? 28.662 74.050 36.925 1.00 29.36 89 GLU B C 1
ATOM 2762 O O . GLU B 1 84 ? 29.019 74.483 35.827 1.00 29.22 89 GLU B O 1
ATOM 2768 N N . ALA B 1 85 ? 29.403 73.204 37.645 1.00 29.21 90 ALA B N 1
ATOM 2769 C CA . ALA B 1 85 ? 30.624 72.583 37.113 1.00 29.29 90 ALA B CA 1
ATOM 2770 C C . ALA B 1 85 ? 30.351 71.634 35.939 1.00 29.67 90 ALA B C 1
ATOM 2771 O O . ALA B 1 85 ? 31.201 71.498 35.055 1.00 28.90 90 ALA B O 1
ATOM 2773 N N . MET B 1 86 ? 29.172 71.003 35.924 1.00 30.51 91 MET B N 1
ATOM 2774 C CA . MET B 1 86 ? 28.779 70.070 34.847 1.00 31.41 91 MET B CA 1
ATOM 2775 C C . MET B 1 86 ? 28.822 70.727 33.468 1.00 31.17 91 MET B C 1
ATOM 2776 O O . MET B 1 86 ? 29.262 70.107 32.498 1.00 30.71 91 MET B O 1
ATOM 2781 N N . ALA B 1 87 ? 28.362 71.976 33.391 1.00 31.09 92 ALA B N 1
ATOM 2782 C CA . ALA B 1 87 ? 28.414 72.759 32.151 1.00 31.26 92 ALA B CA 1
ATOM 2783 C C . ALA B 1 87 ? 29.842 73.132 31.723 1.00 31.24 92 ALA B C 1
ATOM 2784 O O . ALA B 1 87 ? 30.075 73.424 30.549 1.00 31.23 92 ALA B O 1
ATOM 2786 N N . ASN B 1 88 ? 30.781 73.130 32.674 1.00 31.21 93 ASN B N 1
ATOM 2787 C CA . ASN B 1 88 ? 32.194 73.444 32.421 1.00 31.45 93 ASN B CA 1
ATOM 2788 C C . ASN B 1 88 ? 33.124 72.221 32.258 1.00 31.88 93 ASN B C 1
ATOM 2789 O O . ASN B 1 88 ? 34.345 72.375 32.321 1.00 31.56 93 ASN B O 1
ATOM 2794 N N . ARG B 1 89 ? 32.565 71.026 32.037 1.00 32.46 94 ARG B N 1
ATOM 2795 C CA . ARG B 1 89 ? 33.374 69.817 31.772 1.00 33.35 94 ARG B CA 1
ATOM 2796 C C . ARG B 1 89 ? 34.293 69.987 30.567 1.00 32.87 94 ARG B C 1
ATOM 2797 O O . ARG B 1 89 ? 35.476 69.639 30.625 1.00 33.11 94 ARG B O 1
ATOM 2805 N N . GLY B 1 90 ? 33.723 70.499 29.475 1.00 32.39 95 GLY B N 1
ATOM 2806 C CA . GLY B 1 90 ? 34.463 70.780 28.244 1.00 32.10 95 GLY B CA 1
ATOM 2807 C C . GLY B 1 90 ? 35.617 71.744 28.448 1.00 31.69 95 GLY B C 1
ATOM 2808 O O . GLY B 1 90 ? 36.717 71.513 27.939 1.00 31.93 95 GLY B O 1
ATOM 2809 N N . TRP B 1 91 ? 35.370 72.819 29.199 1.00 30.92 96 TRP B N 1
ATOM 2810 C CA . TRP B 1 91 ? 36.422 73.780 29.537 1.00 30.54 96 TRP B CA 1
ATOM 2811 C C . TRP B 1 91 ? 37.486 73.173 30.461 1.00 30.62 96 TRP B C 1
ATOM 2812 O O . TRP B 1 91 ? 38.679 73.418 30.269 1.00 30.29 96 TRP B O 1
ATOM 2823 N N . ILE B 1 92 ? 37.057 72.397 31.459 1.00 31.11 97 ILE B N 1
ATOM 2824 C CA . ILE B 1 92 ? 37.995 71.690 32.350 1.00 31.69 97 ILE B CA 1
ATOM 2825 C C . ILE B 1 92 ? 38.867 70.706 31.553 1.00 32.69 97 ILE B C 1
ATOM 2826 O O . ILE B 1 92 ? 40.071 70.602 31.802 1.00 32.09 97 ILE B O 1
ATOM 2831 N N . ASP B 1 93 ? 38.256 70.004 30.598 1.00 34.52 98 ASP B N 1
ATOM 2832 C CA . ASP B 1 93 ? 38.982 69.086 29.709 1.00 35.86 98 ASP B CA 1
ATOM 2833 C C . ASP B 1 93 ? 40.037 69.797 28.847 1.00 36.84 98 ASP B C 1
ATOM 2834 O O . ASP B 1 93 ? 41.103 69.232 28.583 1.00 37.29 98 ASP B O 1
ATOM 2839 N N . SER B 1 94 ? 39.745 71.030 28.424 1.00 37.18 99 SER B N 1
ATOM 2840 C CA . SER B 1 94 ? 40.686 71.832 27.623 1.00 38.07 99 SER B CA 1
ATOM 2841 C C . SER B 1 94 ? 41.973 72.226 28.369 1.00 39.22 99 SER B C 1
ATOM 2842 O O . SER B 1 94 ? 42.979 72.547 27.731 1.00 39.40 99 SER B O 1
ATOM 2845 N N . LEU B 1 95 ? 41.939 72.209 29.704 1.00 40.16 100 LEU B N 1
ATOM 2846 C CA . LEU B 1 95 ? 43.128 72.491 30.521 1.00 41.32 100 LEU B CA 1
ATOM 2847 C C . LEU B 1 95 ? 44.198 71.386 30.466 1.00 42.69 100 LEU B C 1
ATOM 2848 O O . LEU B 1 95 ? 45.360 71.648 30.781 1.00 42.38 100 LEU B O 1
ATOM 2853 N N . SER B 1 96 ? 43.816 70.169 30.063 1.00 45.21 101 SER B N 1
ATOM 2854 C CA . SER B 1 96 ? 44.751 69.031 29.985 1.00 47.52 101 SER B CA 1
ATOM 2855 C C . SER B 1 96 ? 45.847 69.144 28.910 1.00 49.93 101 SER B C 1
ATOM 2856 O O . SER B 1 96 ? 46.739 68.294 28.857 1.00 50.42 101 SER B O 1
ATOM 2859 N N . ARG B 1 97 ? 45.773 70.162 28.050 1.00 52.79 102 ARG B N 1
ATOM 2860 C CA . ARG B 1 97 ? 46.885 70.512 27.157 1.00 55.83 102 ARG B CA 1
ATOM 2861 C C . ARG B 1 97 ? 48.114 71.018 27.917 1.00 58.92 102 ARG B C 1
ATOM 2862 O O . ARG B 1 97 ? 48.032 71.389 29.093 1.00 59.68 102 ARG B O 1
ATOM 2870 N N . GLY B 1 98 ? 49.246 71.034 27.215 1.00 62.83 103 GLY B N 1
ATOM 2871 C CA . GLY B 1 98 ? 50.492 71.618 27.710 1.00 65.87 103 GLY B CA 1
ATOM 2872 C C . GLY B 1 98 ? 51.160 72.440 26.624 1.00 68.99 103 GLY B C 1
ATOM 2873 O O . GLY B 1 98 ? 52.274 72.127 26.196 1.00 69.99 103 GLY B O 1
ATOM 2874 N N . MET B 1 99 ? 50.465 73.487 26.175 1.00 71.99 104 MET B N 1
ATOM 2875 C CA . MET B 1 99 ? 50.979 74.392 25.135 1.00 74.52 104 MET B CA 1
ATOM 2876 C C . MET B 1 99 ? 52.205 75.160 25.603 1.00 76.37 104 MET B C 1
ATOM 2877 O O . MET B 1 99 ? 53.229 75.171 24.922 1.00 77.18 104 MET B O 1
ATOM 2882 N N . MET B 1 100 ? 52.056 75.841 26.736 1.00 77.94 105 MET B N 1
ATOM 2883 C CA . MET B 1 100 ? 53.067 76.756 27.256 1.00 78.69 105 MET B CA 1
ATOM 2884 C C . MET B 1 100 ? 53.307 76.441 28.731 1.00 79.33 105 MET B C 1
ATOM 2885 O O . MET B 1 100 ? 52.377 76.083 29.460 1.00 79.29 105 MET B O 1
ATOM 2890 N N . GLY B 1 101 ? 54.559 76.590 29.159 1.00 79.80 106 GLY B N 1
ATOM 2891 C CA . GLY B 1 101 ? 54.983 76.183 30.497 1.00 79.73 106 GLY B CA 1
ATOM 2892 C C . GLY B 1 101 ? 56.484 75.962 30.620 1.00 79.80 106 GLY B C 1
ATOM 2893 O O . GLY B 1 101 ? 57.137 76.683 31.375 1.00 80.34 106 GLY B O 1
ATOM 2894 N N . GLU B 1 102 ? 57.064 74.989 29.908 1.00 79.40 107 GLU B N 1
ATOM 2895 C CA . GLU B 1 102 ? 56.381 74.044 29.008 1.00 78.54 107 GLU B CA 1
ATOM 2896 C C . GLU B 1 102 ? 56.963 72.635 29.204 1.00 77.04 107 GLU B C 1
ATOM 2897 O O . GLU B 1 102 ? 57.233 71.909 28.239 1.00 77.25 107 GLU B O 1
ATOM 2903 N N . GLY B 1 103 ? 57.133 72.252 30.465 1.00 74.98 108 GLY B N 1
ATOM 2904 C CA . GLY B 1 103 ? 57.901 71.064 30.835 1.00 73.29 108 GLY B CA 1
ATOM 2905 C C . GLY B 1 103 ? 59.320 71.384 31.284 1.00 71.79 108 GLY B C 1
ATOM 2906 O O . GLY B 1 103 ? 60.175 70.496 31.301 1.00 71.90 108 GLY B O 1
ATOM 2907 N N . VAL B 1 104 ? 59.573 72.647 31.642 1.00 69.45 109 VAL B N 1
ATOM 2908 C CA . VAL B 1 104 ? 60.835 73.052 32.265 1.00 67.88 109 VAL B CA 1
ATOM 2909 C C . VAL B 1 104 ? 60.825 72.537 33.707 1.00 65.78 109 VAL B C 1
ATOM 2910 O O . VAL B 1 104 ? 61.819 71.984 34.182 1.00 66.12 109 VAL B O 1
ATOM 2914 N N . ARG B 1 105 ? 59.690 72.729 34.384 1.00 62.87 110 ARG B N 1
ATOM 2915 C CA . ARG B 1 105 ? 59.442 72.167 35.719 1.00 60.28 110 ARG B CA 1
ATOM 2916 C C . ARG B 1 105 ? 58.670 70.835 35.677 1.00 56.91 110 ARG B C 1
ATOM 2917 O O . ARG B 1 105 ? 58.654 70.104 36.668 1.00 57.12 110 ARG B O 1
ATOM 2925 N N . GLY B 1 106 ? 58.023 70.532 34.549 1.00 53.42 111 GLY B N 1
ATOM 2926 C CA . GLY B 1 106 ? 57.503 69.185 34.273 1.00 50.89 111 GLY B CA 1
ATOM 2927 C C . GLY B 1 106 ? 56.155 68.840 34.884 1.00 48.71 111 GLY B C 1
ATOM 2928 O O . GLY B 1 106 ? 55.952 67.716 35.342 1.00 48.17 111 GLY B O 1
ATOM 2929 N N . TYR B 1 107 ? 55.225 69.793 34.860 1.00 45.96 112 TYR B N 1
ATOM 2930 C CA . TYR B 1 107 ? 53.876 69.601 35.417 1.00 44.71 112 TYR B CA 1
ATOM 2931 C C . TYR B 1 107 ? 52.869 68.969 34.438 1.00 43.86 112 TYR B C 1
ATOM 2932 O O . TYR B 1 107 ? 51.751 68.648 34.844 1.00 43.71 112 TYR B O 1
ATOM 2941 N N . GLY B 1 108 ? 53.256 68.791 33.170 1.00 43.06 113 GLY B N 1
ATOM 2942 C CA . GLY B 1 108 ? 52.368 68.248 32.128 1.00 41.77 113 GLY B CA 1
ATOM 2943 C C . GLY B 1 108 ? 51.594 66.982 32.479 1.00 41.10 113 GLY B C 1
ATOM 2944 O O . GLY B 1 108 ? 50.367 66.959 32.353 1.00 41.44 113 GLY B O 1
ATOM 2945 N N . PRO B 1 109 ? 52.302 65.916 32.909 1.00 40.05 114 PRO B N 1
ATOM 2946 C CA . PRO B 1 109 ? 51.639 64.691 33.384 1.00 39.18 114 PRO B CA 1
ATOM 2947 C C . PRO B 1 109 ? 50.727 64.888 34.607 1.00 38.03 114 PRO B C 1
ATOM 2948 O O . PRO B 1 109 ? 49.712 64.201 34.723 1.00 37.39 114 PRO B O 1
ATOM 2952 N N . LEU B 1 110 ? 51.091 65.812 35.497 1.00 37.28 115 LEU B N 1
ATOM 2953 C CA . LEU B 1 110 ? 50.283 66.115 36.686 1.00 36.74 115 LEU B CA 1
ATOM 2954 C C . LEU B 1 110 ? 48.996 66.865 36.329 1.00 36.10 115 LEU B C 1
ATOM 2955 O O . LEU B 1 110 ? 47.954 66.624 36.938 1.00 35.89 115 LEU B O 1
ATOM 2960 N N . ILE B 1 111 ? 49.079 67.766 35.348 1.00 35.76 116 ILE B N 1
ATOM 2961 C CA . ILE B 1 111 ? 47.913 68.517 34.855 1.00 35.35 116 ILE B CA 1
ATOM 2962 C C . ILE B 1 111 ? 46.899 67.587 34.178 1.00 35.23 116 ILE B C 1
ATOM 2963 O O . ILE B 1 111 ? 45.699 67.688 34.439 1.00 33.98 116 ILE B O 1
ATOM 2968 N N . ARG B 1 112 ? 47.385 66.696 33.312 1.00 35.10 117 ARG B N 1
ATOM 2969 C CA . ARG B 1 112 ? 46.528 65.699 32.649 1.00 35.18 117 ARG B CA 1
ATOM 2970 C C . ARG B 1 112 ? 45.838 64.767 33.647 1.00 34.16 117 ARG B C 1
ATOM 2971 O O . ARG B 1 112 ? 44.654 64.459 33.495 1.00 33.58 117 ARG B O 1
ATOM 2979 N N . GLU B 1 113 ? 46.583 64.331 34.661 1.00 33.38 118 GLU B N 1
ATOM 2980 C CA . GLU B 1 113 ? 46.054 63.432 35.692 1.00 33.16 118 GLU B CA 1
ATOM 2981 C C . GLU B 1 113 ? 45.000 64.117 36.570 1.00 31.79 118 GLU B C 1
ATOM 2982 O O . GLU B 1 113 ? 44.020 63.479 36.962 1.00 31.37 118 GLU B O 1
ATOM 2988 N N . TYR B 1 114 ? 45.200 65.405 36.866 1.00 30.75 119 TYR B N 1
ATOM 2989 C CA . TYR B 1 114 ? 44.240 66.177 37.674 1.00 29.66 119 TYR B CA 1
ATOM 2990 C C . TYR B 1 114 ? 42.937 66.402 36.904 1.00 29.56 119 TYR B C 1
ATOM 2991 O O . TYR B 1 114 ? 41.851 66.251 37.464 1.00 29.08 119 TYR B O 1
ATOM 3000 N N . VAL B 1 115 ? 43.056 66.766 35.626 1.00 29.96 120 VAL B N 1
ATOM 3001 C CA . VAL B 1 115 ? 41.889 66.964 34.755 1.00 30.24 120 VAL B CA 1
ATOM 3002 C C . VAL B 1 115 ? 41.080 65.668 34.638 1.00 30.61 120 VAL B C 1
ATOM 3003 O O . VAL B 1 115 ? 39.854 65.699 34.729 1.00 30.97 120 VAL B O 1
ATOM 3007 N N . HIS B 1 116 ? 41.765 64.539 34.453 1.00 30.89 121 HIS B N 1
ATOM 3008 C CA . HIS B 1 116 ? 41.108 63.227 34.420 1.00 30.84 121 HIS B CA 1
ATOM 3009 C C . HIS B 1 116 ? 40.382 62.925 35.736 1.00 30.08 121 HIS B C 1
ATOM 3010 O O . HIS B 1 116 ? 39.252 62.432 35.726 1.00 29.73 121 HIS B O 1
ATOM 3017 N N . PHE B 1 117 ? 41.032 63.229 36.857 1.00 29.68 122 PHE B N 1
ATOM 3018 C CA . PHE B 1 117 ? 40.420 63.033 38.173 1.00 29.45 122 PHE B CA 1
ATOM 3019 C C . PHE B 1 117 ? 39.179 63.912 38.385 1.00 28.60 122 PHE B C 1
ATOM 3020 O O . PHE B 1 117 ? 38.141 63.420 38.828 1.00 28.53 122 PHE B O 1
ATOM 3028 N N . LEU B 1 118 ? 39.304 65.207 38.095 1.00 28.06 123 LEU B N 1
ATOM 3029 C CA . LEU B 1 118 ? 38.202 66.162 38.307 1.00 27.71 123 LEU B CA 1
ATOM 3030 C C . LEU B 1 118 ? 36.969 65.831 37.467 1.00 27.43 123 LEU B C 1
ATOM 3031 O O . LEU B 1 118 ? 35.842 65.944 37.952 1.00 26.81 123 LEU B O 1
ATOM 3036 N N . LEU B 1 119 ? 37.188 65.418 36.220 1.00 27.50 124 LEU B N 1
ATOM 3037 C CA . LEU B 1 119 ? 36.094 64.955 35.359 1.00 27.45 124 LEU B CA 1
ATOM 3038 C C . LEU B 1 119 ? 35.452 63.674 35.907 1.00 27.15 124 LEU B C 1
ATOM 3039 O O . LEU B 1 119 ? 34.234 63.508 35.823 1.00 27.16 124 LEU B O 1
ATOM 3044 N N . ALA B 1 120 ? 36.270 62.784 36.470 1.00 26.96 125 ALA B N 1
ATOM 3045 C CA . ALA B 1 120 ? 35.768 61.584 37.157 1.00 26.75 125 ALA B CA 1
ATOM 3046 C C . ALA B 1 120 ? 34.972 61.939 38.420 1.00 26.29 125 ALA B C 1
ATOM 3047 O O . ALA B 1 120 ? 33.948 61.314 38.704 1.00 26.23 125 ALA B O 1
ATOM 3049 N N . LYS B 1 121 ? 35.441 62.939 39.166 1.00 25.72 126 LYS B N 1
ATOM 3050 C CA . LYS B 1 121 ? 34.707 63.450 40.330 1.00 25.29 126 LYS B CA 1
ATOM 3051 C C . LYS B 1 121 ? 33.340 64.012 39.928 1.00 25.09 126 LYS B C 1
ATOM 3052 O O . LYS B 1 121 ? 32.328 63.705 40.563 1.00 24.58 126 LYS B O 1
ATOM 3058 N N . LEU B 1 122 ? 33.317 64.831 38.878 1.00 25.39 127 LEU B N 1
ATOM 3059 C CA . LEU B 1 122 ? 32.065 65.415 38.385 1.00 25.97 127 LEU B CA 1
ATOM 3060 C C . LEU B 1 122 ? 31.116 64.358 37.812 1.00 26.81 127 LEU B C 1
ATOM 3061 O O . LEU B 1 122 ? 29.901 64.482 37.969 1.00 27.31 127 LEU B O 1
ATOM 3066 N N . SER B 1 123 ? 31.665 63.331 37.159 1.00 27.81 128 SER B N 1
ATOM 3067 C CA . SER B 1 123 ? 30.872 62.175 36.704 1.00 28.72 128 SER B CA 1
ATOM 3068 C C . SER B 1 123 ? 30.147 61.488 37.860 1.00 29.02 128 SER B C 1
ATOM 3069 O O . SER B 1 123 ? 28.978 61.129 37.725 1.00 29.40 128 SER B O 1
ATOM 3072 N N . PHE B 1 124 ? 30.836 61.322 38.990 1.00 29.11 129 PHE B N 1
ATOM 3073 C CA . PHE B 1 124 ? 30.225 60.745 40.190 1.00 29.03 129 PHE B CA 1
ATOM 3074 C C . PHE B 1 124 ? 29.079 61.608 40.717 1.00 29.25 129 PHE B C 1
ATOM 3075 O O . PHE B 1 124 ? 27.976 61.107 40.948 1.00 28.80 129 PHE B O 1
ATOM 3083 N N . HIS B 1 125 ? 29.350 62.897 40.912 1.00 29.40 130 HIS B N 1
ATOM 3084 C CA . HIS B 1 125 ? 28.338 63.832 41.427 1.00 30.25 130 HIS B CA 1
ATOM 3085 C C . HIS B 1 125 ? 27.105 63.983 40.519 1.00 31.32 130 HIS B C 1
ATOM 3086 O O . HIS B 1 125 ? 26.013 64.255 41.016 1.00 31.27 130 HIS B O 1
ATOM 3093 N N A LYS B 1 126 ? 27.294 63.815 39.209 0.50 32.28 131 LYS B N 1
ATOM 3094 N N B LYS B 1 126 ? 27.287 63.806 39.211 0.50 32.18 131 LYS B N 1
ATOM 3095 C CA A LYS B 1 126 ? 26.189 63.760 38.250 0.50 33.10 131 LYS B CA 1
ATOM 3096 C CA B LYS B 1 126 ? 26.170 63.768 38.266 0.50 32.93 131 L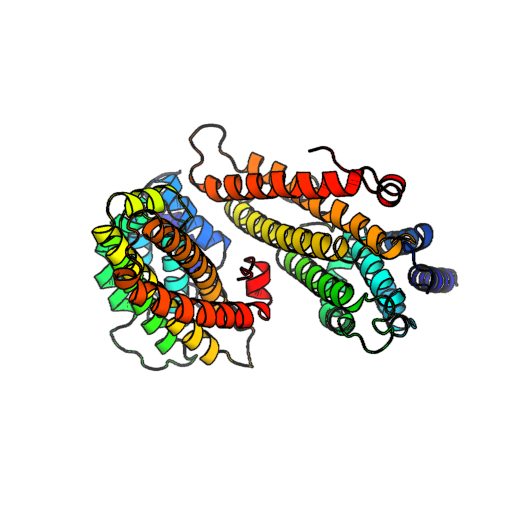YS B CA 1
ATOM 3097 C C A LYS B 1 126 ? 25.328 62.514 38.471 0.50 33.65 131 LYS B C 1
ATOM 3098 C C B LYS B 1 126 ? 25.321 62.510 38.465 0.50 33.56 131 LYS B C 1
ATOM 3099 O O A LYS B 1 126 ? 24.100 62.606 38.524 0.50 33.78 131 LYS B O 1
ATOM 3100 O O B LYS B 1 126 ? 24.091 62.589 38.495 0.50 33.72 131 LYS B O 1
ATOM 3111 N N . GLN B 1 127 ? 25.984 61.360 38.599 1.00 34.14 132 GLN B N 1
ATOM 3112 C CA . GLN B 1 127 ? 25.305 60.083 38.905 1.00 34.85 132 GLN B CA 1
ATOM 3113 C C . GLN B 1 127 ? 24.633 60.086 40.283 1.00 34.84 132 GLN B C 1
ATOM 3114 O O . GLN B 1 127 ? 23.557 59.509 40.450 1.00 34.89 132 GLN B O 1
ATOM 3120 N N . HIS B 1 128 ? 25.281 60.731 41.256 1.00 34.46 133 HIS B N 1
ATOM 3121 C CA . HIS B 1 128 ? 24.845 60.728 42.655 1.00 34.39 133 HIS B CA 1
ATOM 3122 C C . HIS B 1 128 ? 24.759 62.176 43.185 1.00 34.70 133 HIS B C 1
ATOM 3123 O O . HIS B 1 128 ? 25.614 62.608 43.962 1.00 34.06 133 HIS B O 1
ATOM 3130 N N . PRO B 1 129 ? 23.723 62.932 42.759 1.00 35.02 134 PRO B N 1
ATOM 3131 C CA . PRO B 1 129 ? 23.595 64.362 43.113 1.00 35.17 134 PRO B CA 1
ATOM 3132 C C . PRO B 1 129 ? 23.328 64.680 44.594 1.00 35.25 134 PRO B C 1
ATOM 3133 O O . PRO B 1 129 ? 23.558 65.813 45.021 1.00 35.29 134 PRO B O 1
ATOM 3137 N N . GLU B 1 130 ? 22.840 63.703 45.354 1.00 35.63 135 GLU B N 1
ATOM 3138 C CA . GLU B 1 130 ? 22.593 63.872 46.797 1.00 35.82 135 GLU B CA 1
ATOM 3139 C C . GLU B 1 130 ? 23.841 64.142 47.665 1.00 34.84 135 GLU B C 1
ATOM 3140 O O . GLU B 1 130 ? 23.715 64.716 48.749 1.00 35.64 135 GLU B O 1
ATOM 3146 N N . PHE B 1 131 ? 25.025 63.736 47.200 1.00 33.45 136 PHE B N 1
ATOM 3147 C CA . PHE B 1 131 ? 26.284 64.005 47.921 1.00 32.65 136 PHE B CA 1
ATOM 3148 C C . PHE B 1 131 ? 26.714 65.468 47.838 1.00 31.68 136 PHE B C 1
ATOM 3149 O O . PHE B 1 131 ? 26.467 66.133 46.830 1.00 31.07 136 PHE B O 1
ATOM 3157 N N . ASN B 1 132 ? 27.377 65.947 48.893 1.00 30.85 137 ASN B N 1
ATOM 3158 C CA . ASN B 1 132 ? 28.138 67.204 48.835 1.00 30.52 137 ASN B CA 1
ATOM 3159 C C . ASN B 1 132 ? 29.583 66.915 48.392 1.00 30.13 137 ASN B C 1
ATOM 3160 O O . ASN B 1 132 ? 29.946 65.756 48.170 1.00 29.64 137 ASN B O 1
ATOM 3165 N N . GLY B 1 133 ? 30.397 67.963 48.273 1.00 29.46 138 GLY B N 1
ATOM 3166 C CA . GLY B 1 133 ? 31.743 67.854 47.706 1.00 29.49 138 GLY B CA 1
ATOM 3167 C C . GLY B 1 133 ? 32.774 66.995 48.427 1.00 29.57 138 GLY B C 1
ATOM 3168 O O . GLY B 1 133 ? 33.801 66.657 47.833 1.00 28.83 138 GLY B O 1
ATOM 3169 N N . THR B 1 134 ? 32.528 66.660 49.698 1.00 29.86 139 THR B N 1
ATOM 3170 C CA . THR B 1 134 ? 33.392 65.736 50.457 1.00 30.61 139 THR B CA 1
ATOM 3171 C C . THR B 1 134 ? 32.659 64.464 50.929 1.00 31.05 139 THR B C 1
ATOM 3172 O O . THR B 1 134 ? 33.128 63.775 51.838 1.00 30.49 139 THR B O 1
ATOM 3176 N N . PHE B 1 135 ? 31.530 64.150 50.287 1.00 32.21 140 PHE B N 1
ATOM 3177 C CA . PHE B 1 135 ? 30.792 62.894 50.498 1.00 33.71 140 PHE B CA 1
ATOM 3178 C C . PHE B 1 135 ? 30.321 62.679 51.942 1.00 35.84 140 PHE B C 1
ATOM 3179 O O . PHE B 1 135 ? 30.416 61.569 52.469 1.00 36.69 140 PHE B O 1
ATOM 3187 N N . GLU B 1 136 ? 29.801 63.731 52.570 1.00 39.07 141 GLU B N 1
ATOM 3188 C CA . GLU B 1 136 ? 29.450 63.678 53.997 1.00 41.58 141 GLU B CA 1
ATOM 3189 C C . GLU B 1 136 ? 28.298 62.698 54.257 1.00 42.81 141 GLU B C 1
ATOM 3190 O O . GLU B 1 136 ? 27.227 62.822 53.659 1.00 43.03 141 GLU B O 1
ATOM 3196 N N . TYR B 1 137 ? 28.537 61.727 55.140 1.00 44.54 142 TYR B N 1
ATOM 3197 C CA . TYR B 1 137 ? 27.564 60.666 55.431 1.00 45.90 142 TYR B CA 1
ATOM 3198 C C . TYR B 1 137 ? 26.324 61.190 56.149 1.00 47.67 142 TYR B C 1
ATOM 3199 O O . TYR B 1 137 ? 25.202 60.862 55.763 1.00 47.26 142 TYR B O 1
ATOM 3208 N N . GLU B 1 138 ? 26.533 61.999 57.187 1.00 50.44 143 GLU B N 1
ATOM 3209 C CA . GLU B 1 138 ? 25.428 62.534 57.992 1.00 52.58 143 GLU B CA 1
ATOM 3210 C C . GLU B 1 138 ? 24.506 63.456 57.185 1.00 53.67 143 GLU B C 1
ATOM 3211 O O . GLU B 1 138 ? 23.293 63.458 57.400 1.00 54.42 143 GLU B O 1
ATOM 3217 N N . GLU B 1 139 ? 25.084 64.224 56.259 1.00 54.64 144 GLU B N 1
ATOM 3218 C CA . GLU B 1 139 ? 24.311 65.032 55.305 1.00 55.33 144 GLU B CA 1
ATOM 3219 C C . GLU B 1 139 ? 23.597 64.150 54.276 1.00 55.42 144 GLU B C 1
ATOM 3220 O O . GLU B 1 139 ? 22.448 64.420 53.919 1.00 55.32 144 GLU B O 1
ATOM 3226 N N . TYR B 1 140 ? 24.286 63.111 53.800 1.00 55.44 145 TYR B N 1
ATOM 3227 C CA . TYR B 1 140 ? 23.725 62.161 52.830 1.00 55.61 145 TYR B CA 1
ATOM 3228 C C . TYR B 1 140 ? 22.517 61.398 53.387 1.00 55.72 145 TYR B C 1
ATOM 3229 O O . TYR B 1 140 ? 21.446 61.405 52.772 1.00 55.84 145 TYR B O 1
ATOM 3238 N N A ILE B 1 141 ? 22.689 60.734 54.532 0.50 56.13 146 ILE B N 1
ATOM 3239 N N B ILE B 1 141 ? 22.709 60.767 54.544 0.50 55.99 146 ILE B N 1
ATOM 3240 C CA A ILE B 1 141 ? 21.619 59.893 55.096 0.50 56.56 146 ILE B CA 1
ATOM 3241 C CA B ILE B 1 141 ? 21.697 59.906 55.158 0.50 56.34 146 ILE B CA 1
ATOM 3242 C C A ILE B 1 141 ? 20.472 60.663 55.758 0.50 57.08 146 ILE B C 1
ATOM 3243 C C B ILE B 1 141 ? 20.497 60.661 55.749 0.50 56.94 146 ILE B C 1
ATOM 3244 O O A ILE B 1 141 ? 19.418 60.078 56.014 0.50 57.27 146 ILE B O 1
ATOM 3245 O O B ILE B 1 141 ? 19.434 60.069 55.938 0.50 57.13 146 ILE B O 1
ATOM 3254 N N . SER B 1 142 ? 20.668 61.952 56.040 1.00 57.54 147 SER B N 1
ATOM 3255 C CA . SER B 1 142 ? 19.587 62.798 56.581 1.00 58.14 147 SER B CA 1
ATOM 3256 C C . SER B 1 142 ? 18.524 63.193 55.543 1.00 58.72 147 SER B C 1
ATOM 3257 O O . SER B 1 142 ? 17.409 63.560 55.921 1.00 58.97 147 SER B O 1
ATOM 3260 N N . LEU B 1 143 ? 18.867 63.131 54.254 1.00 59.39 148 LEU B N 1
ATOM 3261 C CA . LEU B 1 143 ? 17.949 63.536 53.172 1.00 59.90 148 LEU B CA 1
ATOM 3262 C C . LEU B 1 143 ? 16.745 62.603 52.954 1.00 60.52 148 LEU B C 1
ATOM 3263 O O . LEU B 1 143 ? 15.724 63.044 52.421 1.00 61.14 148 LEU B O 1
ATOM 3268 N N . LYS B 1 144 ? 16.870 61.330 53.342 1.00 60.82 149 LYS B N 1
ATOM 3269 C CA . LYS B 1 144 ? 15.751 60.374 53.311 1.00 60.71 149 LYS B CA 1
ATOM 3270 C C . LYS B 1 144 ? 15.614 59.645 54.645 1.00 60.25 149 LYS B C 1
ATOM 3271 O O . LYS B 1 144 ? 16.569 59.556 55.418 1.00 60.66 149 LYS B O 1
ATOM 3277 N N . ALA B 1 145 ? 14.419 59.116 54.899 1.00 59.64 150 ALA B N 1
ATOM 3278 C CA . ALA B 1 145 ? 14.153 58.318 56.098 1.00 59.19 150 ALA B CA 1
ATOM 3279 C C . ALA B 1 145 ? 14.716 56.906 55.942 1.00 58.33 150 ALA B C 1
ATOM 3280 O O . ALA B 1 145 ? 15.449 56.427 56.811 1.00 58.33 150 ALA B O 1
ATOM 3282 N N . ILE B 1 146 ? 14.361 56.256 54.833 1.00 57.29 151 ILE B N 1
ATOM 3283 C CA . ILE B 1 146 ? 14.821 54.901 54.505 1.00 56.24 151 ILE B CA 1
ATOM 3284 C C . ILE B 1 146 ? 15.650 54.949 53.218 1.00 54.24 151 ILE B C 1
ATOM 3285 O O . ILE B 1 146 ? 15.246 55.584 52.239 1.00 54.10 151 ILE B O 1
ATOM 3290 N N . HIS B 1 147 ? 16.797 54.265 53.229 1.00 51.43 152 HIS B N 1
ATOM 3291 C CA . HIS B 1 147 ? 17.735 54.252 52.102 1.00 49.41 152 HIS B CA 1
ATOM 3292 C C . HIS B 1 147 ? 17.856 52.861 51.484 1.00 46.63 152 HIS B C 1
ATOM 3293 O O . HIS B 1 147 ? 17.819 51.851 52.190 1.00 46.76 152 HIS B O 1
ATOM 3300 N N . ASP B 1 148 ? 18.014 52.829 50.161 1.00 43.14 153 ASP B N 1
ATOM 3301 C CA . ASP B 1 148 ? 18.081 51.585 49.400 1.00 40.67 153 ASP B CA 1
ATOM 3302 C C . ASP B 1 148 ? 19.499 51.005 49.498 1.00 38.31 153 ASP B C 1
ATOM 3303 O O . ASP B 1 148 ? 20.451 51.656 49.062 1.00 38.06 153 ASP B O 1
ATOM 3308 N N . PRO B 1 149 ? 19.649 49.788 50.069 1.00 35.58 154 PRO B N 1
ATOM 3309 C CA . PRO B 1 149 ? 20.985 49.169 50.127 1.00 34.23 154 PRO B CA 1
ATOM 3310 C C . PRO B 1 149 ? 21.538 48.719 48.765 1.00 32.74 154 PRO B C 1
ATOM 3311 O O . PRO B 1 149 ? 22.756 48.564 48.622 1.00 31.61 154 PRO B O 1
ATOM 3315 N N . ASN B 1 150 ? 20.657 48.513 47.786 1.00 31.18 155 ASN B N 1
ATOM 3316 C CA . ASN B 1 150 ? 21.070 48.173 46.421 1.00 30.88 155 ASN B CA 1
ATOM 3317 C C . ASN B 1 150 ? 21.686 49.380 45.714 1.00 30.59 155 ASN B C 1
ATOM 3318 O O . ASN B 1 150 ? 22.675 49.236 44.994 1.00 29.97 155 ASN B O 1
ATOM 3323 N N . GLU B 1 151 ? 21.107 50.563 45.928 1.00 30.62 156 GLU B N 1
ATOM 3324 C CA . GLU B 1 151 ? 21.728 51.821 45.495 1.00 30.50 156 GLU B CA 1
ATOM 3325 C C . GLU B 1 151 ? 23.037 52.071 46.242 1.00 29.56 156 GLU B C 1
ATOM 3326 O O . GLU B 1 151 ? 24.019 52.517 45.645 1.00 28.82 156 GLU B O 1
ATOM 3332 N N . GLY B 1 152 ? 23.033 51.789 47.547 1.00 28.39 157 GLY B N 1
ATOM 3333 C CA . GLY B 1 152 ? 24.223 51.902 48.391 1.00 27.64 157 GLY B CA 1
ATOM 3334 C C . GLY B 1 152 ? 25.395 51.063 47.911 1.00 26.72 157 GLY B C 1
ATOM 3335 O O . GLY B 1 152 ? 26.529 51.537 47.900 1.00 26.41 157 GLY B O 1
ATOM 3336 N N . TYR B 1 153 ? 25.117 49.823 47.505 1.00 25.83 158 TYR B N 1
ATOM 3337 C CA . TYR B 1 153 ? 26.146 48.932 46.949 1.00 25.31 158 TYR B CA 1
ATOM 3338 C C . TYR B 1 153 ? 26.792 49.562 45.711 1.00 24.75 158 TYR B C 1
ATOM 3339 O O . TYR B 1 153 ? 28.017 49.666 45.630 1.00 24.48 158 TYR B O 1
ATOM 3348 N N . GLU B 1 154 ? 25.955 49.982 44.765 1.00 24.42 159 GLU B N 1
ATOM 3349 C CA . GLU B 1 154 ? 2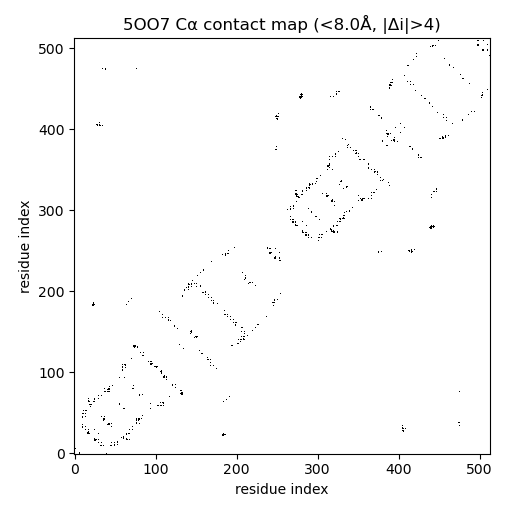6.420 50.572 43.503 1.00 24.53 159 GLU B CA 1
ATOM 3350 C C . GLU B 1 154 ? 27.164 51.892 43.722 1.00 24.57 159 GLU B C 1
ATOM 3351 O O . GLU B 1 154 ? 28.148 52.173 43.036 1.00 24.49 159 GLU B O 1
ATOM 3357 N N . THR B 1 155 ? 26.689 52.686 44.681 1.00 24.81 160 THR B N 1
ATOM 3358 C CA . THR B 1 155 ? 27.338 53.942 45.061 1.00 25.08 160 THR B CA 1
ATOM 3359 C C . THR B 1 155 ? 28.740 53.727 45.648 1.00 25.17 160 THR B C 1
ATOM 3360 O O . THR B 1 155 ? 29.663 54.481 45.329 1.00 25.17 160 THR B O 1
ATOM 3364 N N . ILE B 1 156 ? 28.890 52.712 46.500 1.00 25.35 161 ILE B N 1
ATOM 3365 C CA . ILE B 1 156 ? 30.193 52.380 47.099 1.00 25.41 161 ILE B CA 1
ATOM 3366 C C . ILE B 1 156 ? 31.215 51.960 46.036 1.00 25.46 161 ILE B C 1
ATOM 3367 O O . ILE B 1 156 ? 32.363 52.405 46.083 1.00 25.51 161 ILE B O 1
ATOM 3372 N N . THR B 1 157 ? 30.804 51.116 45.088 1.00 25.55 162 THR B N 1
ATOM 3373 C CA . THR B 1 157 ? 31.704 50.686 44.007 1.00 25.84 162 THR B CA 1
ATOM 3374 C C . THR B 1 157 ? 32.151 51.865 43.129 1.00 25.70 162 THR B C 1
ATOM 3375 O O . THR B 1 157 ? 33.301 51.899 42.688 1.00 25.55 162 THR B O 1
ATOM 3379 N N . ASP B 1 158 ? 31.256 52.830 42.899 1.00 25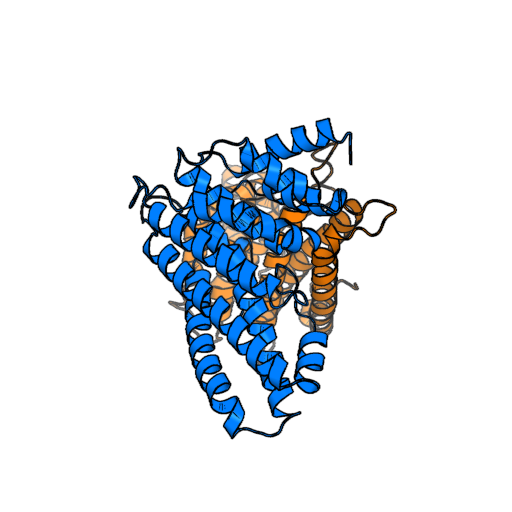.81 163 ASP B N 1
ATOM 3380 C CA . ASP B 1 158 ? 31.619 54.078 42.206 1.00 25.92 163 ASP B CA 1
ATOM 3381 C C . ASP B 1 158 ? 32.639 54.895 43.007 1.00 26.04 163 ASP B C 1
ATOM 3382 O O . ASP B 1 158 ? 33.615 55.393 42.442 1.00 26.31 163 ASP B O 1
ATOM 3387 N N . LEU B 1 159 ? 32.406 55.026 44.313 1.00 26.19 164 LEU B N 1
ATOM 3388 C CA . LEU B 1 159 ? 33.343 55.716 45.214 1.00 26.28 164 LEU B CA 1
ATOM 3389 C C . LEU B 1 159 ? 34.709 55.031 45.300 1.00 26.28 164 LEU B C 1
ATOM 3390 O O . LEU B 1 159 ? 35.739 55.709 45.345 1.00 26.45 164 LEU B O 1
ATOM 3395 N N . MET B 1 160 ? 34.711 53.698 45.335 1.00 26.35 165 MET B N 1
ATOM 3396 C CA . MET B 1 160 ? 35.958 52.916 45.340 1.00 26.38 165 MET B CA 1
ATOM 3397 C C . MET B 1 160 ? 36.767 53.098 44.052 1.00 26.71 165 MET B C 1
ATOM 3398 O O . MET B 1 160 ? 38.001 53.106 44.085 1.00 26.65 165 MET B O 1
ATOM 3403 N N . THR B 1 161 ? 36.071 53.239 42.925 1.00 26.70 166 THR B N 1
ATOM 3404 C CA . THR B 1 161 ? 36.709 53.544 41.642 1.00 26.94 166 THR B CA 1
ATOM 3405 C C . THR B 1 161 ? 37.335 54.948 41.646 1.00 26.70 166 THR B C 1
ATOM 3406 O O . THR B 1 161 ? 38.418 55.145 41.093 1.00 26.06 166 THR B O 1
ATOM 3410 N N . LEU B 1 162 ? 36.657 55.910 42.275 1.00 26.70 167 LEU B N 1
ATOM 3411 C CA . LEU B 1 162 ? 37.208 57.260 42.454 1.00 26.75 167 LEU B CA 1
ATOM 3412 C C . LEU B 1 162 ? 38.419 57.251 43.400 1.00 26.41 167 LEU B C 1
ATOM 3413 O O . LEU B 1 162 ? 39.382 57.992 43.186 1.00 26.54 167 LEU B O 1
ATOM 3418 N N . GLN B 1 163 ? 38.364 56.406 44.431 1.00 25.94 168 GLN B N 1
ATOM 3419 C CA . GLN B 1 163 ? 39.486 56.213 45.363 1.00 26.12 168 GLN B CA 1
ATOM 3420 C C . GLN B 1 163 ? 40.743 55.678 44.657 1.00 26.21 168 GLN B C 1
ATOM 3421 O O . GLN B 1 163 ? 41.861 56.080 44.994 1.00 26.36 168 GLN B O 1
ATOM 3427 N N . ASP B 1 164 ? 40.555 54.785 43.683 1.00 26.23 169 ASP B N 1
ATOM 3428 C CA . ASP B 1 164 ? 41.665 54.264 42.866 1.00 26.49 169 ASP B CA 1
ATOM 3429 C C . ASP B 1 164 ? 42.351 55.353 42.035 1.00 26.37 169 ASP B C 1
ATOM 3430 O O . ASP B 1 164 ? 43.577 55.356 41.911 1.00 26.14 169 ASP B O 1
ATOM 3435 N N . LYS B 1 165 ? 41.562 56.268 41.475 1.00 26.52 170 LYS B N 1
ATOM 3436 C CA . LYS B 1 165 ? 42.104 57.397 40.707 1.00 26.62 170 LYS B CA 1
ATOM 3437 C C . LYS B 1 165 ? 42.930 58.348 41.575 1.00 26.35 170 LYS B C 1
ATOM 3438 O O . LYS B 1 165 ? 43.952 58.868 41.123 1.00 26.37 170 LYS B O 1
ATOM 3444 N N . ILE B 1 166 ? 42.488 58.561 42.814 1.00 26.36 171 ILE B N 1
ATOM 3445 C CA . ILE B 1 166 ? 43.212 59.413 43.768 1.00 26.83 171 ILE B CA 1
ATOM 3446 C C . ILE B 1 166 ? 44.563 58.781 44.121 1.00 27.18 171 ILE B C 1
ATOM 3447 O O . ILE B 1 166 ? 45.582 59.471 44.148 1.00 26.72 171 ILE B O 1
ATOM 3452 N N . ASP B 1 167 ? 44.561 57.475 44.383 1.00 28.18 172 ASP B N 1
ATOM 3453 C CA . ASP B 1 167 ? 45.793 56.750 44.712 1.00 29.18 172 ASP B CA 1
ATOM 3454 C C . ASP B 1 167 ? 46.804 56.749 43.560 1.00 29.76 172 ASP B C 1
ATOM 3455 O O . ASP B 1 167 ? 48.007 56.875 43.795 1.00 30.06 172 ASP B O 1
ATOM 3460 N N . GLN B 1 168 ? 46.314 56.593 42.330 1.00 30.37 173 GLN B N 1
ATOM 3461 C CA . GLN B 1 168 ? 47.164 56.684 41.136 1.00 31.06 173 GLN B CA 1
ATOM 3462 C C . GLN B 1 168 ? 47.755 58.088 40.976 1.00 30.85 173 GLN B C 1
ATOM 3463 O O . GLN B 1 168 ? 48.936 58.233 40.659 1.00 30.53 173 GLN B O 1
ATOM 3469 N N . PHE B 1 169 ? 46.929 59.109 41.203 1.00 30.68 174 PHE B N 1
ATOM 3470 C CA . PHE B 1 169 ? 47.342 60.503 41.032 1.00 30.60 174 PHE B CA 1
ATOM 3471 C C . PHE B 1 169 ? 48.369 60.936 42.083 1.00 30.66 174 PHE B C 1
ATOM 3472 O O . PHE B 1 169 ? 49.380 61.548 41.735 1.00 30.64 174 PHE B O 1
ATOM 3480 N N . GLN B 1 170 ? 48.120 60.620 43.354 1.00 30.75 175 GLN B N 1
ATOM 3481 C CA . GLN B 1 170 ? 49.073 60.964 44.421 1.00 31.26 175 GLN B CA 1
ATOM 3482 C C . GLN B 1 170 ? 50.439 60.299 44.211 1.00 32.01 175 GLN B C 1
ATOM 3483 O O . GLN B 1 170 ? 51.469 60.941 44.410 1.00 32.34 175 GLN B O 1
ATOM 3489 N N . LYS B 1 171 ? 50.442 59.035 43.787 1.00 32.53 176 LYS B N 1
ATOM 3490 C CA . LYS B 1 171 ? 51.691 58.325 43.464 1.00 33.27 176 LYS B CA 1
ATOM 3491 C C . LYS B 1 171 ? 52.474 59.005 42.334 1.00 33.39 176 LYS B C 1
ATOM 3492 O O . LYS B 1 171 ? 53.704 59.071 42.388 1.00 33.47 176 LYS B O 1
ATOM 3498 N N . LEU B 1 172 ? 51.759 59.518 41.332 1.00 33.56 177 LEU B N 1
ATOM 3499 C CA . LEU B 1 172 ? 52.376 60.297 40.252 1.00 33.97 177 LEU B CA 1
ATOM 3500 C C . LEU B 1 172 ? 52.977 61.618 40.752 1.00 34.33 177 LEU B C 1
ATOM 3501 O O . LEU B 1 172 ? 54.028 62.038 40.267 1.00 34.63 177 LEU B O 1
ATOM 3506 N N . ILE B 1 173 ? 52.309 62.266 41.709 1.00 34.66 178 ILE B N 1
ATOM 3507 C CA . ILE B 1 173 ? 52.818 63.500 42.333 1.00 34.72 178 ILE B CA 1
ATOM 3508 C C . ILE B 1 173 ? 54.109 63.234 43.122 1.00 35.32 178 ILE B C 1
ATOM 3509 O O . ILE B 1 173 ? 55.075 63.991 42.997 1.00 35.12 178 ILE B O 1
ATOM 3514 N N . PHE B 1 174 ? 54.113 62.172 43.930 1.00 36.41 179 PHE B N 1
ATOM 3515 C CA . PHE B 1 174 ? 55.317 61.751 44.679 1.00 37.46 179 PHE B CA 1
ATOM 3516 C C . PHE B 1 174 ? 56.533 61.450 43.786 1.00 38.77 179 PHE B C 1
ATOM 3517 O O . PHE B 1 174 ? 57.666 61.757 44.171 1.00 39.22 179 PHE B O 1
ATOM 3525 N N A SER B 1 175 ? 56.289 60.854 42.618 0.50 39.69 180 SER B N 1
ATOM 3526 N N B SER B 1 175 ? 56.296 60.858 42.615 0.50 39.59 180 SER B N 1
ATOM 3527 C CA A SER B 1 175 ? 57.341 60.574 41.634 0.50 40.48 180 SER B CA 1
ATOM 3528 C CA B SER B 1 175 ? 57.365 60.573 41.651 0.50 40.31 180 SER B CA 1
ATOM 3529 C C A SER B 1 175 ? 57.990 61.844 41.072 0.50 41.48 180 SER B C 1
ATOM 3530 C C B SER B 1 175 ? 57.992 61.843 41.059 0.50 41.39 180 SER B C 1
ATOM 3531 O O A SER B 1 175 ? 59.187 61.855 40.782 0.50 41.78 180 SER B O 1
ATOM 3532 O O B SER B 1 175 ? 59.180 61.851 40.732 0.50 41.70 180 SER B O 1
ATOM 3537 N N . HIS B 1 176 ? 57.194 62.905 40.928 1.00 42.27 181 HIS B N 1
ATOM 3538 C CA . HIS B 1 176 ? 57.676 64.206 40.423 1.00 43.86 181 HIS B CA 1
ATOM 3539 C C . HIS B 1 176 ? 58.441 65.075 41.439 1.00 45.64 181 HIS B C 1
ATOM 3540 O O . HIS B 1 176 ? 58.925 66.149 41.069 1.00 45.83 181 HIS B O 1
ATOM 3547 N N . PHE B 1 177 ? 58.547 64.640 42.698 1.00 47.87 182 PHE B N 1
ATOM 3548 C CA . PHE B 1 177 ? 59.331 65.374 43.699 1.00 50.29 182 PHE B CA 1
ATOM 3549 C C . PHE B 1 177 ? 60.813 65.440 43.321 1.00 52.79 182 PHE B C 1
ATOM 3550 O O . PHE B 1 177 ? 61.510 64.423 43.329 1.00 53.66 182 PHE B O 1
ATOM 3558 N N . ARG B 1 178 ? 61.269 66.644 42.977 1.00 55.74 183 ARG B N 1
ATOM 3559 C CA . ARG B 1 178 ? 62.680 66.910 42.694 1.00 58.04 183 ARG B CA 1
ATOM 3560 C C . ARG B 1 178 ? 63.430 67.043 44.019 1.00 59.69 183 ARG B C 1
ATOM 3561 O O . ARG B 1 178 ? 62.900 67.599 44.984 1.00 59.45 183 ARG B O 1
ATOM 3569 N N . HIS B 1 179 ? 64.662 66.538 44.051 1.00 61.76 184 HIS B N 1
ATOM 3570 C CA . HIS B 1 179 ? 65.343 66.220 45.318 1.00 63.63 184 HIS B CA 1
ATOM 3571 C C . HIS B 1 179 ? 65.710 67.409 46.206 1.00 64.35 184 HIS B C 1
ATOM 3572 O O . HIS B 1 179 ? 65.297 67.456 47.368 1.00 65.42 184 HIS B O 1
ATOM 3579 N N . ILE B 1 180 ? 66.482 68.351 45.666 1.00 64.79 185 ILE B N 1
ATOM 3580 C CA . ILE B 1 180 ? 66.907 69.544 46.411 1.00 64.97 185 ILE B CA 1
ATOM 3581 C C . ILE B 1 180 ? 66.169 70.761 45.847 1.00 64.69 185 ILE B C 1
ATOM 3582 O O . ILE B 1 180 ? 66.088 70.934 44.628 1.00 65.24 185 ILE B O 1
ATOM 3587 N N . GLY B 1 181 ? 65.648 71.599 46.744 1.00 63.60 186 GLY B N 1
ATOM 3588 C CA . GLY B 1 181 ? 64.685 72.645 46.390 1.00 62.58 186 GLY B CA 1
ATOM 3589 C C . GLY B 1 181 ? 63.291 72.055 46.518 1.00 61.61 186 GLY B C 1
ATOM 3590 O O . GLY B 1 181 ? 62.962 71.090 45.823 1.00 62.27 186 GLY B O 1
ATOM 3591 N N . ASN B 1 182 ? 62.471 72.631 47.399 1.00 59.55 187 ASN B N 1
ATOM 3592 C CA . ASN B 1 182 ? 61.218 71.992 47.828 1.00 57.94 187 ASN B CA 1
ATOM 3593 C C . ASN B 1 182 ? 60.120 72.066 46.763 1.00 55.46 187 ASN B C 1
ATOM 3594 O O . ASN B 1 182 ? 60.118 72.961 45.913 1.00 56.64 187 ASN B O 1
ATOM 3599 N N . ASN B 1 183 ? 59.193 71.111 46.837 1.00 51.78 188 ASN B N 1
ATOM 3600 C CA . ASN B 1 183 ? 58.144 70.911 45.840 1.00 48.63 188 ASN B CA 1
ATOM 3601 C C . ASN B 1 183 ? 56.789 71.352 46.397 1.00 45.87 188 ASN B C 1
ATOM 3602 O O . ASN B 1 183 ? 55.820 70.588 46.392 1.00 44.28 188 ASN B O 1
ATOM 3607 N N . GLU B 1 184 ? 56.728 72.602 46.855 1.00 43.52 189 GLU B N 1
ATOM 3608 C CA . GLU B 1 184 ? 55.558 73.116 47.582 1.00 41.95 189 GLU B CA 1
ATOM 3609 C C . GLU B 1 184 ? 54.272 73.161 46.751 1.00 39.83 189 GLU B C 1
ATOM 3610 O O . GLU B 1 184 ? 53.197 72.858 47.271 1.00 38.78 189 GLU B O 1
ATOM 3616 N N . CYS B 1 185 ? 54.379 73.525 45.475 1.00 37.86 190 CYS B N 1
ATOM 3617 C CA . CYS B 1 185 ? 53.216 73.524 44.580 1.00 36.62 190 CYS B CA 1
ATOM 3618 C C . CYS B 1 185 ? 52.717 72.103 44.296 1.00 36.11 190 CYS B C 1
ATOM 3619 O O . CYS B 1 185 ? 51.508 71.865 44.259 1.00 35.43 190 CYS B O 1
ATOM 3622 N N . ARG B 1 186 ? 53.652 71.171 44.106 1.00 35.49 191 ARG B N 1
ATOM 3623 C CA . ARG B 1 186 ? 53.318 69.755 43.898 1.00 35.19 191 ARG B CA 1
ATOM 3624 C C . ARG B 1 186 ? 52.696 69.138 45.152 1.00 33.72 191 ARG B C 1
ATOM 3625 O O . ARG B 1 186 ? 51.693 68.425 45.064 1.00 33.48 191 ARG B O 1
ATOM 3633 N N . ILE B 1 187 ? 53.290 69.426 46.310 1.00 32.61 192 ILE B N 1
ATOM 3634 C CA . ILE B 1 187 ? 52.793 68.931 47.601 1.00 31.89 192 ILE B CA 1
ATOM 3635 C C . ILE B 1 187 ? 51.426 69.540 47.965 1.00 30.75 192 ILE B C 1
ATOM 3636 O O . ILE B 1 187 ? 50.605 68.868 48.590 1.00 30.27 192 ILE B O 1
ATOM 3641 N N . SER B 1 188 ? 51.174 70.787 47.568 1.00 29.82 193 SER B N 1
ATOM 3642 C CA . SER B 1 188 ? 49.891 71.448 47.873 1.00 29.19 193 SER B CA 1
ATOM 3643 C C . SER B 1 188 ? 48.674 70.765 47.233 1.00 28.51 193 SER B C 1
ATOM 3644 O O . SER B 1 188 ? 47.569 70.872 47.759 1.00 28.40 193 SER B O 1
ATOM 3647 N N . ALA B 1 189 ? 48.881 70.081 46.105 1.00 27.68 194 ALA B N 1
ATOM 3648 C CA . ALA B 1 189 ? 47.832 69.270 45.468 1.00 27.26 194 ALA B CA 1
ATOM 3649 C C . ALA B 1 189 ? 47.412 68.054 46.306 1.00 26.86 194 ALA B C 1
ATOM 3650 O O . ALA B 1 189 ? 46.280 67.584 46.182 1.00 26.27 194 ALA B O 1
ATOM 3652 N N . LEU B 1 190 ? 48.316 67.549 47.149 1.00 26.34 195 LEU B N 1
ATOM 3653 C CA . LEU B 1 190 ? 47.995 66.453 48.077 1.00 26.27 195 LEU B CA 1
ATOM 3654 C C . LEU B 1 190 ? 47.005 66.846 49.184 1.00 26.06 195 LEU B C 1
ATOM 3655 O O . LEU B 1 190 ? 46.358 65.970 49.758 1.00 25.93 195 LEU B O 1
ATOM 3660 N N . VAL B 1 191 ? 46.892 68.143 49.486 1.00 26.10 196 VAL B N 1
ATOM 3661 C CA . VAL B 1 191 ? 45.963 68.624 50.523 1.00 26.01 196 VAL B CA 1
ATOM 3662 C C . VAL B 1 191 ? 44.503 68.243 50.204 1.00 25.67 196 VAL B C 1
ATOM 3663 O O . VAL B 1 191 ? 43.875 67.545 51.004 1.00 25.54 196 VAL B O 1
ATOM 3667 N N . PRO B 1 192 ? 43.966 68.676 49.043 1.00 25.31 197 PRO B N 1
ATOM 3668 C CA . PRO B 1 192 ? 42.598 68.257 48.707 1.00 25.10 197 PRO B CA 1
ATOM 3669 C C . PRO B 1 192 ? 42.442 66.765 48.352 1.00 25.02 197 PRO B C 1
ATOM 3670 O O . PRO B 1 192 ? 41.335 66.238 48.465 1.00 25.40 197 PRO B O 1
ATOM 3674 N N . LEU B 1 193 ? 43.521 66.096 47.936 1.00 24.63 198 LEU B N 1
ATOM 3675 C CA . LEU B 1 193 ? 43.482 64.643 47.697 1.00 24.41 198 LEU B CA 1
ATOM 3676 C C . LEU B 1 193 ? 43.359 63.841 48.996 1.00 24.14 198 LEU B C 1
ATOM 3677 O O . LEU B 1 193 ? 42.677 62.816 49.021 1.00 24.06 198 LEU B O 1
ATOM 3682 N N . VAL B 1 194 ? 44.017 64.302 50.062 1.00 24.29 199 VAL B N 1
ATOM 3683 C CA . VAL B 1 194 ? 43.814 63.737 51.407 1.00 24.34 199 VAL B CA 1
ATOM 3684 C C . VAL B 1 194 ? 42.360 63.950 51.849 1.00 24.39 199 VAL B C 1
ATOM 3685 O O . VAL B 1 194 ? 41.724 63.020 52.349 1.00 24.59 199 VAL B O 1
ATOM 3689 N N . ALA B 1 195 ? 41.846 65.165 51.650 1.00 24.36 200 ALA B N 1
ATOM 3690 C CA . ALA B 1 195 ? 40.454 65.497 51.986 1.00 24.11 200 ALA B CA 1
ATOM 3691 C C . ALA B 1 195 ? 39.448 64.671 51.183 1.00 24.04 200 ALA B C 1
ATOM 3692 O O . ALA B 1 195 ? 38.444 64.211 51.730 1.00 23.82 200 ALA B O 1
ATOM 3694 N N . GLU B 1 196 ? 39.727 64.491 49.891 1.00 24.42 201 GLU B N 1
ATOM 3695 C CA . GLU B 1 196 ? 38.876 63.693 49.003 1.00 24.65 201 GLU B CA 1
ATOM 3696 C C . GLU B 1 196 ? 38.868 62.229 49.439 1.00 24.98 201 GLU B C 1
ATOM 3697 O O . GLU B 1 196 ? 37.805 61.646 49.662 1.00 24.57 201 GLU B O 1
ATOM 3703 N N . SER B 1 197 ? 40.061 61.653 49.570 1.00 25.27 202 SER B N 1
ATOM 3704 C CA . SER B 1 197 ? 40.213 60.239 49.915 1.00 25.62 202 SER B CA 1
ATOM 3705 C C . SER B 1 197 ? 39.661 59.886 51.298 1.00 25.82 202 SER B C 1
ATOM 3706 O O . SER B 1 197 ? 39.078 58.814 51.475 1.00 25.48 202 SER B O 1
ATOM 3709 N N . TYR B 1 198 ? 39.841 60.786 52.264 1.00 26.54 203 TYR B N 1
ATOM 3710 C CA . TYR B 1 198 ? 39.299 60.598 53.613 1.00 26.91 203 TYR B CA 1
ATOM 3711 C C . TYR B 1 198 ? 37.777 60.752 53.640 1.00 26.42 203 TYR B C 1
ATOM 3712 O O . TYR B 1 198 ? 37.096 60.030 54.367 1.00 25.90 203 TYR B O 1
ATOM 3721 N N . GLY B 1 199 ? 37.253 61.697 52.858 1.00 26.17 204 GLY B N 1
ATOM 3722 C CA . GLY B 1 199 ? 35.807 61.842 52.668 1.00 26.19 204 GLY B CA 1
ATOM 3723 C C . GLY B 1 199 ? 35.160 60.579 52.115 1.00 26.00 204 GLY B C 1
ATOM 3724 O O . GLY B 1 199 ? 34.103 60.159 52.591 1.00 25.79 204 GLY B O 1
ATOM 3725 N N . ILE B 1 200 ? 35.806 59.971 51.119 1.00 26.23 205 ILE B N 1
ATOM 3726 C CA . ILE B 1 200 ? 35.348 58.697 50.547 1.00 26.58 205 ILE B CA 1
ATOM 3727 C C . ILE B 1 200 ? 35.453 57.583 51.593 1.00 26.74 205 ILE B C 1
ATOM 3728 O O . ILE B 1 200 ? 34.500 56.826 51.795 1.00 26.05 205 ILE B O 1
ATOM 3733 N N . TYR B 1 201 ? 36.614 57.500 52.246 1.00 27.58 206 TYR B N 1
ATOM 3734 C CA . TYR B 1 201 ? 36.873 56.493 53.282 1.00 28.40 206 TYR B CA 1
ATOM 3735 C C . TYR B 1 201 ? 35.818 56.515 54.392 1.00 28.42 206 TYR B C 1
ATOM 3736 O O . TYR B 1 201 ? 35.258 55.473 54.735 1.00 28.40 206 TYR B O 1
ATOM 3745 N N . LYS B 1 202 ? 35.557 57.703 54.936 1.00 28.48 207 LYS B N 1
ATOM 3746 C CA . LYS B 1 202 ? 34.570 57.877 56.010 1.00 28.77 207 LYS B CA 1
ATOM 3747 C C . LYS B 1 202 ? 33.160 57.455 55.595 1.00 28.64 207 LYS B C 1
ATOM 3748 O O . LYS B 1 202 ? 32.458 56.799 56.370 1.00 28.70 207 LYS B O 1
ATOM 3754 N N . PHE B 1 203 ? 32.750 57.823 54.380 1.00 28.78 208 PHE B N 1
ATOM 3755 C CA . PHE B 1 203 ? 31.420 57.462 53.885 1.00 28.88 208 PHE B CA 1
ATOM 3756 C C . PHE B 1 203 ? 31.257 55.958 53.682 1.00 28.93 208 PHE B C 1
ATOM 3757 O O . PHE B 1 203 ? 30.248 55.385 54.098 1.00 28.62 208 PHE B O 1
ATOM 3765 N N . ILE B 1 204 ? 32.236 55.334 53.028 1.00 29.14 209 ILE B N 1
ATOM 3766 C CA . ILE B 1 204 ? 32.185 53.892 52.764 1.00 29.70 209 ILE B CA 1
ATOM 3767 C C . ILE B 1 204 ? 32.171 53.118 54.087 1.00 30.10 209 ILE B C 1
ATOM 3768 O O . ILE B 1 204 ? 31.398 52.175 54.232 1.00 30.18 209 ILE B O 1
ATOM 3773 N N . THR B 1 205 ? 33.007 53.531 55.041 1.00 30.91 210 THR B N 1
ATOM 3774 C CA . THR B 1 205 ? 33.023 52.949 56.392 1.00 31.47 210 THR B CA 1
ATOM 3775 C C . THR B 1 205 ? 31.637 52.968 57.048 1.00 32.23 210 THR B C 1
ATOM 3776 O O . THR B 1 205 ? 31.171 51.942 57.550 1.00 32.22 210 THR B O 1
ATOM 3780 N N . SER B 1 206 ? 30.989 54.131 57.026 1.00 32.87 211 SER B N 1
ATOM 3781 C CA . SER B 1 206 ? 29.671 54.306 57.645 1.00 33.63 211 SER B CA 1
ATOM 3782 C C . SER B 1 206 ? 28.557 53.583 56.887 1.00 34.30 211 SER B C 1
ATOM 3783 O O . SER B 1 206 ? 27.699 52.947 57.506 1.00 33.95 211 SER B O 1
ATOM 3786 N N . MET B 1 207 ? 28.572 53.681 55.557 1.00 35.20 212 MET B N 1
ATOM 3787 C CA . MET B 1 207 ? 27.540 53.058 54.720 1.00 36.35 212 MET B CA 1
ATOM 3788 C C . MET B 1 207 ? 27.661 51.533 54.705 1.00 36.37 212 MET B C 1
ATOM 3789 O O . MET B 1 207 ? 26.657 50.834 54.845 1.00 35.91 212 MET B O 1
ATOM 3794 N N . LEU B 1 208 ? 28.882 51.026 54.534 1.00 36.62 213 LEU B N 1
ATOM 3795 C CA . LEU B 1 208 ? 29.128 49.577 54.522 1.00 37.22 213 LEU B CA 1
ATOM 3796 C C . LEU B 1 208 ? 28.748 48.935 55.861 1.00 37.82 213 LEU B C 1
ATOM 3797 O O . LEU B 1 208 ? 28.179 47.843 55.879 1.00 37.54 213 LEU B O 1
ATOM 3802 N N . ARG B 1 209 ? 29.045 49.626 56.966 1.00 38.61 214 ARG B N 1
ATOM 3803 C CA . ARG B 1 209 ? 28.562 49.237 58.301 1.00 39.43 214 ARG B CA 1
ATOM 3804 C C . ARG B 1 209 ? 27.033 49.182 58.355 1.00 38.98 214 ARG B C 1
ATOM 3805 O O . ARG B 1 209 ? 26.461 48.199 58.827 1.00 38.98 214 ARG B O 1
ATOM 3813 N N . ALA B 1 210 ? 26.391 50.251 57.883 1.00 38.60 215 ALA B N 1
ATOM 3814 C CA . ALA B 1 210 ? 24.926 50.366 57.894 1.00 38.19 215 ALA B CA 1
ATOM 3815 C C . ALA B 1 210 ? 24.221 49.289 57.060 1.00 38.00 215 ALA B C 1
ATOM 3816 O O . ALA B 1 210 ? 23.141 48.827 57.433 1.00 37.95 215 ALA B O 1
ATOM 3818 N N . MET B 1 211 ? 24.835 48.897 55.943 1.00 37.47 216 MET B N 1
ATOM 3819 C CA . MET B 1 211 ? 24.271 47.871 55.053 1.00 37.46 216 MET B CA 1
ATOM 3820 C C . MET B 1 211 ? 24.328 46.449 55.616 1.00 38.34 216 MET B C 1
ATOM 3821 O O . MET B 1 211 ? 23.527 45.602 55.215 1.00 38.35 216 MET B O 1
ATOM 3826 N N . HIS B 1 212 ? 25.272 46.180 56.519 1.00 39.66 217 HIS B N 1
ATOM 3827 C CA . HIS B 1 212 ? 25.371 44.863 57.159 1.00 40.73 217 HIS B CA 1
ATOM 3828 C C . HIS B 1 212 ? 24.148 44.574 58.024 1.00 42.51 217 HIS B C 1
ATOM 3829 O O . HIS B 1 212 ? 23.805 45.370 58.902 1.00 42.72 217 HIS B O 1
ATOM 3836 N N . SER B 1 213 ? 23.488 43.445 57.757 1.00 44.52 218 SER B N 1
ATOM 3837 C CA . SER B 1 213 ? 22.453 42.925 58.647 1.00 46.42 218 SER B CA 1
ATOM 3838 C C . SER B 1 213 ? 23.131 42.479 59.940 1.00 47.98 218 SER B C 1
ATOM 3839 O O . SER B 1 213 ? 24.202 41.868 59.906 1.00 48.34 218 SER B O 1
ATOM 3842 N N . SER B 1 214 ? 22.498 42.792 61.067 1.00 50.17 219 SER B N 1
ATOM 3843 C CA . SER B 1 214 ? 23.134 42.718 62.390 1.00 51.62 219 SER B CA 1
ATOM 3844 C C . SER B 1 214 ? 23.686 41.335 62.759 1.00 52.87 219 SER B C 1
ATOM 3845 O O . SER B 1 214 ? 24.745 41.235 63.385 1.00 52.84 219 SER B O 1
ATOM 3848 N N . THR B 1 215 ? 22.956 40.287 62.377 1.00 54.31 220 THR B N 1
ATOM 3849 C CA . THR B 1 215 ? 23.428 38.901 62.469 1.00 55.36 220 THR B CA 1
ATOM 3850 C C . THR B 1 215 ? 23.380 38.244 61.088 1.00 55.46 220 THR B C 1
ATOM 3851 O O . THR B 1 215 ? 22.816 38.804 60.142 1.00 56.04 220 THR B O 1
ATOM 3855 N N . GLY B 1 216 ? 23.979 37.059 60.983 1.00 55.13 221 GLY B N 1
ATOM 3856 C CA . GLY B 1 216 ? 24.136 36.362 59.706 1.00 54.32 221 GLY B CA 1
ATOM 3857 C C . GLY B 1 216 ? 25.499 36.643 59.097 1.00 53.65 221 GLY B C 1
ATOM 3858 O O . GLY B 1 216 ? 26.228 37.526 59.558 1.00 54.20 221 GLY B O 1
ATOM 3859 N N . ASP B 1 217 ? 25.834 35.892 58.052 1.00 52.09 222 ASP B N 1
ATOM 3860 C CA . ASP B 1 217 ? 27.171 35.942 57.447 1.00 50.98 222 ASP B CA 1
ATOM 3861 C C . ASP B 1 217 ? 27.440 37.164 56.551 1.00 48.19 222 ASP B C 1
ATOM 3862 O O . ASP B 1 217 ? 28.604 37.520 56.346 1.00 47.96 222 ASP B O 1
ATOM 3867 N N . ASN B 1 218 ? 26.383 37.792 56.023 1.00 44.89 223 ASN B N 1
ATOM 3868 C CA . ASN B 1 218 ? 26.499 38.930 55.090 1.00 42.75 223 ASN B CA 1
ATOM 3869 C C . ASN B 1 218 ? 27.410 38.600 53.894 1.00 40.76 223 ASN B C 1
ATOM 3870 O O . ASN B 1 218 ? 28.313 39.368 53.548 1.00 40.11 223 ASN B O 1
ATOM 3875 N N . GLU B 1 219 ? 27.159 37.444 53.279 1.00 38.90 224 GLU B N 1
ATOM 3876 C CA . GLU B 1 219 ? 27.979 36.941 52.167 1.00 38.12 224 GLU B CA 1
ATOM 3877 C C . GLU B 1 219 ? 28.010 37.879 50.958 1.00 35.88 224 GLU B C 1
ATOM 3878 O O . GLU B 1 219 ? 29.052 38.026 50.317 1.00 35.67 224 GLU B O 1
ATOM 3884 N N . ALA B 1 220 ? 26.870 38.503 50.659 1.00 34.08 225 ALA B N 1
ATOM 3885 C CA . ALA B 1 220 ? 26.740 39.414 49.512 1.00 33.27 225 ALA B CA 1
ATOM 3886 C C . ALA B 1 220 ? 27.676 40.629 49.567 1.00 32.40 225 ALA B C 1
ATOM 3887 O O . ALA B 1 220 ? 28.062 41.149 48.524 1.00 31.71 225 ALA B O 1
ATOM 3889 N N . LEU B 1 221 ? 28.033 41.075 50.773 1.00 32.19 226 LEU B N 1
ATOM 3890 C CA . LEU B 1 221 ? 28.892 42.253 50.954 1.00 32.14 226 LEU B CA 1
ATOM 3891 C C . LEU B 1 221 ? 30.401 41.958 51.013 1.00 32.14 226 LEU B C 1
ATOM 3892 O O . LEU B 1 221 ? 31.193 42.893 51.152 1.00 31.62 226 LEU B O 1
ATOM 3897 N N . GLU B 1 222 ? 30.807 40.690 50.888 1.00 32.39 227 GLU B N 1
ATOM 3898 C CA . GLU B 1 222 ? 32.231 40.326 51.009 1.00 32.93 227 GLU B CA 1
ATOM 3899 C C . GLU B 1 222 ? 33.147 40.955 49.946 1.00 31.97 227 GLU B C 1
ATOM 3900 O O . GLU B 1 222 ? 34.281 41.312 50.270 1.00 31.20 227 GLU B O 1
ATOM 3906 N N . PRO B 1 223 ? 32.674 41.085 48.685 1.00 31.19 228 PRO B N 1
ATOM 3907 C CA . PRO B 1 223 ? 33.47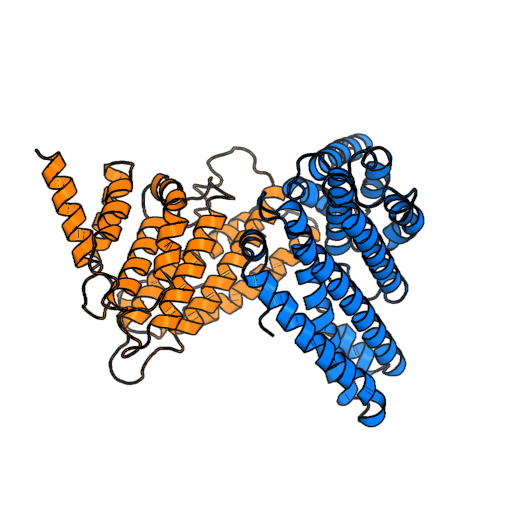7 41.815 47.691 1.00 31.08 228 PRO B CA 1
ATOM 3908 C C . PRO B 1 223 ? 33.760 43.270 48.082 1.00 30.63 228 PRO B C 1
ATOM 3909 O O . PRO B 1 223 ? 34.876 43.750 47.873 1.00 30.32 228 PRO B O 1
ATOM 3913 N N . LEU B 1 224 ? 32.765 43.951 48.652 1.00 30.65 229 LEU B N 1
ATOM 3914 C CA . LEU B 1 224 ? 32.954 45.311 49.167 1.00 31.03 229 LEU B CA 1
ATOM 3915 C C . LEU B 1 224 ? 33.880 45.338 50.383 1.00 31.27 229 LEU B C 1
ATOM 3916 O O . LEU B 1 224 ? 34.729 46.222 50.481 1.00 31.05 229 LEU B O 1
ATOM 3921 N N . ARG B 1 225 ? 33.720 44.375 51.295 1.00 31.54 230 ARG B N 1
ATOM 3922 C CA . ARG B 1 225 ? 34.617 44.241 52.456 1.00 32.28 230 ARG B CA 1
ATOM 3923 C C . ARG B 1 225 ? 36.073 44.030 52.036 1.00 31.99 230 ARG B C 1
ATOM 3924 O O . ARG B 1 225 ? 36.971 44.688 52.566 1.00 31.52 230 ARG B O 1
ATOM 3932 N N . GLN B 1 226 ? 36.294 43.117 51.089 1.00 32.05 231 GLN B N 1
ATOM 3933 C CA . GLN B 1 226 ? 37.641 42.832 50.570 1.00 32.55 231 GLN B CA 1
ATOM 3934 C C . GLN B 1 226 ? 38.286 44.057 49.924 1.00 31.71 231 GLN B C 1
ATOM 3935 O O . GLN B 1 226 ? 39.452 44.361 50.193 1.00 31.11 231 GLN B O 1
ATOM 3941 N N . ARG B 1 227 ? 37.522 44.747 49.077 1.00 30.76 232 ARG B N 1
ATOM 3942 C CA . ARG B 1 227 ? 38.001 45.959 48.406 1.00 30.68 232 ARG B CA 1
ATOM 3943 C C . ARG B 1 227 ? 38.166 47.129 49.383 1.00 30.24 232 ARG B C 1
ATOM 3944 O O . ARG B 1 227 ? 39.097 47.921 49.239 1.00 30.37 232 ARG B O 1
ATOM 3952 N N . TYR B 1 228 ? 37.270 47.229 50.366 1.00 30.20 233 TYR B N 1
ATOM 3953 C CA . TYR B 1 228 ? 37.397 48.221 51.446 1.00 30.54 233 TYR B CA 1
ATOM 3954 C C . TYR B 1 228 ? 38.698 48.029 52.228 1.00 30.44 233 TYR B C 1
ATOM 3955 O O . TYR B 1 228 ? 39.429 48.995 52.465 1.00 30.10 233 TYR B O 1
ATOM 3964 N N . ASP B 1 229 ? 38.976 46.783 52.615 1.00 30.62 234 ASP B N 1
ATOM 3965 C CA . ASP B 1 229 ? 40.200 46.445 53.352 1.00 30.65 234 ASP B CA 1
ATOM 3966 C C . ASP B 1 229 ? 41.454 46.724 52.529 1.00 30.40 234 ASP B C 1
ATOM 3967 O O . ASP B 1 229 ? 42.418 47.286 53.048 1.00 30.61 234 ASP B O 1
ATOM 3972 N N . ALA B 1 230 ? 41.431 46.338 51.253 1.00 30.03 235 ALA B N 1
ATOM 3973 C CA . ALA B 1 230 ? 42.539 46.609 50.329 1.00 30.09 235 ALA B CA 1
ATOM 3974 C C . ALA B 1 230 ? 42.812 48.109 50.196 1.00 29.89 235 ALA B C 1
ATOM 3975 O O . ALA B 1 230 ? 43.965 48.540 50.243 1.00 29.65 235 ALA B O 1
ATOM 3977 N N . GLN B 1 231 ? 41.746 48.893 50.042 1.00 29.71 236 GLN B N 1
ATOM 3978 C CA . GLN B 1 231 ? 41.864 50.353 49.959 1.00 29.99 236 GLN B CA 1
ATOM 3979 C C . GLN B 1 231 ? 42.286 50.997 51.285 1.00 30.29 236 GLN B C 1
ATOM 3980 O O . GLN B 1 231 ? 42.968 52.017 51.268 1.00 30.17 236 GLN B O 1
ATOM 3986 N N . HIS B 1 232 ? 41.893 50.405 52.416 1.00 31.24 237 HIS B N 1
ATOM 3987 C CA . HIS B 1 232 ? 42.331 50.882 53.739 1.00 32.25 237 HIS B CA 1
ATOM 3988 C C . HIS B 1 232 ? 43.853 50.812 53.900 1.00 32.50 237 HIS B C 1
ATOM 3989 O O . HIS B 1 232 ? 44.490 51.822 54.206 1.00 32.05 237 HIS B O 1
ATOM 3996 N N . TYR B 1 233 ? 44.423 49.626 53.685 1.00 33.37 238 TYR B N 1
ATOM 3997 C CA . TYR B 1 233 ? 45.881 49.423 53.789 1.00 34.07 238 TYR B CA 1
ATOM 3998 C C . TYR B 1 233 ? 46.674 50.265 52.786 1.00 34.09 238 TYR B C 1
ATOM 3999 O O . TYR B 1 233 ? 47.778 50.725 53.088 1.00 34.58 238 TYR B O 1
ATOM 4008 N N . ARG B 1 234 ? 46.103 50.460 51.600 1.00 33.88 239 ARG B N 1
ATOM 4009 C CA . ARG B 1 234 ? 46.693 51.314 50.570 1.00 33.97 239 ARG B CA 1
ATOM 4010 C C . ARG B 1 234 ? 46.627 52.798 50.964 1.00 33.37 239 ARG B C 1
ATOM 4011 O O . ARG B 1 234 ? 47.564 53.556 50.704 1.00 33.00 239 ARG B O 1
ATOM 4019 N N . LEU B 1 235 ? 45.518 53.198 51.585 1.00 33.10 240 LEU B N 1
ATOM 4020 C CA . LEU B 1 235 ? 45.350 54.563 52.099 1.00 33.18 240 LEU B CA 1
ATOM 4021 C C . LEU B 1 235 ? 46.260 54.845 53.307 1.00 33.16 240 LEU B C 1
ATOM 4022 O O . LEU B 1 235 ? 46.734 55.971 53.474 1.00 33.01 240 LEU B O 1
ATOM 4027 N N . VAL B 1 236 ? 46.497 53.827 54.139 1.00 33.41 241 VAL B N 1
ATOM 4028 C CA . VAL B 1 236 ? 47.460 53.919 55.253 1.00 33.55 241 VAL B CA 1
ATOM 4029 C C . VAL B 1 236 ? 48.867 54.261 54.738 1.00 33.88 241 VAL B C 1
ATOM 4030 O O . VAL B 1 236 ? 49.551 55.109 55.317 1.00 34.24 241 VAL B O 1
ATOM 4034 N N . LYS B 1 237 ? 49.282 53.603 53.654 1.00 33.97 242 LYS B N 1
ATOM 4035 C CA . LYS B 1 237 ? 50.569 53.879 52.996 1.00 34.48 242 LYS B CA 1
ATOM 4036 C C . LYS B 1 237 ? 50.651 55.320 52.471 1.00 33.85 242 LYS B C 1
ATOM 4037 O O . LYS B 1 237 ? 51.661 55.996 52.670 1.00 34.20 242 LYS B O 1
ATOM 4043 N N . PHE B 1 238 ? 49.586 55.776 51.811 1.00 32.45 243 PHE B N 1
ATOM 4044 C CA . PHE B 1 238 ? 49.489 57.156 51.308 1.00 31.83 243 PHE B CA 1
ATOM 4045 C C . PHE B 1 238 ? 49.622 58.175 52.448 1.00 31.39 243 PHE B C 1
ATOM 4046 O O . PHE B 1 238 ? 50.424 59.107 52.361 1.00 31.02 243 PHE B O 1
ATOM 4054 N N . TYR B 1 239 ? 48.855 57.968 53.514 1.00 31.67 244 TYR B N 1
ATOM 4055 C CA . TYR B 1 239 ? 48.852 58.870 54.674 1.00 32.28 244 TYR B CA 1
ATOM 4056 C C . TYR B 1 239 ? 50.142 58.797 55.503 1.00 33.28 244 TYR B C 1
ATOM 4057 O O . TYR B 1 239 ? 50.510 59.782 56.143 1.00 33.22 244 TYR B O 1
ATOM 4066 N N . TYR B 1 240 ? 50.821 57.649 55.494 1.00 34.42 245 TYR B N 1
ATOM 4067 C CA . TYR B 1 240 ? 52.152 57.543 56.108 1.00 35.50 245 TYR B CA 1
ATOM 4068 C C . TYR B 1 240 ? 53.174 58.402 55.359 1.00 35.72 245 TYR B C 1
ATOM 4069 O O . TYR B 1 240 ? 53.949 59.131 55.983 1.00 36.13 245 TYR B O 1
ATOM 4078 N N . GLU B 1 241 ? 53.175 58.303 54.029 1.00 36.25 246 GLU B N 1
ATOM 4079 C CA . GLU B 1 241 ? 54.052 59.123 53.182 1.00 37.01 246 GLU B CA 1
ATOM 4080 C C . GLU B 1 241 ? 53.762 60.621 53.325 1.00 36.51 246 GLU B C 1
ATOM 4081 O O . GLU B 1 241 ? 54.688 61.434 53.306 1.00 35.85 246 GLU B O 1
ATOM 4087 N N . CYS B 1 242 ? 52.482 60.974 53.468 1.00 35.68 247 CYS B N 1
ATOM 4088 C CA . CYS B 1 242 ? 52.070 62.365 53.710 1.00 35.40 247 CYS B CA 1
ATOM 4089 C C . CYS B 1 242 ? 52.573 62.915 55.047 1.00 36.14 247 CYS B C 1
ATOM 4090 O O . CYS B 1 242 ? 53.018 64.062 55.113 1.00 35.31 247 CYS B O 1
ATOM 4093 N N . SER B 1 243 ? 52.506 62.096 56.099 1.00 37.24 248 SER B N 1
ATOM 4094 C CA . SER B 1 243 ? 52.956 62.504 57.439 1.00 38.55 248 SER B CA 1
ATOM 4095 C C . SER B 1 243 ? 54.469 62.753 57.543 1.00 39.54 248 SER B C 1
ATOM 4096 O O . SER B 1 243 ? 54.911 63.445 58.460 1.00 40.19 248 SER B O 1
ATOM 4099 N N . ASN B 1 244 ? 55.247 62.187 56.617 1.00 40.76 249 ASN B N 1
ATOM 4100 C CA . ASN B 1 244 ? 56.700 62.405 56.558 1.00 41.90 249 ASN B CA 1
ATOM 4101 C C . ASN B 1 244 ? 57.122 63.632 55.730 1.00 42.23 249 ASN B C 1
ATOM 4102 O O . ASN B 1 244 ? 58.310 63.959 55.691 1.00 41.78 249 ASN B O 1
ATOM 4107 N N . LEU B 1 245 ? 56.168 64.296 55.069 1.00 42.62 250 LEU B N 1
ATOM 4108 C CA . LEU B 1 245 ? 56.421 65.572 54.389 1.00 43.06 250 LEU B CA 1
ATOM 4109 C C . LEU B 1 245 ? 56.177 66.720 55.368 1.00 43.37 250 LEU B C 1
ATOM 4110 O O . LEU B 1 245 ? 55.045 66.925 55.816 1.00 42.97 250 LEU B O 1
ATOM 4115 N N . ARG B 1 246 ? 57.235 67.461 55.697 1.00 43.68 251 ARG B N 1
ATOM 4116 C CA . ARG B 1 246 ? 57.151 68.556 56.673 1.00 44.07 251 ARG B CA 1
ATOM 4117 C C . ARG B 1 246 ? 56.270 69.712 56.196 1.00 43.04 251 ARG B C 1
ATOM 4118 O O . ARG B 1 246 ? 55.531 70.296 56.994 1.00 42.75 251 ARG B O 1
ATOM 4126 N N . TYR B 1 247 ? 56.348 70.032 54.904 1.00 42.01 252 TYR B N 1
ATOM 4127 C CA . TYR B 1 247 ? 55.511 71.082 54.315 1.00 41.39 252 TYR B CA 1
ATOM 4128 C C . TYR B 1 247 ? 54.020 70.710 54.286 1.00 40.61 252 TYR B C 1
ATOM 4129 O O . TYR B 1 247 ? 53.171 71.573 54.503 1.00 40.19 252 TYR B O 1
ATOM 4138 N N . LEU B 1 248 ? 53.706 69.441 54.018 1.00 40.32 253 LEU B N 1
ATOM 4139 C CA . LEU B 1 248 ? 52.307 68.985 53.985 1.00 40.32 253 LEU B CA 1
ATOM 4140 C C . LEU B 1 248 ? 51.670 68.983 55.374 1.00 40.69 253 LEU B C 1
ATOM 4141 O O . LEU B 1 248 ? 50.521 69.405 55.530 1.00 40.41 253 LEU B O 1
ATOM 4146 N N . THR B 1 249 ? 52.418 68.511 56.372 1.00 41.01 254 THR B N 1
ATOM 4147 C CA . THR B 1 249 ? 51.947 68.485 57.764 1.00 41.68 254 THR B CA 1
ATOM 4148 C C . THR B 1 249 ? 51.776 69.881 58.381 1.00 41.90 254 THR B C 1
ATOM 4149 O O . THR B 1 249 ? 51.003 70.042 59.328 1.00 42.31 254 THR B O 1
ATOM 4153 N N . SER B 1 250 ? 52.494 70.875 57.855 1.00 42.34 255 SER B N 1
ATOM 4154 C CA . SER B 1 250 ? 52.292 72.278 58.247 1.00 42.75 255 SER B CA 1
ATOM 4155 C C . SER B 1 250 ? 50.942 72.837 57.782 1.00 42.66 255 SER B C 1
ATOM 4156 O O . SER B 1 250 ? 50.378 73.716 58.437 1.00 43.21 255 SER B O 1
ATOM 4159 N N . LEU B 1 251 ? 50.441 72.329 56.654 1.00 42.12 256 LEU B N 1
ATOM 4160 C CA . LEU B 1 251 ? 49.163 72.764 56.078 1.00 41.52 256 LEU B CA 1
ATOM 4161 C C . LEU B 1 251 ? 47.948 72.032 56.650 1.00 41.33 256 LEU B C 1
ATOM 4162 O O . LEU B 1 251 ? 46.903 72.653 56.857 1.00 41.24 256 LEU B O 1
ATOM 4167 N N . ILE B 1 252 ? 48.075 70.722 56.879 1.00 40.46 257 ILE B N 1
ATOM 4168 C CA . ILE B 1 252 ? 46.949 69.895 57.342 1.00 40.39 257 ILE B CA 1
ATOM 4169 C C . ILE B 1 252 ? 47.350 68.814 58.345 1.00 40.16 257 ILE B C 1
ATOM 4170 O O . ILE B 1 252 ? 48.517 68.424 58.428 1.00 40.38 257 ILE B O 1
ATOM 4175 N N . THR B 1 253 ? 46.357 68.341 59.097 1.00 40.07 258 THR B N 1
ATOM 4176 C CA . THR B 1 253 ? 46.493 67.162 59.945 1.00 39.85 258 THR B CA 1
ATOM 4177 C C . THR B 1 253 ? 46.214 65.936 59.081 1.00 39.32 258 THR B C 1
ATOM 4178 O O . THR B 1 253 ? 45.159 65.852 58.447 1.00 38.54 258 THR B O 1
ATOM 4182 N N . ILE B 1 254 ? 47.153 64.992 59.059 1.00 39.25 259 ILE B N 1
ATOM 4183 C CA . ILE B 1 254 ? 46.986 63.757 58.292 1.00 39.31 259 ILE B CA 1
ATOM 4184 C C . ILE B 1 254 ? 46.145 62.789 59.136 1.00 39.49 259 ILE B C 1
ATOM 4185 O O . ILE B 1 254 ? 46.475 62.565 60.303 1.00 39.45 259 ILE B O 1
ATOM 4190 N N . PRO B 1 255 ? 45.049 62.231 58.568 1.00 40.28 260 PRO B N 1
ATOM 4191 C CA . PRO B 1 255 ? 44.230 61.263 59.323 1.00 41.05 260 PRO B CA 1
ATOM 4192 C C . PRO B 1 255 ? 44.999 60.022 59.797 1.00 42.09 260 PRO B C 1
ATOM 4193 O O . PRO B 1 255 ? 45.935 59.582 59.127 1.00 42.33 260 PRO B O 1
ATOM 4197 N N . LYS B 1 256 ? 44.594 59.474 60.942 1.00 43.97 261 LYS B N 1
ATOM 4198 C CA . LYS B 1 256 ? 45.296 58.340 61.560 1.00 45.60 261 LYS B CA 1
ATOM 4199 C C . LYS B 1 256 ? 44.980 57.006 60.877 1.00 46.22 261 LYS B C 1
ATOM 4200 O O . LYS B 1 256 ? 45.881 56.365 60.333 1.00 46.87 261 LYS B O 1
ATOM 4206 N N . LEU B 1 257 ? 43.707 56.606 60.920 1.00 46.68 262 LEU B N 1
ATOM 4207 C CA . LEU B 1 257 ? 43.206 55.320 60.378 1.00 47.09 262 LEU B CA 1
ATOM 4208 C C . LEU B 1 257 ? 43.705 54.085 61.139 1.00 47.30 262 LEU B C 1
ATOM 4209 O O . LEU B 1 257 ? 44.879 53.930 61.478 1.00 47.21 262 LEU B O 1
#

Foldseek 3Di:
DDDPVVLLVVLLVLLDQQLDLPQAARPPVSLVSLQVSCVVVVHNVSVLVSVVPHDRLVHLSSLLSSLLSLLSSQQRHRLCSLVVCVVCLVVLCVSLPVHDPQDPLRSNVLSNLSNVLVSLLSVLCVVPVVAGSLLDDDLVLLVVCLVPVVVLLVNLVSLLVSLVSLLVSLVVLVVSDDPPDLSRSSVSSVQSSQSNNVSSLVSSVSNLVSNCVRVVCCPVCVVSVVSNVVSVVSNQVSLVVQVPRPSNVVPDPHDDD/DVVVVLLVLLLVLLQQQLDPPQAARDPVSLVSLQVSCVVVVDNVSVVVSNVPYPQLQALLSLLSNLLSLLSSQQRHRLVSLVVVVVCLVVLCVSLDQPHNHCPLHCNVLSVLSSVLVSLLSVLCVVPVQAGNLRDQVSSCVVDDDDDVVVVVVNLVSLLVSLVSLLVSLVVLVVSADDPDGNRSSLNSVQSSLSNNVSSLVNLVVSLVVSDDPDDDPVVCVVVVVSNVVSVVSVQVSLVVQVPDPSSVVVDDRDDD

Nearest PDB structures (foldseek):
  5oo7-assembly1_A  TM=1.004E+00  e=4.528E-33  Thermochaetoides thermophila DSM 1495
  7b2l-assembly1_B  TM=9.006E-01  e=6.974E-16  Saccharomyces cerevisiae S288C
  7ost-assembly1_AAA  TM=8.975E-01  e=1.688E-10  Rattus norvegicus
  5oo7-assembly1_A  TM=9.434E-01  e=2.252E-28  Thermochaetoides thermophila DSM 1495
  7b2l-assembly1_B  TM=9.061E-01  e=8.884E-16  Saccharomyces cerevisiae S288C

Radius of gyration: 25.27 Å; Cα contacts (8 Å, |Δi|>4): 620; chains: 2; bounding box: 62×81×51 Å

B-factor: mean 33.76, std 11.2, range [12.82, 80.34]

Sequence (513 aa):
SLDHAKAEAELAINIKKATSPEETAPKRKHVRSCIVYTWDHKSSLSFWAGLKVQPILADEVQTFKALITIHKVLQEGHPVTLREAMANRGWIDSLSRGMMGEGVRGYGPLIREYVHFLLAKLSFHKQHPEFNGTFEYEEYISLKAIHDPNEGYETITDLMTLQDKIDQFQKLIFSHFRHIGNNECRISALVPLVAESYGIYKFITSMLRAMHSSSTGDNEALEPLRQRYDAQHYRLVKFYYECSNLRYLTSLITIPKLLDHAKAEAELAINIKKATSPEETAPKRKHVRSCIVYTWDHKSSLSFWAGLKVQPILADEEVQTFKALITIHKVLQEGHPVTLREAMANRGWIDSLSRGMMGEGVRGYGPLIREYVHFLLAKLSFHKKQHPEFNGTFEYEEYIISLKAIHDPNEGYETITDLMTLQDKIDQFQKLIFSSHFRHIGNNECRISALVPLVAESYGIYKFITSMLRAMHSSTGDNEALEPLRQRYDAQHYRLVKFYYECSNLRYLTSLITIPKL

Secondary structure (DSSP, 8-state):
---HHHHHHHHHHHHHHHT-SSSSSPPHHHHHHHHHHHHHHT--HHHHHHHHTS--TT-HHHHHHHHHHHHHHHHHS-THHHHHHGGGHHHHHHTT-S---S-SSS-HHHHHHHHHHHHHHHHHHHH-TTS-TT----HHHHHHHHH-HHHHHHHHHHHHHHHHHHHHHHHHHHHT--SSS--HHHHHHHHHHHHHHHHHHHHHHHHHHHHHHHH--HHHHHHHHHHHHHHHHHHHHHHHHHHT-HHHHHHSPPP--/-HHHHHHHHHHHHHHHHT-S-SSSPPHHHHHHHHHHHHHHT--HHHHHHHHTSS-SS-HHHHHHHHHHHHHHHHHS-THHHHHHHTTHHHHHHTT--SSS-SSS--HHHHHHHHHHHHHHHHHHHH-TTS-TT--HHHHHHS-SS--HHHHHHHHHHHHHHHHHHHHHHHHHHHT--SSS--HHHHHTHHHHHHHHHHHHHHHHHHHHHHS-SSS--GGGHHHHHHHHHHHHHHHHHHHHHHT-HHHHHH-PPP--